Protein AF-0000000084685583 (afdb_homodimer)

Organism: NCBI:txid1198232

Sequence (410 aa):
MTNTIKKSSVTRQLILDAAAKKLSQHGYHGTYLKDIAESINMQAGSLYYHFNSKEALVQEVLNKSVHLIRDIVEYEVEQLAKAPSFPDLLRAAIRGHLIAILRHSDYTLASIRNYGQVPETVHNAAQPDRDAYENFWRDLFEQAEKDGVIRTGVDKHLLRLAIFGSMNWASIWYVDSGASVEAIAQSQADLFLNGCYVDGEHRAVMTNTIKKSSVTRQLILDAAAKKLSQHGYHGTYLKDIAESINMQAGSLYYHFNSKEALVQEVLNKSVHLIRDIVEYEVEQLAKAPSFPDLLRAAIRGHLIAILRHSDYTLASIRNYGQVPETVHNAAQPDRDAYENFWRDLFEQAEKDGVIRTGVDKHLLRLAIFGSMNWASIWYVDSGASVEAIAQSQADLFLNGCYVDGEHRAV

pLDDT: mean 89.01, std 12.47, range [31.81, 98.62]

Secondary structure (DSSP, 8-state):
-HHHHHHHHHHHHHHHHHHHHHHHHHTTTT--HHHHHHHTT--HHHHHHH-SSHHHHHHHHHHHHHHHHHHHHHHHHHTS-SS--HHHHHHHHHHHHHHHHHHSHHHHHHHHHHTTTS-HHHHHHHHHHHHHHHHHHHHHHHHHHHTT-B-TT--HHHHHHHHHHHHHHHHHH-TT----HHHHHHHHHHHHHH-SB--GGG---/-HHHHHHHHHHHHHHHHHHHHHHHHHTTTT--HHHHHHHTT--HHHHHHH-SSHHHHHHHHHHHHHHHHHHHHHHHHHTS-SS--HHHHHHHHHHHHHHHHHHSHHHHHHHHHHTTTS-HHHHHHHHHHHHHHHHHHHHHHHHHHHTT-B-TT--HHHHHHHHHHHHHHHHHH-TT----HHHHHHHHHHHHHH-SB--GGGS--

Solvent-accessible surface area (backbone atoms only — not comparable to full-atom values): 21457 Å² total; per-residue (Å²): 115,69,66,58,52,51,48,46,49,52,50,48,48,52,50,41,54,43,43,18,44,41,26,44,65,45,24,63,90,62,46,51,66,58,57,43,20,52,74,70,76,38,57,50,70,63,48,44,72,79,36,86,38,70,61,57,46,50,34,50,34,42,41,47,32,52,47,49,28,48,52,36,19,51,51,42,46,65,71,45,64,97,80,61,52,66,69,56,46,50,36,25,40,45,34,15,40,44,49,28,36,64,73,42,35,38,32,39,41,20,38,68,64,22,59,87,61,54,56,67,68,42,52,59,69,37,41,65,62,51,49,53,52,50,45,54,54,50,51,51,50,52,49,32,48,74,69,49,33,39,41,86,87,66,54,64,68,60,50,51,51,36,51,47,14,24,51,59,40,42,59,73,56,49,77,86,59,81,70,53,67,64,58,52,25,51,51,52,38,46,30,49,36,50,18,41,49,38,72,62,83,74,60,88,125,115,68,65,58,51,50,48,48,48,52,50,48,49,52,50,41,54,43,43,17,44,41,26,44,64,46,24,61,90,61,47,50,67,59,57,41,21,52,75,71,75,38,56,49,70,62,48,43,72,78,35,84,39,67,63,57,46,49,34,50,35,44,40,47,31,51,47,48,27,47,52,38,18,50,51,41,46,66,72,46,64,97,78,59,50,67,71,56,46,50,37,24,40,47,34,14,40,43,48,30,36,64,72,41,37,38,32,40,41,21,39,68,63,20,58,87,61,54,56,66,69,43,51,59,70,38,40,64,63,51,48,52,52,49,46,54,54,50,50,52,50,52,50,32,48,74,68,48,32,38,43,86,86,65,53,64,67,59,50,51,51,36,51,48,14,25,52,61,40,41,59,74,57,48,75,86,59,81,71,52,67,65,57,53,25,53,49,52,38,46,31,49,36,50,18,41,49,36,70,62,81,74,58,85,120

Foldseek 3Di:
DVVVVVVLVVVLVLLLLLQLQQCLVQNLVRDDLCVSCVVVVHHSVVSCVNPVDSLRSLLVLQLVLLVQLLVQLVVQQVPDDPDDDLLSNLLSNLLSNLCSCQVSVSSLSSCVRHVVPHDVVSVVSNVVSVVVSVVVQVVSVVVCVVVVLDDPPDDSVVLVVVSCVLRSCCSVVVVVPPDDSSVSSVVSSCCSRPNDDDDVVPPDD/DVVVVVVLVVVLVLLLLLQLQQCLVQNLVRDDLCVSCVVVVHHSVVSCVNPVDSLRSLLVLQLVLLVQLLVQLVVQQVPDDPDDDLLSNLLSNLLSNLCSCQVSVSSLSSCVRHVVPHDVVSVVSNVVSVVVSVVVQVVSVVVCVVVVLDDPPDDSVVLVVVSCVLRSCCSVVVVVPPDDSSVSSVVSSCCSNPNDDDDVVPPDD

Nearest PDB structures (foldseek):
  3vpr-assembly2_C  TM=8.989E-01  e=1.512E-08  Thermus thermophilus HB8
  3vpr-assembly2_D  TM=9.060E-01  e=2.179E-08  Thermus thermophilus HB8
  3ppb-assembly1_B  TM=7.898E-01  e=3.027E-06  Shewanella loihica PV-4
  3bhq-assembly1_B  TM=6.532E-01  e=5.237E-06  Mesorhizobium japonicum MAFF 303099
  2g7s-assembly1_A-2  TM=7.195E-01  e=2.787E-04  Agrobacterium fabrum str. C58

InterPro domains:
  IPR001647 DNA-binding HTH domain, TetR-type [PF00440] (15-61)
  IPR001647 DNA-binding HTH domain, TetR-type [PR00455] (15-28)
  IPR001647 DNA-binding HTH domain, TetR-type [PR00455] (36-59)
  IPR001647 DNA-binding HTH domain, TetR-type [PS50977] (9-69)
  IPR009057 Homedomain-like superfamily [SSF46689] (5-79)
  IPR036271 Tetracyclin repressor-like, C-terminal domain superfamily [SSF48498] (87-196)
  IPR041490 HTH-type transcriptional repressor KstR2, C-terminal [PF17932] (90-195)
  IPR050109 HTH-type, TetR-like transcriptional regulator [PTHR30055] (11-195)

Radius of gyration: 23.3 Å; Cα contacts (8 Å, |Δi|>4): 494; chains: 2; bounding box: 74×71×50 Å

Structure (mmCIF, N/CA/C/O backbone):
data_AF-0000000084685583-model_v1
#
loop_
_entity.id
_entity.type
_entity.pdbx_description
1 polymer 'TetR family transcriptional regulator'
#
loop_
_atom_site.group_PDB
_atom_site.id
_atom_site.type_symbol
_atom_site.label_atom_id
_atom_site.label_alt_id
_atom_site.label_comp_id
_atom_site.label_asym_id
_atom_site.label_entity_id
_atom_site.label_seq_id
_atom_site.pdbx_PDB_ins_code
_atom_site.Cartn_x
_atom_site.Cartn_y
_atom_site.Cartn_z
_atom_site.occupancy
_atom_site.B_iso_or_equiv
_atom_site.auth_seq_id
_atom_site.auth_comp_id
_atom_site.auth_asym_id
_atom_site.auth_atom_id
_atom_site.pdbx_PDB_model_num
ATOM 1 N N . MET A 1 1 ? -36.312 -27.219 6.008 1 44.88 1 MET A N 1
ATOM 2 C CA . MET A 1 1 ? -35.969 -26.344 4.906 1 44.88 1 MET A CA 1
ATOM 3 C C . MET A 1 1 ? -35.062 -25.203 5.391 1 44.88 1 MET A C 1
ATOM 5 O O . MET A 1 1 ? -34.125 -24.812 4.684 1 44.88 1 MET A O 1
ATOM 9 N N . THR A 1 2 ? -35.312 -24.688 6.531 1 52.28 2 THR A N 1
ATOM 10 C CA . THR A 1 2 ? -34.625 -23.562 7.148 1 52.28 2 THR A CA 1
ATOM 11 C C . THR A 1 2 ? -33.219 -23.969 7.57 1 52.28 2 THR A C 1
ATOM 13 O O . THR A 1 2 ? -32.281 -23.188 7.434 1 52.28 2 THR A O 1
ATOM 16 N N . ASN A 1 3 ? -33.062 -25.203 8.086 1 52.03 3 ASN A N 1
ATOM 17 C CA . ASN A 1 3 ? -31.797 -25.734 8.57 1 52.03 3 ASN A CA 1
ATOM 18 C C . ASN A 1 3 ? -30.797 -25.953 7.434 1 52.03 3 ASN A C 1
ATOM 20 O O . ASN A 1 3 ? -29.594 -25.812 7.621 1 52.03 3 ASN A O 1
ATOM 24 N N . THR A 1 4 ? -31.375 -26.375 6.293 1 48.22 4 THR A N 1
ATOM 25 C CA . THR A 1 4 ? -30.562 -26.641 5.113 1 48.22 4 THR A CA 1
ATOM 26 C C . THR A 1 4 ? -29.969 -25.359 4.555 1 48.22 4 THR A C 1
ATOM 28 O O . THR A 1 4 ? -28.812 -25.328 4.125 1 48.22 4 THR A O 1
ATOM 31 N N . ILE A 1 5 ? -30.859 -24.312 4.625 1 49.62 5 ILE A N 1
ATOM 32 C CA . ILE A 1 5 ? -30.391 -23.031 4.102 1 49.62 5 ILE A CA 1
ATOM 33 C C . ILE A 1 5 ? -29.266 -22.484 4.973 1 49.62 5 ILE A C 1
ATOM 35 O O . ILE A 1 5 ? -28.266 -21.969 4.461 1 49.62 5 ILE A O 1
ATOM 39 N N . LYS A 1 6 ? -29.516 -22.625 6.289 1 51.69 6 LYS A N 1
ATOM 40 C CA . LYS A 1 6 ? -28.516 -22.141 7.234 1 51.69 6 LYS A CA 1
ATOM 41 C C . LYS A 1 6 ? -27.203 -22.922 7.086 1 51.69 6 LYS A C 1
ATOM 43 O O . LYS A 1 6 ? -26.125 -22.344 7.164 1 51.69 6 LYS A O 1
ATOM 48 N N . LYS A 1 7 ? -27.406 -24.125 6.926 1 54.88 7 LYS A N 1
ATOM 49 C CA . LYS A 1 7 ? -26.25 -24.984 6.77 1 54.88 7 LYS A CA 1
ATOM 50 C C . LYS A 1 7 ? -25.484 -24.656 5.496 1 54.88 7 LYS A C 1
ATOM 52 O O . LYS A 1 7 ? -24.25 -24.641 5.488 1 54.88 7 LYS A O 1
ATOM 57 N N . SER A 1 8 ? -26.281 -24.25 4.52 1 70.94 8 SER A N 1
ATOM 58 C CA . SER A 1 8 ? -25.703 -23.891 3.238 1 70.94 8 SER A CA 1
ATOM 59 C C . SER A 1 8 ? -24.906 -22.594 3.352 1 70.94 8 SER A C 1
ATOM 61 O O . SER A 1 8 ? -23.797 -22.484 2.803 1 70.94 8 SER A O 1
ATOM 63 N N . SER A 1 9 ? -25.469 -21.797 4.281 1 79.12 9 SER A N 1
ATOM 64 C CA . SER A 1 9 ? -24.812 -20.516 4.438 1 79.12 9 SER A CA 1
ATOM 65 C C . SER A 1 9 ? -23.5 -20.656 5.223 1 79.12 9 SER A C 1
ATOM 67 O O . SER A 1 9 ? -22.5 -20.031 4.898 1 79.12 9 SER A O 1
ATOM 69 N N . VAL A 1 10 ? -23.516 -21.516 6.125 1 87.19 10 VAL A N 1
ATOM 70 C CA . VAL A 1 10 ? -22.312 -21.766 6.938 1 87.19 10 VAL A CA 1
ATOM 71 C C . VAL A 1 10 ? -21.234 -22.406 6.078 1 87.19 10 VAL A C 1
ATOM 73 O O . VAL A 1 10 ? -20.062 -22.016 6.148 1 87.19 10 VAL A O 1
ATOM 76 N N . THR A 1 11 ? -21.672 -23.344 5.266 1 90.12 11 THR A N 1
ATOM 77 C CA . THR A 1 11 ? -20.734 -24.016 4.379 1 90.12 11 THR A CA 1
ATOM 78 C C . THR A 1 11 ? -20.141 -23.031 3.371 1 90.12 11 THR A C 1
ATOM 80 O O . THR A 1 11 ? -18.938 -23.047 3.119 1 90.12 11 THR A O 1
ATOM 83 N N . ARG A 1 12 ? -20.984 -22.203 2.91 1 92.31 12 ARG A N 1
ATOM 84 C CA . ARG A 1 12 ? -20.531 -21.219 1.946 1 92.31 12 ARG A CA 1
ATOM 85 C C . ARG A 1 12 ? -19.484 -20.281 2.566 1 92.31 12 ARG A C 1
ATOM 87 O O . ARG A 1 12 ? -18.469 -19.984 1.941 1 92.31 12 ARG A O 1
ATOM 94 N N . GLN A 1 13 ? -19.75 -19.906 3.783 1 94 13 GLN A N 1
ATOM 95 C CA . GLN A 1 13 ? -18.812 -19.031 4.477 1 94 13 GLN A CA 1
ATOM 96 C C . GLN A 1 13 ? -17.484 -19.734 4.738 1 94 13 GLN A C 1
ATOM 98 O O . GLN A 1 13 ? -16.422 -19.141 4.613 1 94 13 GLN A O 1
ATOM 103 N N . LEU A 1 14 ? -17.547 -20.922 5.078 1 94.38 14 LEU A N 1
ATOM 104 C CA . LEU A 1 14 ? -16.344 -21.703 5.309 1 94.38 14 LEU A CA 1
ATOM 105 C C . LEU A 1 14 ? -15.508 -21.797 4.043 1 94.38 14 LEU A C 1
ATOM 107 O O . LEU A 1 14 ? -14.281 -21.672 4.098 1 94.38 14 LEU A O 1
ATOM 111 N N . ILE A 1 15 ? -16.203 -21.984 2.963 1 95.31 15 ILE A N 1
ATOM 112 C CA . ILE A 1 15 ? -15.523 -22.062 1.672 1 95.31 15 ILE A CA 1
ATOM 113 C C . ILE A 1 15 ? -14.883 -20.719 1.349 1 95.31 15 ILE A C 1
ATOM 115 O O . ILE A 1 15 ? -13.727 -20.672 0.919 1 95.31 15 ILE A O 1
ATOM 119 N N . LEU A 1 16 ? -15.602 -19.656 1.613 1 95.75 16 LEU A N 1
ATOM 120 C CA . LEU A 1 16 ? -15.086 -18.328 1.335 1 95.75 16 LEU A CA 1
ATOM 121 C C . LEU A 1 16 ? -13.852 -18.031 2.182 1 95.75 16 LEU A C 1
ATOM 123 O O . LEU A 1 16 ? -12.867 -17.5 1.677 1 95.75 16 LEU A O 1
ATOM 127 N N . ASP A 1 17 ? -13.938 -18.422 3.443 1 96.19 17 ASP A N 1
ATOM 128 C CA . ASP A 1 17 ? -12.812 -18.203 4.348 1 96.19 17 ASP A CA 1
ATOM 129 C C . ASP A 1 17 ? -11.578 -18.984 3.893 1 96.19 17 ASP A C 1
ATOM 131 O O . ASP A 1 17 ? -10.469 -18.453 3.883 1 96.19 17 ASP A O 1
ATOM 135 N N . ALA A 1 18 ? -11.773 -20.125 3.514 1 96.31 18 ALA A N 1
ATOM 136 C CA . ALA A 1 18 ? -10.68 -20.969 3.033 1 96.31 18 ALA A CA 1
ATOM 137 C C . ALA A 1 18 ? -10.102 -20.422 1.732 1 96.31 18 ALA A C 1
ATOM 139 O O . ALA A 1 18 ? -8.883 -20.438 1.538 1 96.31 18 ALA A O 1
ATOM 140 N N . ALA A 1 19 ? -10.977 -20.016 0.858 1 96.25 19 ALA A N 1
ATOM 141 C CA . ALA A 1 19 ? -10.547 -19.453 -0.417 1 96.25 19 ALA A CA 1
ATOM 142 C C . ALA A 1 19 ? -9.719 -18.188 -0.201 1 96.25 19 ALA A C 1
ATOM 144 O O . ALA A 1 19 ? -8.68 -18 -0.834 1 96.25 19 ALA A O 1
ATOM 145 N N . ALA A 1 20 ? -10.188 -17.328 0.707 1 95.19 20 ALA A N 1
ATOM 146 C CA . ALA A 1 20 ? -9.461 -16.094 1.02 1 95.19 20 ALA A CA 1
ATOM 147 C C . ALA A 1 20 ? -8.055 -16.406 1.524 1 95.19 20 ALA A C 1
ATOM 149 O O . ALA A 1 20 ? -7.086 -15.766 1.105 1 95.19 20 ALA A O 1
ATOM 150 N N . LYS A 1 21 ? -7.984 -17.344 2.35 1 94.31 21 LYS A N 1
ATOM 151 C CA . LYS A 1 21 ? -6.691 -17.75 2.898 1 94.31 21 LYS A CA 1
ATOM 152 C C . LYS A 1 21 ? -5.766 -18.266 1.801 1 94.31 21 LYS A C 1
ATOM 154 O O . LYS A 1 21 ? -4.605 -17.859 1.716 1 94.31 21 LYS A O 1
ATOM 159 N N . LYS A 1 22 ? -6.258 -19.109 0.924 1 92.69 22 LYS A N 1
ATOM 160 C CA . LYS A 1 22 ? -5.449 -19.672 -0.154 1 92.69 22 LYS A CA 1
ATOM 161 C C . LYS A 1 22 ? -5.02 -18.578 -1.141 1 92.69 22 LYS A C 1
ATOM 163 O O . LYS A 1 22 ? -3.871 -18.562 -1.582 1 92.69 22 LYS A O 1
ATOM 168 N N . LEU A 1 23 ? -5.957 -17.75 -1.452 1 90.62 23 LEU A N 1
ATOM 169 C CA . LEU A 1 23 ? -5.676 -16.656 -2.371 1 90.62 23 LEU A CA 1
ATOM 170 C C . LEU A 1 23 ? -4.629 -15.719 -1.786 1 90.62 23 LEU A C 1
ATOM 172 O O . LEU A 1 23 ? -3.768 -15.211 -2.51 1 90.62 23 LEU A O 1
ATOM 176 N N . SER A 1 24 ? -4.742 -15.469 -0.507 1 88.69 24 SER A N 1
ATOM 177 C CA . SER A 1 24 ? -3.803 -14.57 0.148 1 88.69 24 SER A CA 1
ATOM 178 C C . SER A 1 24 ? -2.4 -15.164 0.188 1 88.69 24 SER A C 1
ATOM 180 O O . SER A 1 24 ? -1.408 -14.438 0.118 1 88.69 24 SER A O 1
ATOM 182 N N . GLN A 1 25 ? -2.289 -16.422 0.164 1 84.19 25 GLN A N 1
ATOM 183 C CA . GLN A 1 25 ? -1.009 -17.109 0.325 1 84.19 25 GLN A CA 1
ATOM 184 C C . GLN A 1 25 ? -0.404 -17.469 -1.029 1 84.19 25 GLN A C 1
ATOM 186 O O . GLN A 1 25 ? 0.811 -17.375 -1.216 1 84.19 25 GLN A O 1
ATOM 191 N N . HIS A 1 26 ? -1.336 -17.781 -2.031 1 83.62 26 HIS A N 1
ATOM 192 C CA . HIS A 1 26 ? -0.81 -18.406 -3.238 1 83.62 26 HIS A CA 1
ATOM 193 C C . HIS A 1 26 ? -1.184 -17.609 -4.484 1 83.62 26 HIS A C 1
ATOM 195 O O . HIS A 1 26 ? -0.684 -17.891 -5.574 1 83.62 26 HIS A O 1
ATOM 201 N N . GLY A 1 27 ? -2.033 -16.641 -4.277 1 84.56 27 GLY A N 1
ATOM 202 C CA . GLY A 1 27 ? -2.465 -15.875 -5.434 1 84.56 27 GLY A CA 1
ATOM 203 C C . GLY A 1 27 ? -3.508 -16.594 -6.27 1 84.56 27 GLY A C 1
ATOM 204 O O . GLY A 1 27 ? -3.92 -17.703 -5.938 1 84.56 27 GLY A O 1
ATOM 205 N N . TYR A 1 28 ? -3.914 -16.016 -7.348 1 87.12 28 TYR A N 1
ATOM 206 C CA . TYR A 1 28 ? -4.992 -16.5 -8.195 1 87.12 28 TYR A CA 1
ATOM 207 C C . TYR A 1 28 ? -4.566 -17.766 -8.938 1 87.12 28 TYR A C 1
ATOM 209 O O . TYR A 1 28 ? -5.285 -18.766 -8.938 1 87.12 28 TYR A O 1
ATOM 217 N N . HIS A 1 29 ? -3.402 -17.703 -9.508 1 82.5 29 HIS A N 1
ATOM 218 C CA . HIS A 1 29 ? -2.949 -18.812 -10.344 1 82.5 29 HIS A CA 1
ATOM 219 C C . HIS A 1 29 ? -2.521 -20 -9.492 1 82.5 29 HIS A C 1
ATOM 221 O O . HIS A 1 29 ? -2.564 -21.141 -9.953 1 82.5 29 HIS A O 1
ATOM 227 N N . GLY A 1 30 ? -2.242 -19.766 -8.266 1 83.25 30 GLY A N 1
ATOM 228 C CA . GLY A 1 30 ? -1.808 -20.828 -7.371 1 83.25 30 GLY A CA 1
ATOM 229 C C . GLY A 1 30 ? -2.938 -21.422 -6.547 1 83.25 30 GLY A C 1
ATOM 230 O O . GLY A 1 30 ? -2.705 -22.25 -5.664 1 83.25 30 GLY A O 1
ATOM 231 N N . THR A 1 31 ? -4.113 -20.938 -6.797 1 89.19 31 THR A N 1
ATOM 232 C CA . THR A 1 31 ? -5.258 -21.391 -6.016 1 89.19 31 THR A CA 1
ATOM 233 C C . THR A 1 31 ? -6.195 -22.234 -6.875 1 89.19 31 THR A C 1
ATOM 235 O O . THR A 1 31 ? -6.602 -21.812 -7.957 1 89.19 31 THR A O 1
ATOM 238 N N . TYR A 1 32 ? -6.496 -23.469 -6.355 1 90.88 32 TYR A N 1
ATOM 239 C CA . TYR A 1 32 ? -7.395 -24.391 -7.055 1 90.88 32 TYR A CA 1
ATOM 240 C C . TYR A 1 32 ? -8.555 -24.797 -6.16 1 90.88 32 TYR A C 1
ATOM 242 O O . TYR A 1 32 ? -8.398 -24.922 -4.945 1 90.88 32 TYR A O 1
ATOM 250 N N . LEU A 1 33 ? -9.672 -25.047 -6.777 1 93.44 33 LEU A N 1
ATOM 251 C CA . LEU A 1 33 ? -10.875 -25.422 -6.035 1 93.44 33 LEU A CA 1
ATOM 252 C C . LEU A 1 33 ? -10.648 -26.703 -5.25 1 93.44 33 LEU A C 1
ATOM 254 O O . LEU A 1 33 ? -11.07 -26.812 -4.098 1 93.44 33 LEU A O 1
ATOM 258 N N . LYS A 1 34 ? -9.992 -27.656 -5.887 1 93.06 34 LYS A N 1
ATOM 259 C CA . LYS A 1 34 ? -9.727 -28.922 -5.23 1 93.06 34 LYS A CA 1
ATOM 260 C C . LYS A 1 34 ? -8.914 -28.734 -3.951 1 93.06 34 LYS A C 1
ATOM 262 O O . LYS A 1 34 ? -9.203 -29.344 -2.926 1 93.06 34 LYS A O 1
ATOM 267 N N . ASP A 1 35 ? -7.965 -27.891 -3.979 1 93.5 35 ASP A N 1
ATOM 268 C CA . ASP A 1 35 ? -7.121 -27.625 -2.818 1 93.5 35 ASP A CA 1
ATOM 269 C C . ASP A 1 35 ? -7.906 -26.922 -1.715 1 93.5 35 ASP A C 1
ATOM 271 O O . ASP A 1 35 ? -7.68 -27.172 -0.529 1 93.5 35 ASP A O 1
ATOM 275 N N . ILE A 1 36 ? -8.773 -25.984 -2.102 1 95.5 36 ILE A N 1
ATOM 276 C CA . ILE A 1 36 ? -9.617 -25.281 -1.139 1 95.5 36 ILE A CA 1
ATOM 277 C C . ILE A 1 36 ? -10.508 -26.281 -0.409 1 95.5 36 ILE A C 1
ATOM 279 O O . ILE A 1 36 ? -10.578 -26.281 0.822 1 95.5 36 ILE A O 1
ATOM 283 N N . ALA A 1 37 ? -11.109 -27.156 -1.178 1 95.19 37 ALA A N 1
ATOM 284 C CA . ALA A 1 37 ? -11.977 -28.188 -0.595 1 95.19 37 ALA A CA 1
ATOM 285 C C . ALA A 1 37 ? -11.203 -29.047 0.39 1 95.19 37 ALA A C 1
ATOM 287 O O . ALA A 1 37 ? -11.656 -29.266 1.519 1 95.19 37 ALA A O 1
ATOM 288 N N . GLU A 1 38 ? -10.047 -29.453 -0.01 1 94.94 38 GLU A N 1
ATOM 289 C CA . GLU A 1 38 ? -9.211 -30.328 0.811 1 94.94 38 GLU A CA 1
ATOM 290 C C . GLU A 1 38 ? -8.789 -29.625 2.104 1 94.94 38 GLU A C 1
ATOM 292 O O . GLU A 1 38 ? -8.727 -30.25 3.162 1 94.9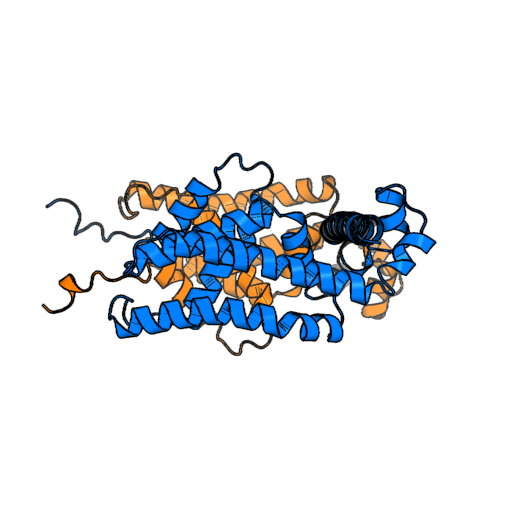4 38 GLU A O 1
ATOM 297 N N . SER A 1 39 ? -8.57 -28.422 2.051 1 94.44 39 SER A N 1
ATOM 298 C CA . SER A 1 39 ? -8.07 -27.672 3.203 1 94.44 39 SER A CA 1
ATOM 299 C C . SER A 1 39 ? -9.125 -27.594 4.305 1 94.44 39 SER A C 1
ATOM 301 O O . SER A 1 39 ? -8.797 -27.312 5.461 1 94.44 39 SER A O 1
ATOM 303 N N . ILE A 1 40 ? -10.344 -27.797 3.982 1 94.69 40 ILE A N 1
ATOM 304 C CA . ILE A 1 40 ? -11.398 -27.734 4.988 1 94.69 40 ILE A CA 1
ATOM 305 C C . ILE A 1 40 ? -12.102 -29.078 5.082 1 94.69 40 ILE A C 1
ATOM 307 O O . ILE A 1 40 ? -13.258 -29.156 5.5 1 94.69 40 ILE A O 1
ATOM 311 N N . ASN A 1 41 ? -11.484 -30.094 4.523 1 95.19 41 ASN A N 1
ATOM 312 C CA . ASN A 1 41 ? -11.93 -31.484 4.609 1 95.19 41 ASN A CA 1
ATOM 313 C C . ASN A 1 41 ? -13.281 -31.672 3.928 1 95.19 41 ASN A C 1
ATOM 315 O O . ASN A 1 41 ? -14.172 -32.312 4.484 1 95.19 41 ASN A O 1
ATOM 319 N N . MET A 1 42 ? -13.414 -31.062 2.842 1 92.94 42 MET A N 1
ATOM 320 C CA . MET A 1 42 ? -14.602 -31.188 2.006 1 92.94 42 MET A CA 1
ATOM 321 C C . MET A 1 42 ? -14.281 -31.891 0.695 1 92.94 42 MET A C 1
ATOM 323 O O . MET A 1 42 ? -13.18 -31.75 0.164 1 92.94 42 MET A O 1
ATOM 327 N N . GLN A 1 43 ? -15.258 -32.656 0.243 1 91.06 43 GLN A N 1
ATOM 328 C CA . GLN A 1 43 ? -15.117 -33.219 -1.089 1 91.06 43 GLN A CA 1
ATOM 329 C C . GLN A 1 43 ? -15.211 -32.156 -2.17 1 91.06 43 GLN A C 1
ATOM 331 O O . GLN A 1 43 ? -16.016 -31.234 -2.066 1 91.06 43 GLN A O 1
ATOM 336 N N . ALA A 1 44 ? -14.422 -32.375 -3.205 1 88 44 ALA A N 1
ATOM 337 C CA . ALA A 1 44 ? -14.375 -31.391 -4.289 1 88 44 ALA A CA 1
ATOM 338 C C . ALA A 1 44 ? -15.766 -31.172 -4.895 1 88 44 ALA A C 1
ATOM 340 O O . ALA A 1 44 ? -16.156 -30.047 -5.203 1 88 44 ALA A O 1
ATOM 341 N N . GLY A 1 45 ? -16.5 -32.219 -5.078 1 88.62 45 GLY A N 1
ATOM 342 C CA . GLY A 1 45 ? -17.844 -32.156 -5.652 1 88.62 45 GLY A CA 1
ATOM 343 C C . GLY A 1 45 ? -18.781 -31.281 -4.855 1 88.62 45 GLY A C 1
ATOM 344 O O . GLY A 1 45 ? -19.594 -30.562 -5.43 1 88.62 45 GLY A O 1
ATOM 345 N N . SER A 1 46 ? -18.688 -31.312 -3.596 1 89.94 46 SER A N 1
ATOM 346 C CA . SER A 1 46 ? -19.516 -30.5 -2.711 1 89.94 46 SER A CA 1
ATOM 347 C C . SER A 1 46 ? -19.234 -29.016 -2.889 1 89.94 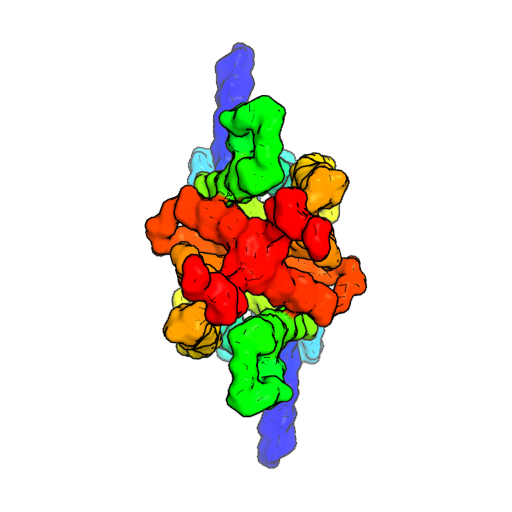46 SER A C 1
ATOM 349 O O . SER A 1 46 ? -20.156 -28.203 -2.838 1 89.94 46 SER A O 1
ATOM 351 N N . LEU A 1 47 ? -17.938 -28.641 -3.082 1 92.12 47 LEU A N 1
ATOM 352 C CA . LEU A 1 47 ? -17.562 -27.25 -3.293 1 92.12 47 LEU A CA 1
ATOM 353 C C . LEU A 1 47 ? -18.172 -26.719 -4.594 1 92.12 47 LEU A C 1
ATOM 355 O O . LEU A 1 47 ? -18.656 -25.594 -4.641 1 92.12 47 LEU A O 1
ATOM 359 N N . TYR A 1 48 ? -18.25 -27.609 -5.551 1 89.75 48 TYR A N 1
ATOM 360 C CA . TYR A 1 48 ? -18.75 -27.234 -6.867 1 89.75 48 TYR A CA 1
ATOM 361 C C . TYR A 1 48 ? -20.25 -26.969 -6.824 1 89.75 48 TYR A C 1
ATOM 363 O O . TYR A 1 48 ? -20.781 -26.266 -7.672 1 89.75 48 TYR A O 1
ATOM 371 N N . TYR A 1 49 ? -20.844 -27.578 -5.883 1 89.19 49 TYR A N 1
ATOM 372 C CA . TYR A 1 49 ? -22.266 -27.312 -5.676 1 89.19 49 TYR A CA 1
ATOM 373 C C . TYR A 1 49 ? -22.484 -25.859 -5.254 1 89.19 49 TYR A C 1
ATOM 375 O O . TYR A 1 49 ? -23.469 -25.234 -5.672 1 89.19 49 TYR A O 1
ATOM 383 N N . HIS A 1 50 ? -21.609 -25.328 -4.523 1 91.62 50 HIS A N 1
ATOM 384 C CA . HIS A 1 50 ? -21.734 -23.984 -4 1 91.62 50 HIS A CA 1
ATOM 385 C C . HIS A 1 50 ? -21.156 -22.953 -4.969 1 91.62 50 HIS A C 1
ATOM 387 O O . HIS A 1 50 ? -21.672 -21.844 -5.105 1 91.62 50 HIS A O 1
ATOM 393 N N . PHE A 1 51 ? -20.031 -23.297 -5.57 1 92.38 51 PHE A N 1
ATOM 394 C CA . PHE A 1 51 ? -19.344 -22.422 -6.508 1 92.38 51 PHE A CA 1
ATOM 395 C C . PHE A 1 51 ? -18.984 -23.172 -7.785 1 92.38 51 PHE A C 1
ATOM 397 O O . PHE A 1 51 ? -18.203 -24.109 -7.754 1 92.38 51 PHE A O 1
ATOM 404 N N . ASN A 1 52 ? -19.422 -22.594 -8.875 1 87.75 52 ASN A N 1
ATOM 405 C CA . ASN A 1 52 ? -19.359 -23.312 -10.141 1 87.75 52 ASN A CA 1
ATOM 406 C C . ASN A 1 52 ? -18 -23.141 -10.812 1 87.75 52 ASN A C 1
ATOM 408 O O . ASN A 1 52 ? -17.656 -23.891 -11.734 1 87.75 52 ASN A O 1
ATOM 412 N N . SER A 1 53 ? -17.344 -22.125 -10.383 1 91.31 53 SER A N 1
ATOM 413 C CA . SER A 1 53 ? -16.047 -21.875 -10.992 1 91.31 53 SER A CA 1
ATOM 414 C C . SER A 1 53 ? -15.109 -21.141 -10.039 1 91.31 53 SER A C 1
ATOM 416 O O . SER A 1 53 ? -15.562 -20.547 -9.062 1 91.31 53 SER A O 1
ATOM 418 N N . LYS A 1 54 ? -13.891 -21.266 -10.328 1 91.38 54 LYS A N 1
ATOM 419 C CA . LYS A 1 54 ? -12.891 -20.516 -9.578 1 91.38 54 LYS A CA 1
ATOM 420 C C . LYS A 1 54 ? -13.164 -19.016 -9.648 1 91.38 54 LYS A C 1
ATOM 422 O O . LYS A 1 54 ? -13.039 -18.312 -8.648 1 91.38 54 LYS A O 1
ATOM 427 N N . GLU A 1 55 ? -13.602 -18.562 -10.812 1 91.38 55 GLU A N 1
ATOM 428 C CA . GLU A 1 55 ? -13.875 -17.156 -11.023 1 91.38 55 GLU A CA 1
ATOM 429 C C . GLU A 1 55 ? -15.008 -16.672 -10.125 1 91.38 55 GLU A C 1
ATOM 431 O O . GLU A 1 55 ? -14.914 -15.609 -9.508 1 91.38 55 GLU A O 1
ATOM 436 N N . ALA A 1 56 ? -16 -17.469 -10.07 1 92.25 56 ALA A N 1
ATOM 437 C CA . ALA A 1 56 ? -17.156 -17.094 -9.242 1 92.25 56 ALA A CA 1
ATOM 438 C C . ALA A 1 56 ? -16.766 -17.031 -7.766 1 92.25 56 ALA A C 1
ATOM 440 O O . ALA A 1 56 ? -17.188 -16.141 -7.039 1 92.25 56 ALA A O 1
ATOM 441 N N . LEU A 1 57 ? -16.031 -17.984 -7.344 1 94.31 57 LEU A N 1
ATOM 442 C CA . LEU A 1 57 ? -15.586 -18.031 -5.957 1 94.31 57 LEU A CA 1
ATOM 443 C C . LEU A 1 57 ? -14.688 -16.844 -5.641 1 94.31 57 LEU A C 1
ATOM 445 O O . LEU A 1 57 ? -14.875 -16.172 -4.625 1 94.31 57 LEU A O 1
ATOM 449 N N . VAL A 1 58 ? -13.773 -16.562 -6.512 1 93.06 58 VAL A N 1
ATOM 450 C CA . VAL A 1 58 ? -12.836 -15.461 -6.309 1 93.06 58 VAL A CA 1
ATOM 451 C C . VAL A 1 58 ? -13.586 -14.133 -6.305 1 93.06 58 VAL A C 1
ATOM 453 O O . VAL A 1 58 ? -13.305 -13.258 -5.484 1 93.06 58 VAL A O 1
ATOM 456 N N . GLN A 1 59 ? -14.5 -14.008 -7.176 1 91.94 59 GLN A N 1
ATOM 457 C CA . GLN A 1 59 ? -15.336 -12.812 -7.211 1 91.94 59 GLN A CA 1
ATOM 458 C C . GLN A 1 59 ? -16.031 -12.586 -5.867 1 91.94 59 GLN A C 1
ATOM 460 O O . GLN A 1 59 ? -16.047 -11.461 -5.359 1 91.94 59 GLN A O 1
ATOM 465 N N . GLU A 1 60 ? -16.531 -13.586 -5.34 1 93.12 60 GLU A N 1
ATOM 466 C CA . GLU A 1 60 ? -17.234 -13.453 -4.07 1 93.12 60 GLU A CA 1
ATOM 467 C C . GLU A 1 60 ? -16.281 -13.117 -2.932 1 93.12 60 GLU A C 1
ATOM 469 O O . GLU A 1 60 ? -16.641 -12.367 -2.02 1 93.12 60 GLU A O 1
ATOM 474 N N . VAL A 1 61 ? -15.133 -13.695 -2.945 1 93.62 61 VAL A N 1
ATOM 475 C CA . VAL A 1 61 ? -14.125 -13.375 -1.942 1 93.62 61 VAL A CA 1
ATOM 476 C C . VAL A 1 61 ? -13.773 -11.891 -2.016 1 93.62 61 VAL A C 1
ATOM 478 O O . VAL A 1 61 ? -13.727 -11.211 -0.991 1 93.62 61 VAL A O 1
ATOM 481 N N . LEU A 1 62 ? -13.586 -11.406 -3.238 1 90.69 62 LEU A N 1
ATOM 482 C CA . LEU A 1 62 ? -13.211 -10.008 -3.436 1 90.69 62 LEU A CA 1
ATOM 483 C C . LEU A 1 62 ? -14.344 -9.078 -3.031 1 90.69 62 LEU A C 1
ATOM 485 O O . LEU A 1 62 ? -14.117 -8.055 -2.387 1 90.69 62 LEU A O 1
ATOM 489 N N . ASN A 1 63 ? -15.531 -9.438 -3.379 1 90.94 63 ASN A N 1
ATOM 490 C CA . ASN A 1 63 ? -16.688 -8.641 -2.994 1 90.94 63 ASN A CA 1
ATOM 491 C C . ASN A 1 63 ? -16.859 -8.602 -1.478 1 90.94 63 ASN A C 1
ATOM 493 O O . ASN A 1 63 ? -17.172 -7.547 -0.916 1 90.94 63 ASN A O 1
ATOM 497 N N . LYS A 1 64 ? -16.703 -9.695 -0.9 1 92.69 64 LYS A N 1
ATOM 498 C CA . LYS A 1 64 ? -16.828 -9.766 0.552 1 92.69 64 LYS A CA 1
ATOM 499 C C . LYS A 1 64 ? -15.812 -8.875 1.244 1 92.69 64 LYS A C 1
ATOM 501 O O . LYS A 1 64 ? -16.109 -8.258 2.27 1 92.69 64 LYS A O 1
ATOM 506 N N . SER A 1 65 ? -14.648 -8.852 0.716 1 92.62 65 SER A N 1
ATOM 507 C CA . SER A 1 65 ? -13.617 -7.977 1.268 1 92.62 65 SER A CA 1
ATOM 508 C C . SER A 1 65 ? -14.078 -6.523 1.294 1 92.62 65 SER A C 1
ATOM 510 O O . SER A 1 65 ? -13.984 -5.855 2.324 1 92.62 65 SER A O 1
ATOM 512 N N . VAL A 1 66 ? -14.633 -6.004 0.235 1 91.94 66 VAL A N 1
ATOM 513 C CA . VAL A 1 66 ? -15.086 -4.621 0.119 1 91.94 66 VAL A CA 1
ATOM 514 C C . VAL A 1 66 ? -16.25 -4.379 1.071 1 91.94 66 VAL A C 1
ATOM 516 O O . VAL A 1 66 ? -16.312 -3.348 1.744 1 91.94 66 VAL A O 1
ATOM 519 N N . HIS A 1 67 ? -17.109 -5.363 1.142 1 92.88 67 HIS A N 1
ATOM 520 C CA . HIS A 1 67 ? -18.266 -5.23 2.012 1 92.88 67 HIS A CA 1
ATOM 521 C C . HIS A 1 67 ? -17.844 -5.156 3.479 1 92.88 67 HIS A C 1
ATOM 523 O O . HIS A 1 67 ? -18.406 -4.363 4.246 1 92.88 67 HIS A O 1
ATOM 529 N N . LEU A 1 68 ? -16.938 -6.004 3.818 1 93.56 68 LEU A N 1
ATOM 530 C CA . LEU A 1 68 ? -16.453 -6 5.191 1 93.56 68 LEU A CA 1
ATOM 531 C C . LEU A 1 68 ? -15.883 -4.633 5.562 1 93.56 68 LEU A C 1
ATOM 533 O O . LEU A 1 68 ? -16.188 -4.098 6.629 1 93.56 68 LEU A O 1
ATOM 537 N N . ILE A 1 69 ? -15.141 -4.043 4.684 1 95.88 69 ILE A N 1
ATOM 538 C CA . ILE A 1 69 ? -14.516 -2.746 4.938 1 95.88 69 ILE A CA 1
ATOM 539 C C . ILE A 1 69 ? -15.594 -1.67 5.043 1 95.88 69 ILE A C 1
ATOM 541 O O . ILE A 1 69 ? -15.625 -0.909 6.016 1 95.88 69 ILE A O 1
ATOM 545 N N . ARG A 1 70 ? -16.469 -1.637 4.047 1 95.44 70 ARG A N 1
ATOM 546 C CA . ARG A 1 70 ? -17.531 -0.633 4.023 1 95.44 70 ARG A CA 1
ATOM 547 C C . ARG A 1 70 ? -18.375 -0.704 5.289 1 95.44 70 ARG A C 1
ATOM 549 O O . ARG A 1 70 ? -18.656 0.322 5.914 1 95.44 70 ARG A O 1
ATOM 556 N N . ASP A 1 71 ? -18.719 -1.928 5.688 1 95.62 71 ASP A N 1
ATOM 557 C CA . ASP A 1 71 ? -19.594 -2.117 6.836 1 95.62 71 ASP A CA 1
ATOM 558 C C . ASP A 1 71 ? -18.938 -1.61 8.117 1 95.62 71 ASP A C 1
ATOM 560 O O . ASP A 1 71 ? -19.594 -0.953 8.938 1 95.62 71 ASP A O 1
ATOM 564 N N . ILE A 1 72 ? -17.734 -1.885 8.297 1 96.94 72 ILE A N 1
ATOM 565 C CA . ILE A 1 72 ? -17.047 -1.505 9.523 1 96.94 72 ILE A CA 1
ATOM 566 C C . ILE A 1 72 ? -16.797 0.003 9.531 1 96.94 72 ILE A C 1
ATOM 568 O O . ILE A 1 72 ? -16.938 0.654 10.57 1 96.94 72 ILE A O 1
ATOM 572 N N . VAL A 1 73 ? -16.453 0.612 8.383 1 97.75 73 VAL A N 1
ATOM 573 C CA . VAL A 1 73 ? -16.297 2.059 8.281 1 97.75 73 VAL A CA 1
ATOM 574 C C . VAL A 1 73 ? -17.625 2.75 8.609 1 97.75 73 VAL A C 1
ATOM 576 O O . VAL A 1 73 ? -17.656 3.707 9.383 1 97.75 73 VAL A O 1
ATOM 579 N N . GLU A 1 74 ? -18.703 2.242 8.008 1 96 74 GLU A N 1
ATOM 580 C CA . GLU A 1 74 ? -20.031 2.807 8.273 1 96 74 GLU A CA 1
ATOM 581 C C . GLU A 1 74 ? -20.375 2.713 9.758 1 96 74 GLU A C 1
ATOM 583 O O . GLU A 1 74 ? -20.922 3.662 10.328 1 96 74 GLU A O 1
ATOM 588 N N . TYR A 1 75 ? -20.062 1.602 10.305 1 96.81 75 TYR A N 1
ATOM 589 C CA . TYR A 1 75 ? -20.328 1.407 11.727 1 96.81 75 TYR A CA 1
ATOM 590 C C . TYR A 1 75 ? -19.578 2.439 12.562 1 96.81 75 TYR A C 1
ATOM 592 O O . TYR A 1 75 ? -20.156 3.072 13.445 1 96.81 75 TYR A O 1
ATOM 600 N N . GLU A 1 76 ? -18.281 2.598 12.32 1 97.19 76 GLU A N 1
ATOM 601 C CA . GLU A 1 76 ? -17.469 3.549 13.062 1 97.19 76 GLU A CA 1
ATOM 602 C C . GLU A 1 76 ? -18 4.973 12.906 1 97.19 76 GLU A C 1
ATOM 604 O O . GLU A 1 76 ? -18.016 5.746 13.867 1 97.19 76 GLU A O 1
ATOM 609 N N . VAL A 1 77 ? -18.422 5.363 11.719 1 96.81 77 VAL A N 1
ATOM 610 C CA . VAL A 1 77 ? -18.922 6.703 11.43 1 96.81 77 VAL A CA 1
ATOM 611 C C . VAL A 1 77 ? -20.266 6.922 12.117 1 96.81 77 VAL A C 1
ATOM 613 O O . VAL A 1 77 ? -20.547 8.008 12.633 1 96.81 77 VAL A O 1
ATOM 616 N N . GLU A 1 78 ? -21.078 5.902 12.141 1 95.88 78 GLU A N 1
ATOM 617 C CA . GLU A 1 78 ? -22.406 5.984 12.742 1 95.88 78 GLU A CA 1
ATOM 618 C C . GLU A 1 78 ? -22.312 6.203 14.25 1 95.88 78 GLU A C 1
ATOM 620 O O . GLU A 1 78 ? -23.281 6.652 14.875 1 95.88 78 GLU A O 1
ATOM 625 N N . GLN A 1 79 ? -21.188 5.828 14.859 1 96.06 79 GLN A N 1
ATOM 626 C CA . GLN A 1 79 ? -21 5.992 16.297 1 96.06 79 GLN A CA 1
ATOM 627 C C . GLN A 1 79 ? -20.75 7.457 16.656 1 96.06 79 GLN A C 1
ATOM 629 O O . GLN A 1 79 ? -20.812 7.828 17.828 1 96.06 79 GLN A O 1
ATOM 634 N N . LEU A 1 80 ? -20.453 8.25 15.641 1 96.12 80 LEU A N 1
ATOM 635 C CA . LEU A 1 80 ? -20.156 9.656 15.883 1 96.12 80 LEU A CA 1
ATOM 636 C C . LEU A 1 80 ? -21.422 10.445 16.188 1 96.12 80 LEU A C 1
ATOM 638 O O . LEU A 1 80 ? -22.531 9.953 15.945 1 96.12 80 LEU A O 1
ATOM 642 N N . ALA A 1 81 ? -21.219 11.656 16.688 1 89.31 81 ALA A N 1
ATOM 643 C CA . ALA A 1 81 ? -22.344 12.562 16.953 1 89.31 81 ALA A CA 1
ATOM 644 C C . ALA A 1 81 ? -23.047 12.945 15.656 1 89.31 81 ALA A C 1
ATOM 646 O O . ALA A 1 81 ? -22.562 12.656 14.562 1 89.31 81 ALA A O 1
ATOM 647 N N . LYS A 1 82 ? -24.203 13.461 15.664 1 88.19 82 LYS A N 1
ATOM 648 C CA . LYS A 1 82 ? -25.062 13.797 14.523 1 88.19 82 LYS A CA 1
ATOM 649 C C . LYS A 1 82 ? -24.359 14.766 13.578 1 88.19 82 LYS A C 1
ATOM 651 O O . LYS A 1 82 ? -24.547 14.688 12.359 1 88.19 82 LYS A O 1
ATOM 656 N N . ALA A 1 83 ? -23.531 15.672 14.039 1 89.62 83 ALA A N 1
ATOM 657 C CA . ALA A 1 83 ? -22.797 16.625 13.203 1 89.62 83 ALA A CA 1
ATOM 658 C C . ALA A 1 83 ? -21.297 16.562 13.5 1 89.62 83 ALA A C 1
ATOM 660 O O . ALA A 1 83 ? -20.734 17.531 14.023 1 89.62 83 ALA A O 1
ATOM 661 N N . PRO A 1 84 ? -20.797 15.461 13.039 1 93.38 84 PRO A N 1
ATOM 662 C CA . PRO A 1 84 ? -19.375 15.328 13.359 1 93.38 84 PRO A CA 1
ATOM 663 C C . PRO A 1 84 ? -18.5 16.297 12.555 1 93.38 84 PRO A C 1
ATOM 665 O O . PRO A 1 84 ? -18.859 16.672 11.445 1 93.38 84 PRO A O 1
ATOM 668 N N . SER A 1 85 ? -17.406 16.734 13.211 1 95.75 85 SER A N 1
ATOM 669 C CA . SER A 1 85 ? -16.422 17.531 12.5 1 95.75 85 SER A CA 1
ATOM 670 C C . SER A 1 85 ? -15.672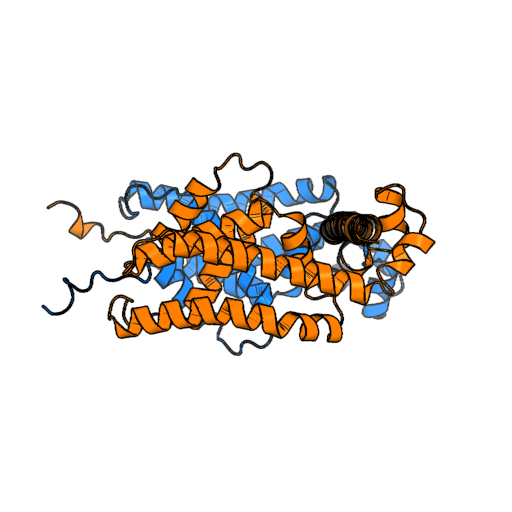 16.703 11.461 1 95.75 85 SER A C 1
ATOM 672 O O . SER A 1 85 ? -15.688 15.477 11.516 1 95.75 85 SER A O 1
ATOM 674 N N . PHE A 1 86 ? -15.055 17.391 10.562 1 96.75 86 PHE A N 1
ATOM 675 C CA . PHE A 1 86 ? -14.273 16.703 9.539 1 96.75 86 PHE A CA 1
ATOM 676 C C . PHE A 1 86 ? -13.195 15.844 10.164 1 96.75 86 PHE A C 1
ATOM 678 O O . PHE A 1 86 ? -13.047 14.672 9.812 1 96.75 86 PHE A O 1
ATOM 685 N N . PRO A 1 87 ? -12.414 16.312 11.172 1 97.69 87 PRO A N 1
ATOM 686 C CA . PRO A 1 87 ? -11.398 15.461 11.797 1 97.69 87 PRO A CA 1
ATOM 687 C C . PRO A 1 87 ? -12 14.203 12.438 1 97.69 87 PRO A C 1
ATOM 689 O O . PRO A 1 87 ? -11.422 13.117 12.328 1 97.69 87 PRO A O 1
ATOM 692 N N . ASP A 1 88 ? -13.164 14.359 13.062 1 97.38 88 ASP A N 1
ATOM 693 C CA . ASP A 1 88 ? -13.812 13.203 13.688 1 97.38 88 ASP A CA 1
ATOM 694 C C . ASP A 1 88 ? -14.211 12.172 12.633 1 97.38 88 ASP A C 1
ATOM 696 O O . ASP A 1 88 ? -14.008 10.969 12.828 1 97.38 88 ASP A O 1
ATOM 700 N N . LEU A 1 89 ? -14.766 12.656 11.555 1 97.62 89 LEU A N 1
ATOM 701 C CA . LEU A 1 89 ? -15.188 11.773 10.469 1 97.62 89 LEU A CA 1
ATOM 702 C C . LEU A 1 89 ? -13.992 11.055 9.859 1 97.62 89 LEU A C 1
ATOM 704 O O . LEU A 1 89 ? -14.039 9.844 9.633 1 97.62 89 LEU A O 1
ATOM 708 N N . LEU A 1 90 ? -12.914 11.82 9.594 1 98.25 90 LEU A N 1
ATOM 709 C CA . LEU A 1 90 ? -11.719 11.227 9.008 1 98.25 90 LEU A CA 1
ATOM 710 C C . LEU A 1 90 ? -11.117 10.172 9.938 1 98.25 90 LEU A C 1
ATOM 712 O O . LEU A 1 90 ? -10.742 9.086 9.492 1 98.25 90 LEU A O 1
ATOM 716 N N . ARG A 1 91 ? -11.062 10.438 11.219 1 98.38 91 ARG A N 1
ATOM 717 C CA . ARG A 1 91 ? -10.539 9.5 12.203 1 98.38 91 ARG A CA 1
ATOM 718 C C . ARG A 1 91 ? -11.367 8.219 12.242 1 98.38 91 ARG A C 1
ATOM 720 O O . ARG A 1 91 ? -10.82 7.117 12.25 1 98.38 91 ARG A O 1
ATOM 727 N N . ALA A 1 92 ? -12.664 8.383 12.242 1 98.31 92 ALA A N 1
ATOM 728 C CA . ALA A 1 92 ? -13.555 7.227 12.289 1 98.31 92 ALA A CA 1
ATOM 729 C C . ALA A 1 92 ? -13.414 6.379 11.031 1 98.31 92 ALA A C 1
ATOM 731 O O . ALA A 1 92 ? -13.383 5.148 11.102 1 98.31 92 ALA A O 1
ATOM 732 N N . ALA A 1 93 ? -13.383 7.055 9.875 1 98.44 93 ALA A N 1
ATOM 733 C CA . ALA A 1 93 ? -13.258 6.352 8.602 1 98.44 93 ALA A CA 1
ATOM 734 C C . ALA A 1 93 ? -11.945 5.578 8.531 1 98.44 93 ALA A C 1
ATOM 736 O O . ALA A 1 93 ? -11.922 4.41 8.141 1 98.44 93 ALA A O 1
ATOM 737 N N . ILE A 1 94 ? -10.828 6.191 8.945 1 98.62 94 ILE A N 1
ATOM 738 C CA . ILE A 1 94 ? -9.516 5.551 8.93 1 98.62 94 ILE A CA 1
ATOM 739 C C . ILE A 1 94 ? -9.5 4.391 9.922 1 98.62 94 ILE A C 1
ATOM 741 O O . ILE A 1 94 ? -9.023 3.299 9.602 1 98.62 94 ILE A O 1
ATOM 745 N N . ARG A 1 95 ? -10.039 4.59 11.102 1 98.19 95 ARG A N 1
ATOM 746 C CA . ARG A 1 95 ? -10.102 3.531 12.102 1 98.19 95 ARG A CA 1
ATOM 747 C C . ARG A 1 95 ? -10.898 2.336 11.586 1 98.19 95 ARG A C 1
ATOM 749 O O . ARG A 1 95 ? -10.453 1.193 11.695 1 98.19 95 ARG A O 1
ATOM 756 N N . GLY A 1 96 ? -12.094 2.615 11.047 1 98 96 GLY A N 1
ATOM 757 C CA . GLY A 1 96 ? -12.914 1.543 10.5 1 98 96 GLY A CA 1
ATOM 758 C C . GLY A 1 96 ? -12.219 0.755 9.406 1 98 96 GLY A C 1
ATOM 759 O O . GLY A 1 96 ? -12.266 -0.477 9.398 1 98 96 GLY A O 1
ATOM 760 N N . HIS A 1 97 ? -11.617 1.47 8.469 1 98 97 HIS A N 1
ATOM 761 C CA . HIS A 1 97 ? -10.898 0.824 7.379 1 98 97 HIS A CA 1
ATOM 762 C C . HIS A 1 97 ? -9.773 -0.063 7.91 1 98 97 HIS A C 1
ATOM 764 O O . HIS A 1 97 ? -9.648 -1.222 7.508 1 98 97 HIS A O 1
ATOM 770 N N . LEU A 1 98 ? -8.992 0.404 8.844 1 97.38 98 LEU A N 1
ATOM 771 C CA . LEU A 1 98 ? -7.855 -0.326 9.383 1 97.38 98 LEU A CA 1
ATOM 772 C C . LEU A 1 98 ? -8.32 -1.52 10.211 1 97.38 98 LEU A C 1
ATOM 774 O O . LEU A 1 98 ? -7.715 -2.594 10.156 1 97.38 98 LEU A O 1
ATOM 778 N N . ILE A 1 99 ? -9.375 -1.358 10.977 1 95.69 99 ILE A N 1
ATOM 779 C CA . ILE A 1 99 ? -9.938 -2.484 11.719 1 95.69 99 ILE A CA 1
ATOM 780 C C . ILE A 1 99 ? -10.32 -3.598 10.742 1 95.69 99 ILE A C 1
ATOM 782 O O . ILE A 1 99 ? -9.984 -4.766 10.961 1 95.69 99 ILE A O 1
ATOM 786 N N . ALA A 1 100 ? -10.945 -3.219 9.703 1 95 100 ALA A N 1
ATOM 787 C CA . ALA A 1 100 ? -11.406 -4.203 8.727 1 95 100 ALA A CA 1
ATOM 788 C C . ALA A 1 100 ? -10.227 -4.945 8.094 1 95 100 ALA A C 1
ATOM 790 O O . ALA A 1 100 ? -10.211 -6.176 8.07 1 95 100 ALA A O 1
ATOM 791 N N . ILE A 1 101 ? -9.258 -4.238 7.648 1 94 101 ILE A N 1
ATOM 792 C CA . ILE A 1 101 ? -8.234 -4.871 6.824 1 94 101 ILE A CA 1
ATOM 793 C C . ILE A 1 101 ? -7.254 -5.629 7.715 1 94 101 ILE A C 1
ATOM 795 O O . ILE A 1 101 ? -6.609 -6.582 7.266 1 94 101 ILE A O 1
ATOM 799 N N . LEU A 1 102 ? -7.133 -5.262 8.969 1 91.5 102 LEU A N 1
ATOM 800 C CA . LEU A 1 102 ? -6.148 -5.91 9.836 1 91.5 102 LEU A CA 1
ATOM 801 C C . LEU A 1 102 ? -6.781 -7.07 10.602 1 91.5 102 LEU A C 1
ATOM 803 O O . LEU A 1 102 ? -6.094 -8.023 10.961 1 91.5 102 LEU A O 1
ATOM 807 N N . ARG A 1 103 ? -8.086 -7.012 10.766 1 88 103 ARG A N 1
ATOM 808 C CA . ARG A 1 103 ? -8.758 -8.109 11.461 1 88 103 ARG A CA 1
ATOM 809 C C . ARG A 1 103 ? -9.273 -9.148 10.469 1 88 103 ARG A C 1
ATOM 811 O O . ARG A 1 103 ? -9.562 -10.289 10.852 1 88 103 ARG A O 1
ATOM 818 N N . HIS A 1 104 ? -9.492 -8.805 9.266 1 89.44 104 HIS A N 1
ATOM 819 C CA . HIS A 1 104 ? -9.891 -9.703 8.188 1 89.44 104 HIS A CA 1
ATOM 820 C C . HIS A 1 104 ? -8.844 -9.75 7.086 1 89.44 104 HIS A C 1
ATOM 822 O O . HIS A 1 104 ? -9.164 -9.609 5.906 1 89.44 104 HIS A O 1
ATOM 828 N N . SER A 1 105 ? -7.672 -9.977 7.453 1 88 105 SER A N 1
ATOM 829 C CA . SER A 1 105 ? -6.484 -9.773 6.629 1 88 105 SER A CA 1
ATOM 830 C C . SER A 1 105 ? -6.48 -10.719 5.43 1 88 105 SER A C 1
ATOM 832 O O . SER A 1 105 ? -6.043 -10.344 4.34 1 88 105 SER A O 1
ATOM 834 N N . ASP A 1 106 ? -7.043 -11.922 5.613 1 91.06 106 ASP A N 1
ATOM 835 C CA . ASP A 1 106 ? -7.043 -12.867 4.504 1 91.06 106 ASP A CA 1
ATOM 836 C C . ASP A 1 106 ? -7.828 -12.312 3.312 1 91.06 106 ASP A C 1
ATOM 838 O O . ASP A 1 106 ? -7.379 -12.406 2.17 1 91.06 106 ASP A O 1
ATOM 842 N N . TYR A 1 107 ? -8.945 -11.758 3.619 1 92.06 107 TYR A N 1
ATOM 843 C CA . TYR A 1 107 ? -9.781 -11.211 2.559 1 92.06 107 TYR A CA 1
ATOM 844 C C . TYR A 1 107 ? -9.109 -10.016 1.897 1 92.06 107 TYR A C 1
ATOM 846 O O . TYR A 1 107 ? -9.086 -9.906 0.669 1 92.06 107 TYR A O 1
ATOM 854 N N . THR A 1 108 ? -8.539 -9.219 2.658 1 86.94 108 THR A N 1
ATOM 855 C CA . THR A 1 108 ? -7.934 -7.988 2.152 1 86.94 108 THR A CA 1
ATOM 856 C C . THR A 1 108 ? -6.668 -8.297 1.359 1 86.94 108 THR A C 1
ATOM 858 O O . THR A 1 108 ? -6.477 -7.773 0.261 1 86.94 108 THR A O 1
ATOM 861 N N . LEU A 1 109 ? -5.871 -9.148 1.896 1 85.69 109 LEU A N 1
ATOM 862 C CA . LEU A 1 109 ? -4.652 -9.531 1.197 1 85.69 109 LEU A CA 1
ATOM 863 C C . LEU A 1 109 ? -4.977 -10.273 -0.098 1 85.69 109 LEU A C 1
ATOM 865 O O . LEU A 1 109 ? -4.273 -10.109 -1.1 1 85.69 109 LEU A O 1
ATOM 869 N N . ALA A 1 110 ? -6.027 -11.078 -0.036 1 89.5 110 ALA A N 1
ATOM 870 C CA . ALA A 1 110 ? -6.48 -11.742 -1.258 1 89.5 110 ALA A CA 1
ATOM 871 C C . ALA A 1 110 ? -6.809 -10.719 -2.344 1 89.5 110 ALA A C 1
ATOM 873 O O . ALA A 1 110 ? -6.457 -10.906 -3.51 1 89.5 110 ALA A O 1
ATOM 874 N N . SER A 1 111 ? -7.445 -9.703 -1.942 1 86.56 111 SER A N 1
ATOM 875 C CA . SER A 1 111 ? -7.84 -8.664 -2.893 1 86.56 111 SER A CA 1
ATOM 876 C C . SER A 1 111 ? -6.625 -7.914 -3.428 1 86.56 111 SER A C 1
ATOM 878 O O . SER A 1 111 ? -6.5 -7.707 -4.637 1 86.56 111 SER A O 1
ATOM 880 N N . ILE A 1 112 ? -5.707 -7.527 -2.602 1 80.5 112 ILE A N 1
ATOM 881 C CA . ILE A 1 112 ? -4.539 -6.734 -2.969 1 80.5 112 ILE A CA 1
ATOM 882 C C . ILE A 1 112 ? -3.623 -7.551 -3.877 1 80.5 112 ILE A C 1
ATOM 884 O O . ILE A 1 112 ? -3.154 -7.055 -4.906 1 80.5 112 ILE A O 1
ATOM 888 N N . ARG A 1 113 ? -3.42 -8.742 -3.588 1 77.5 113 ARG A N 1
ATOM 889 C CA . ARG A 1 113 ? -2.438 -9.578 -4.27 1 77.5 113 ARG A CA 1
ATOM 890 C C . ARG A 1 113 ? -2.986 -10.102 -5.594 1 77.5 113 ARG A C 1
ATOM 892 O O . ARG A 1 113 ? -2.225 -10.352 -6.531 1 77.5 113 ARG A O 1
ATOM 899 N N . ASN A 1 114 ? -4.285 -10.172 -5.676 1 79.69 114 ASN A N 1
ATOM 900 C CA . ASN A 1 114 ? -4.844 -10.852 -6.84 1 79.69 114 ASN A CA 1
ATOM 901 C C . ASN A 1 114 ? -5.496 -9.859 -7.801 1 79.69 114 ASN A C 1
ATOM 903 O O . ASN A 1 114 ? -5.859 -10.227 -8.922 1 79.69 114 ASN A O 1
ATOM 907 N N . TYR A 1 115 ? -5.605 -8.672 -7.395 1 75.88 115 TYR A N 1
ATOM 908 C CA . TYR A 1 115 ? -6.352 -7.711 -8.195 1 75.88 115 TYR A CA 1
ATOM 909 C C . TYR A 1 115 ? -5.809 -7.652 -9.617 1 75.88 115 TYR A C 1
ATOM 911 O O . TYR A 1 115 ? -6.578 -7.633 -10.586 1 75.88 115 TYR A O 1
ATOM 919 N N . GLY A 1 116 ? -4.508 -7.703 -9.781 1 72.75 116 GLY A N 1
ATOM 920 C CA . GLY A 1 116 ? -3.916 -7.629 -11.109 1 72.75 116 GLY A CA 1
ATOM 921 C C . GLY A 1 116 ? -3.932 -8.953 -11.844 1 72.75 116 GLY A C 1
ATOM 922 O O . GLY A 1 116 ? -3.557 -9.023 -13.016 1 72.75 116 GLY A O 1
ATOM 923 N N . GLN A 1 117 ? -4.426 -9.953 -11.234 1 76.88 117 GLN A N 1
ATOM 924 C CA . GLN A 1 117 ? -4.34 -11.289 -11.812 1 76.88 117 GLN A CA 1
ATOM 925 C C . GLN A 1 117 ? -5.719 -11.812 -12.195 1 76.88 117 GLN A C 1
ATOM 927 O O . GLN A 1 117 ? -5.832 -12.789 -12.945 1 76.88 117 GLN A O 1
ATOM 932 N N . VAL A 1 118 ? -6.715 -11.211 -11.695 1 83.25 118 VAL A N 1
ATOM 933 C CA . VAL A 1 118 ? -8.062 -11.734 -11.898 1 83.25 118 VAL A CA 1
ATOM 934 C C . VAL A 1 118 ? -8.594 -11.258 -13.25 1 83.25 118 VAL A C 1
ATOM 936 O O . VAL A 1 118 ? -8.242 -10.172 -13.719 1 83.25 118 VAL A O 1
ATOM 939 N N . PRO A 1 119 ? -9.43 -12.117 -13.852 1 85.31 119 PRO A N 1
ATOM 940 C CA . PRO A 1 119 ? -10.023 -11.719 -15.125 1 85.31 119 PRO A CA 1
ATOM 941 C C . PRO A 1 119 ? -10.867 -10.453 -15.016 1 85.31 119 PRO A C 1
ATOM 943 O O . PRO A 1 119 ? -11.328 -10.109 -13.922 1 85.31 119 PRO A O 1
ATOM 946 N N . GLU A 1 120 ? -11.039 -9.82 -16.109 1 86.75 120 GLU A N 1
ATOM 947 C CA . GLU A 1 120 ? -11.789 -8.562 -16.172 1 86.75 120 GLU A CA 1
ATOM 948 C C . GLU A 1 120 ? -13.219 -8.742 -15.672 1 86.75 120 GLU A C 1
ATOM 950 O O . GLU A 1 120 ? -13.789 -7.836 -15.07 1 86.75 120 GLU A O 1
ATOM 955 N N . THR A 1 121 ? -13.742 -9.906 -15.906 1 86.25 121 THR A N 1
ATOM 956 C CA . THR A 1 121 ? -15.109 -10.188 -15.484 1 86.25 121 THR A CA 1
ATOM 957 C C . THR A 1 121 ? -15.242 -10.109 -13.969 1 86.25 121 THR A C 1
ATOM 959 O O . THR A 1 121 ? -16.25 -9.625 -13.453 1 86.25 121 THR A O 1
ATOM 962 N N . VAL A 1 122 ? -14.266 -10.57 -13.352 1 85.38 122 VAL A N 1
ATOM 963 C CA . VAL A 1 122 ? -14.242 -10.547 -11.891 1 85.38 122 VAL A CA 1
ATOM 964 C C . VAL A 1 122 ? -14.109 -9.102 -11.406 1 85.38 122 VAL A C 1
ATOM 966 O O . VAL A 1 122 ? -14.805 -8.68 -10.484 1 85.38 122 VAL A O 1
ATOM 969 N N . HIS A 1 123 ? -13.281 -8.344 -12.094 1 84.19 123 HIS A N 1
ATOM 970 C CA . HIS A 1 123 ? -13.117 -6.93 -11.781 1 84.19 123 HIS A CA 1
ATOM 971 C C . HIS A 1 123 ? -14.43 -6.176 -11.914 1 84.19 123 HIS A C 1
ATOM 973 O O . HIS A 1 123 ? -14.836 -5.445 -11.008 1 84.19 123 HIS A O 1
ATOM 979 N N . ASN A 1 124 ? -15.047 -6.379 -12.945 1 87.12 124 ASN A N 1
ATOM 980 C CA . ASN A 1 124 ? -16.266 -5.648 -13.281 1 87.12 124 ASN A CA 1
ATOM 981 C C . ASN A 1 124 ? -17.391 -5.949 -12.289 1 87.12 124 ASN A C 1
ATOM 983 O O . ASN A 1 124 ? -18.172 -5.062 -11.938 1 87.12 124 ASN A O 1
ATOM 987 N N . ALA A 1 125 ? -17.406 -7.148 -11.867 1 84.19 125 ALA A N 1
ATOM 988 C CA . ALA A 1 125 ? -18.469 -7.562 -10.945 1 84.19 125 ALA A CA 1
ATOM 989 C C . ALA A 1 125 ? -18.297 -6.906 -9.578 1 84.19 125 ALA A C 1
ATOM 991 O O . ALA A 1 125 ? -19.266 -6.645 -8.883 1 84.19 125 ALA A O 1
ATOM 992 N N . ALA A 1 126 ? -17.125 -6.625 -9.25 1 84 126 ALA A N 1
ATOM 993 C CA . ALA A 1 126 ? -16.828 -6.047 -7.938 1 84 126 ALA A CA 1
ATOM 994 C C . ALA A 1 126 ? -16.859 -4.52 -7.996 1 84 126 ALA A C 1
ATOM 996 O O . ALA A 1 126 ? -16.859 -3.855 -6.961 1 84 126 ALA A O 1
ATOM 997 N N . GLN A 1 127 ? -16.953 -3.916 -9.133 1 87.56 127 GLN A N 1
ATOM 998 C CA . GLN A 1 127 ? -16.734 -2.496 -9.391 1 87.56 127 GLN A CA 1
ATOM 999 C C . GLN A 1 127 ? -17.766 -1.638 -8.68 1 87.56 127 GLN A C 1
ATOM 1001 O O . GLN A 1 127 ? -17.438 -0.618 -8.07 1 87.56 127 GLN A O 1
ATOM 1006 N N . PRO A 1 128 ? -19.078 -2.062 -8.648 1 88.38 128 PRO A N 1
ATOM 1007 C CA . PRO A 1 128 ? -20.078 -1.207 -8 1 88.38 128 PRO A CA 1
ATOM 1008 C C . PRO A 1 128 ? -19.828 -1.028 -6.504 1 88.38 128 PRO A C 1
ATOM 1010 O O . PRO A 1 128 ? -19.969 0.078 -5.977 1 88.38 128 PRO A O 1
ATOM 1013 N N . ASP A 1 129 ? -19.438 -2.092 -5.852 1 88.19 129 ASP A N 1
ATOM 1014 C CA . ASP A 1 129 ? -19.156 -2.012 -4.422 1 88.19 129 ASP A CA 1
ATOM 1015 C C . ASP A 1 129 ? -17.922 -1.164 -4.16 1 88.19 129 ASP A C 1
ATOM 1017 O O . ASP A 1 129 ? -17.875 -0.382 -3.207 1 88.19 129 ASP A O 1
ATOM 1021 N N . ARG A 1 130 ? -17 -1.303 -4.988 1 90 130 ARG A N 1
ATOM 1022 C CA . ARG A 1 130 ? -15.797 -0.497 -4.867 1 90 130 ARG A CA 1
ATOM 1023 C C . ARG A 1 130 ? -16.094 0.98 -5.102 1 90 130 ARG A C 1
ATOM 1025 O O . ARG A 1 130 ? -15.609 1.841 -4.363 1 90 130 ARG A O 1
ATOM 1032 N N . ASP A 1 131 ? -16.922 1.258 -6.07 1 92.25 131 ASP A N 1
ATOM 1033 C CA . ASP A 1 131 ? -17.312 2.629 -6.379 1 92.25 131 ASP A CA 1
ATOM 1034 C C . ASP A 1 131 ? -18.062 3.262 -5.203 1 92.25 131 ASP A C 1
ATOM 1036 O O . ASP A 1 131 ? -17.812 4.422 -4.859 1 92.25 131 ASP A O 1
ATOM 1040 N N . ALA A 1 132 ? -18.906 2.506 -4.629 1 92.31 132 ALA A N 1
ATOM 1041 C CA . ALA A 1 132 ? -19.688 3.016 -3.5 1 92.31 132 ALA A CA 1
ATOM 1042 C C . ALA A 1 132 ? -18.766 3.391 -2.338 1 92.31 132 ALA A C 1
ATOM 1044 O O . ALA A 1 132 ? -18.953 4.434 -1.705 1 92.31 132 ALA A O 1
ATOM 1045 N N . TYR A 1 133 ? -17.875 2.586 -2.08 1 94.56 133 TYR A N 1
ATOM 1046 C CA . TYR A 1 133 ? -16.938 2.861 -1.005 1 94.56 133 TYR A CA 1
ATOM 1047 C C . TYR A 1 133 ? -16.078 4.078 -1.331 1 94.56 133 TYR A C 1
ATOM 1049 O O . TYR A 1 133 ? -15.867 4.941 -0.479 1 94.56 133 TYR A O 1
ATOM 1057 N N . GLU A 1 134 ? -15.664 4.145 -2.555 1 93.94 134 GLU A N 1
ATOM 1058 C CA . GLU A 1 134 ? -14.859 5.281 -2.988 1 93.94 134 GLU A CA 1
ATOM 1059 C C . GLU A 1 134 ? -15.664 6.574 -2.959 1 93.94 134 GLU A C 1
ATOM 1061 O O . GLU A 1 134 ? -15.133 7.641 -2.646 1 93.94 134 GLU A O 1
ATOM 1066 N N . ASN A 1 135 ? -16.875 6.496 -3.266 1 95.69 135 ASN A N 1
ATOM 1067 C CA . ASN A 1 135 ? -17.75 7.668 -3.254 1 95.69 135 ASN A CA 1
ATOM 1068 C C . ASN A 1 135 ? -17.906 8.234 -1.847 1 95.69 135 ASN A C 1
ATOM 1070 O O . ASN A 1 135 ? -17.984 9.453 -1.672 1 95.69 135 ASN A O 1
ATOM 1074 N N . PHE A 1 136 ? -17.969 7.355 -0.899 1 96.12 136 PHE A N 1
ATOM 1075 C CA . PHE A 1 136 ? -18.016 7.816 0.484 1 96.12 136 PHE A CA 1
ATOM 1076 C C . PHE A 1 136 ? -16.844 8.742 0.783 1 96.12 136 PHE A C 1
ATOM 1078 O O . PHE A 1 136 ? -17.031 9.828 1.341 1 96.12 136 PHE A O 1
ATOM 1085 N N . TRP A 1 137 ? -15.68 8.375 0.375 1 97.75 137 TRP A N 1
ATOM 1086 C CA . TRP A 1 137 ? -14.469 9.156 0.619 1 97.75 137 TRP A CA 1
ATOM 1087 C C . TRP A 1 137 ? -14.461 10.43 -0.227 1 97.75 137 TRP A C 1
ATOM 1089 O O . TRP A 1 137 ? -14.047 11.492 0.241 1 97.75 137 TRP A O 1
ATOM 1099 N N . ARG A 1 138 ? -14.883 10.273 -1.448 1 97.38 138 ARG A N 1
ATOM 1100 C CA . ARG A 1 138 ? -14.984 11.445 -2.312 1 97.38 138 ARG A CA 1
ATOM 1101 C C . ARG A 1 138 ? -15.898 12.5 -1.699 1 97.38 138 ARG A C 1
ATOM 1103 O O . ARG A 1 138 ? -15.547 13.68 -1.635 1 97.38 138 ARG A O 1
ATOM 1110 N N . ASP A 1 139 ? -17.047 12.078 -1.242 1 97 139 ASP A N 1
ATOM 1111 C CA . ASP A 1 139 ? -18.016 12.984 -0.639 1 97 139 ASP A CA 1
ATOM 1112 C C . ASP A 1 139 ? -17.469 13.617 0.635 1 97 139 ASP A C 1
ATOM 1114 O O . ASP A 1 139 ? -17.719 14.789 0.915 1 97 139 ASP A O 1
ATOM 1118 N N . LEU A 1 140 ? -16.75 12.828 1.389 1 97.38 140 LEU A N 1
ATOM 1119 C CA . LEU A 1 140 ? -16.125 13.312 2.619 1 97.38 140 LEU A CA 1
ATOM 1120 C C . LEU A 1 140 ? -15.211 14.5 2.336 1 97.38 140 LEU A C 1
ATOM 1122 O O . LEU A 1 140 ? -15.328 15.539 2.98 1 97.38 140 LEU A O 1
ATOM 1126 N N . PHE A 1 141 ? -14.375 14.422 1.324 1 97.94 141 PHE A N 1
ATOM 1127 C CA . PHE A 1 141 ? -13.391 15.461 1.034 1 97.94 141 PHE A CA 1
ATOM 1128 C C . PHE A 1 141 ? -14.039 16.625 0.297 1 97.94 141 PHE A C 1
ATOM 1130 O O . PHE A 1 141 ? -13.641 17.781 0.477 1 97.94 141 PHE A O 1
ATOM 1137 N N . GLU A 1 142 ? -15.023 16.312 -0.529 1 97 142 GLU A N 1
ATOM 1138 C CA . GLU A 1 142 ? -15.758 17.375 -1.193 1 97 142 GLU A CA 1
ATOM 1139 C C . GLU A 1 142 ? -16.484 18.266 -0.18 1 97 142 GLU A C 1
ATOM 1141 O O . GLU A 1 142 ? -16.422 19.484 -0.277 1 97 142 GLU A O 1
ATOM 1146 N N . GLN A 1 143 ? -17.125 17.656 0.798 1 96.25 143 GLN A N 1
ATOM 1147 C CA . GLN A 1 143 ? -17.812 18.406 1.849 1 96.25 143 GLN A CA 1
ATOM 1148 C C . GLN A 1 143 ? -16.812 19.203 2.697 1 96.25 143 GLN A C 1
ATOM 1150 O O . GLN A 1 143 ? -17.062 20.344 3.057 1 96.25 143 GLN A O 1
ATOM 1155 N N . ALA A 1 144 ? -15.727 18.594 3.033 1 96.88 144 ALA A N 1
ATOM 1156 C CA . ALA A 1 144 ? -14.688 19.266 3.809 1 96.88 144 ALA A CA 1
ATOM 1157 C C . ALA A 1 144 ? -14.164 20.5 3.072 1 96.88 144 ALA A C 1
ATOM 1159 O O . ALA A 1 144 ? -13.898 21.531 3.688 1 96.88 144 ALA A O 1
ATOM 1160 N N . GLU A 1 145 ? -13.961 20.359 1.761 1 95.94 145 GLU A N 1
ATOM 1161 C CA . GLU A 1 145 ? -13.547 21.484 0.946 1 95.94 145 GLU A CA 1
ATOM 1162 C C . GLU A 1 145 ? -14.609 22.594 0.958 1 95.94 145 GLU A C 1
ATOM 1164 O O . GLU A 1 145 ? -14.281 23.766 1.123 1 95.94 145 GLU A O 1
ATOM 1169 N N . LYS A 1 146 ? -15.844 22.25 0.786 1 94.94 146 LYS A N 1
ATOM 1170 C CA . LYS A 1 146 ? -16.953 23.188 0.812 1 94.94 146 LYS A CA 1
ATOM 1171 C C . LYS A 1 146 ? -17.031 23.922 2.152 1 94.94 146 LYS A C 1
ATOM 1173 O O . LYS A 1 146 ? -17.312 25.109 2.205 1 94.94 146 LYS A O 1
ATOM 1178 N N . ASP A 1 147 ? -16.75 23.172 3.238 1 95.06 147 ASP A N 1
ATOM 1179 C CA . ASP A 1 147 ? -16.797 23.719 4.59 1 95.06 147 ASP A CA 1
ATOM 1180 C C . ASP A 1 147 ? -15.562 24.562 4.875 1 95.06 147 ASP A C 1
ATOM 1182 O O . ASP A 1 147 ? -15.477 25.203 5.926 1 95.06 147 ASP A O 1
ATOM 1186 N N . GLY A 1 148 ? -14.594 24.531 3.99 1 95.56 148 GLY A N 1
ATOM 1187 C CA . GLY A 1 148 ? -13.398 25.359 4.121 1 95.56 148 GLY A CA 1
ATOM 1188 C C . GLY A 1 148 ? -12.406 24.812 5.129 1 95.56 148 GLY A C 1
ATOM 1189 O O . GLY A 1 148 ? -11.609 25.562 5.691 1 95.56 148 GLY A O 1
ATOM 1190 N N . VAL A 1 149 ? -12.453 23.484 5.375 1 96.44 149 VAL A N 1
ATOM 1191 C CA . VAL A 1 149 ? -11.617 22.938 6.441 1 96.44 149 VAL A CA 1
ATOM 1192 C C . VAL A 1 149 ? -10.5 22.094 5.84 1 96.44 149 VAL A C 1
ATOM 1194 O O . VAL A 1 149 ? -9.797 21.375 6.559 1 96.44 149 VAL A O 1
ATOM 1197 N N . ILE A 1 150 ? -10.344 22.125 4.559 1 96.25 150 ILE A N 1
ATOM 1198 C CA . ILE A 1 150 ? -9.195 21.531 3.883 1 96.25 150 ILE A CA 1
ATOM 1199 C C . ILE A 1 150 ? -8.25 22.625 3.414 1 96.25 150 ILE A C 1
ATOM 1201 O O . ILE A 1 150 ? -8.688 23.641 2.881 1 96.25 150 ILE A O 1
ATOM 1205 N N . ARG A 1 151 ? -7.031 22.375 3.629 1 95.56 151 ARG A N 1
ATOM 1206 C CA . ARG A 1 151 ? -6.027 23.328 3.191 1 95.56 151 ARG A CA 1
ATOM 1207 C C . ARG A 1 151 ? -6.137 23.609 1.694 1 95.56 151 ARG A C 1
ATOM 1209 O O . ARG A 1 151 ? -6.34 22.672 0.906 1 95.56 151 ARG A O 1
ATOM 1216 N N . THR A 1 152 ? -5.953 24.828 1.279 1 92.56 152 THR A N 1
ATOM 1217 C CA . THR A 1 152 ? -5.988 25.219 -0.126 1 92.56 152 THR A CA 1
ATOM 1218 C C . THR A 1 152 ? -4.887 24.516 -0.909 1 92.56 152 THR A C 1
ATOM 1220 O O . THR A 1 152 ? -3.752 24.406 -0.436 1 92.56 152 THR A O 1
ATOM 1223 N N . GLY A 1 153 ? -5.246 24.016 -2.051 1 91.94 153 GLY A N 1
ATOM 1224 C CA . GLY A 1 153 ? -4.242 23.438 -2.924 1 91.94 153 GLY A CA 1
ATOM 1225 C C . GLY A 1 153 ? -4.137 21.922 -2.783 1 91.94 153 GLY A C 1
ATOM 1226 O O . GLY A 1 153 ? -3.457 21.266 -3.578 1 91.94 153 GLY A O 1
ATOM 1227 N N . VAL A 1 154 ? -4.805 21.391 -1.782 1 95.94 154 VAL A N 1
ATOM 1228 C CA . VAL A 1 154 ? -4.781 19.938 -1.611 1 95.94 154 VAL A CA 1
ATOM 1229 C C . VAL A 1 154 ? -5.559 19.266 -2.744 1 95.94 154 VAL A C 1
ATOM 1231 O O . VAL A 1 154 ? -6.707 19.625 -3.01 1 95.94 154 VAL A O 1
ATOM 1234 N N . ASP A 1 155 ? -4.895 18.406 -3.492 1 95.5 155 ASP A N 1
ATOM 1235 C CA . ASP A 1 155 ? -5.574 17.547 -4.457 1 95.5 155 ASP A CA 1
ATOM 1236 C C . ASP A 1 155 ? -6.332 16.422 -3.75 1 95.5 155 ASP A C 1
ATOM 1238 O O . ASP A 1 155 ? -5.723 15.477 -3.246 1 95.5 155 ASP A O 1
ATOM 1242 N N . LYS A 1 156 ? -7.676 16.5 -3.797 1 96.75 156 LYS A N 1
ATOM 1243 C CA . LYS A 1 156 ? -8.508 15.578 -3.027 1 96.75 156 LYS A CA 1
ATOM 1244 C C . LYS A 1 156 ? -8.367 14.148 -3.553 1 96.75 156 LYS A C 1
ATOM 1246 O O . LYS A 1 156 ? -8.484 13.188 -2.789 1 96.75 156 LYS A O 1
ATOM 1251 N N . HIS A 1 157 ? -8.141 14.031 -4.82 1 95 157 HIS A N 1
ATOM 1252 C CA . HIS A 1 157 ? -7.945 12.711 -5.406 1 95 157 HIS A CA 1
ATOM 1253 C C . HIS A 1 157 ? -6.648 12.078 -4.914 1 95 157 HIS A C 1
ATOM 1255 O O . HIS A 1 157 ? -6.652 10.938 -4.445 1 95 157 HIS A O 1
ATOM 1261 N N . LEU A 1 158 ? -5.539 12.797 -4.918 1 95.62 158 LEU A N 1
ATOM 1262 C CA . LEU A 1 158 ? -4.25 12.289 -4.465 1 95.62 158 LEU A CA 1
ATOM 1263 C C . LEU A 1 158 ? -4.238 12.094 -2.955 1 95.62 158 LEU A C 1
ATOM 1265 O O . LEU A 1 158 ? -3.592 11.172 -2.447 1 95.62 158 LEU A O 1
ATOM 1269 N N . LEU A 1 159 ? -4.988 12.977 -2.248 1 97.44 159 LEU A N 1
ATOM 1270 C CA . LEU A 1 159 ? -5.156 12.789 -0.811 1 97.44 159 LEU A CA 1
ATOM 1271 C C . LEU A 1 159 ? -5.777 11.43 -0.511 1 97.44 159 LEU A C 1
ATOM 1273 O O . LEU A 1 159 ? -5.262 10.672 0.317 1 97.44 159 LEU A O 1
ATOM 1277 N N . ARG A 1 160 ? -6.863 11.125 -1.199 1 96.88 160 ARG A N 1
ATOM 1278 C CA . ARG A 1 160 ? -7.539 9.844 -1.01 1 96.88 160 ARG A CA 1
ATOM 1279 C C . ARG A 1 160 ? -6.605 8.68 -1.318 1 96.88 160 ARG A C 1
ATOM 1281 O O . ARG A 1 160 ? -6.543 7.711 -0.56 1 96.88 160 ARG A O 1
ATOM 1288 N N . LEU A 1 161 ? -5.875 8.766 -2.387 1 95.25 161 LEU A N 1
ATOM 1289 C CA . LEU A 1 161 ? -4.969 7.699 -2.793 1 95.25 161 LEU A CA 1
ATOM 1290 C C . LEU A 1 161 ? -3.848 7.523 -1.773 1 95.25 161 LEU A C 1
ATOM 1292 O O . LEU A 1 161 ? -3.441 6.395 -1.481 1 95.25 161 LEU A O 1
ATOM 1296 N N . ALA A 1 162 ? -3.354 8.641 -1.222 1 97.19 162 ALA A N 1
ATOM 1297 C CA . ALA A 1 162 ? -2.309 8.586 -0.204 1 97.19 162 ALA A CA 1
ATOM 1298 C C . ALA A 1 162 ? -2.814 7.895 1.062 1 97.19 162 ALA A C 1
ATOM 1300 O O . ALA A 1 162 ? -2.119 7.055 1.64 1 97.19 162 ALA A O 1
ATOM 1301 N N . ILE A 1 163 ? -4.031 8.211 1.461 1 98.31 163 ILE A N 1
ATOM 1302 C CA . ILE A 1 163 ? -4.637 7.617 2.648 1 98.31 163 ILE A CA 1
ATOM 1303 C C . ILE A 1 163 ? -4.84 6.121 2.432 1 98.31 163 ILE A C 1
ATOM 1305 O O . ILE A 1 163 ? -4.445 5.305 3.268 1 98.31 163 ILE A O 1
ATOM 1309 N N . PHE A 1 164 ? -5.371 5.793 1.311 1 96.06 164 PHE A N 1
ATOM 1310 C CA . PHE A 1 164 ? -5.582 4.387 0.989 1 96.06 164 PHE A CA 1
ATOM 1311 C C . PHE A 1 164 ? -4.262 3.627 0.982 1 96.06 164 PHE A C 1
ATOM 1313 O O . PHE A 1 164 ? -4.176 2.516 1.511 1 96.06 164 PHE A O 1
ATOM 1320 N N . GLY A 1 165 ? -3.32 4.258 0.373 1 95.5 165 GLY A N 1
ATOM 1321 C CA . GLY A 1 165 ? -2.016 3.617 0.335 1 95.5 165 GLY A CA 1
ATOM 1322 C C . GLY A 1 165 ? -1.452 3.33 1.714 1 95.5 165 GLY A C 1
ATOM 1323 O O . GLY A 1 165 ? -0.991 2.219 1.982 1 95.5 165 GLY A O 1
ATOM 1324 N N . SER A 1 166 ? -1.516 4.32 2.555 1 97 166 SER A N 1
ATOM 1325 C CA . SER A 1 166 ? -1.023 4.152 3.918 1 97 166 SER A CA 1
ATOM 1326 C C . SER A 1 166 ? -1.803 3.074 4.66 1 97 166 SER A C 1
ATOM 1328 O O . SER A 1 166 ? -1.213 2.225 5.332 1 97 166 SER A O 1
ATOM 1330 N N . MET A 1 167 ? -3.098 3.006 4.512 1 96.31 167 MET A N 1
ATOM 1331 C CA . MET A 1 167 ? -3.943 2.047 5.219 1 96.31 167 MET A CA 1
ATOM 1332 C C . MET A 1 167 ? -3.754 0.641 4.66 1 96.31 167 MET A C 1
ATOM 1334 O O . MET A 1 167 ? -3.508 -0.302 5.418 1 96.31 167 MET A O 1
ATOM 1338 N N . ASN A 1 168 ? -3.803 0.535 3.393 1 92.75 168 ASN A N 1
ATOM 1339 C CA . ASN A 1 168 ? -3.746 -0.787 2.779 1 92.75 168 ASN A CA 1
ATOM 1340 C C . ASN A 1 168 ? -2.379 -1.437 2.973 1 92.75 168 ASN A C 1
ATOM 1342 O O . ASN A 1 168 ? -2.279 -2.658 3.104 1 92.75 168 ASN A O 1
ATOM 1346 N N . TRP A 1 169 ? -1.416 -0.623 3.004 1 91.25 169 TRP A N 1
ATOM 1347 C CA . TRP A 1 169 ? -0.066 -1.146 3.184 1 91.25 169 TRP A CA 1
ATOM 1348 C C . TRP A 1 169 ? 0.106 -1.744 4.574 1 91.25 169 TRP A C 1
ATOM 1350 O O . TRP A 1 169 ? 0.989 -2.576 4.793 1 91.25 169 TRP A O 1
ATOM 1360 N N . ALA A 1 170 ? -0.657 -1.326 5.523 1 92.56 170 ALA A N 1
ATOM 1361 C CA . ALA A 1 170 ? -0.578 -1.885 6.871 1 92.56 170 ALA A CA 1
ATOM 1362 C C . ALA A 1 170 ? -0.833 -3.389 6.855 1 92.56 170 ALA A C 1
ATOM 1364 O O . ALA A 1 170 ? -0.339 -4.117 7.719 1 92.56 170 ALA A O 1
ATOM 1365 N N . SER A 1 171 ? -1.575 -3.893 5.895 1 88.25 171 SER A N 1
ATOM 1366 C CA . SER A 1 171 ? -1.854 -5.324 5.793 1 88.25 171 SER A CA 1
ATOM 1367 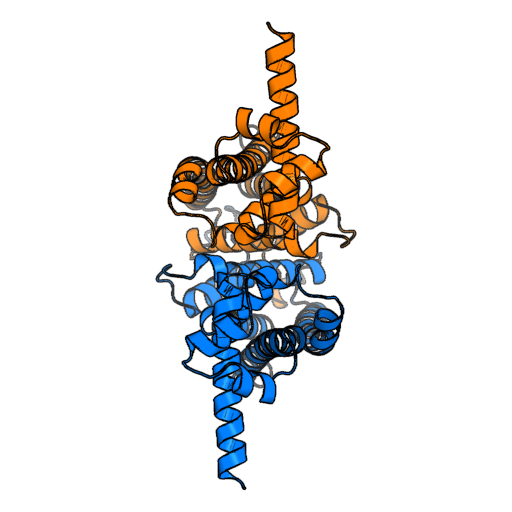C C . SER A 1 171 ? -0.579 -6.117 5.523 1 88.25 171 SER A C 1
ATOM 1369 O O . SER A 1 171 ? -0.516 -7.312 5.809 1 88.25 171 SER A O 1
ATOM 1371 N N . ILE A 1 172 ? 0.35 -5.465 4.984 1 82.5 172 ILE A N 1
ATOM 1372 C CA . ILE A 1 172 ? 1.6 -6.113 4.594 1 82.5 172 ILE A CA 1
ATOM 1373 C C . ILE A 1 172 ? 2.523 -6.215 5.805 1 82.5 172 ILE A C 1
ATOM 1375 O O . ILE A 1 172 ? 3.186 -7.238 6.004 1 82.5 172 ILE A O 1
ATOM 1379 N N . TRP A 1 173 ? 2.561 -5.223 6.691 1 85.25 173 TRP A N 1
ATOM 1380 C CA . TRP A 1 173 ? 3.58 -5.203 7.734 1 85.25 173 TRP A CA 1
ATOM 1381 C C . TRP A 1 173 ? 2.965 -5.484 9.102 1 85.25 173 TRP A C 1
ATOM 1383 O O . TRP A 1 173 ? 3.682 -5.762 10.07 1 85.25 173 TRP A O 1
ATOM 1393 N N . TYR A 1 174 ? 1.735 -5.422 9.188 1 85.81 174 TYR A N 1
ATOM 1394 C CA . TYR A 1 174 ? 1.068 -5.477 10.484 1 85.81 174 TYR A CA 1
ATOM 1395 C C . TYR A 1 174 ? 1.293 -6.828 11.156 1 85.81 174 TYR A C 1
ATOM 1397 O O . TYR A 1 174 ? 1.401 -6.906 12.383 1 85.81 174 TYR A O 1
ATOM 1405 N N . VAL A 1 175 ? 1.41 -7.859 10.273 1 70.88 175 VAL A N 1
ATOM 1406 C CA . VAL A 1 175 ? 1.55 -9.195 10.844 1 70.88 175 VAL A CA 1
ATOM 1407 C C . VAL A 1 175 ? 2.777 -9.234 11.758 1 70.88 175 VAL A C 1
ATOM 1409 O O . VAL A 1 175 ? 3.875 -8.852 11.344 1 70.88 175 VAL A O 1
ATOM 1412 N N . ASP A 1 176 ? 2.609 -9.258 13.078 1 61 176 ASP A N 1
ATOM 1413 C CA . ASP A 1 176 ? 3.592 -9.43 14.141 1 61 176 ASP A CA 1
ATOM 1414 C C . ASP A 1 176 ? 4.156 -8.086 14.594 1 61 176 ASP A C 1
ATOM 1416 O O . ASP A 1 176 ? 5.262 -8.016 15.133 1 61 176 ASP A O 1
ATOM 1420 N N . SER A 1 177 ? 3.596 -6.984 14.109 1 70.94 177 SER A N 1
ATOM 1421 C CA . SER A 1 177 ? 4.109 -5.668 14.477 1 70.94 177 SER A CA 1
ATOM 1422 C C . SER A 1 177 ? 3.92 -5.391 15.961 1 70.94 177 SER A C 1
ATOM 1424 O O . SER A 1 177 ? 4.664 -4.605 16.547 1 70.94 177 SER A O 1
ATOM 1426 N N . GLY A 1 178 ? 2.973 -6.031 16.594 1 75.19 178 GLY A N 1
ATOM 1427 C CA . GLY A 1 178 ? 2.65 -5.762 18 1 75.19 178 GLY A CA 1
ATOM 1428 C C . GLY A 1 178 ? 1.906 -4.453 18.188 1 75.19 178 GLY A C 1
ATOM 1429 O O . GLY A 1 178 ? 1.452 -4.156 19.297 1 75.19 178 GLY A O 1
ATOM 1430 N N . ALA A 1 179 ? 1.746 -3.656 17.234 1 79.38 179 ALA A N 1
ATOM 1431 C CA . ALA A 1 179 ? 1.049 -2.381 17.359 1 79.38 179 ALA A CA 1
ATOM 1432 C C . ALA A 1 179 ? -0.462 -2.584 17.438 1 79.38 179 ALA A C 1
ATOM 1434 O O . ALA A 1 179 ? -0.989 -3.555 16.891 1 79.38 179 ALA A O 1
ATOM 1435 N N . SER A 1 180 ? -1.104 -1.716 18.188 1 91.81 180 SER A N 1
ATOM 1436 C CA . SER A 1 180 ? -2.562 -1.764 18.219 1 91.81 180 SER A CA 1
ATOM 1437 C C . SER A 1 180 ? -3.156 -1.058 17 1 91.81 180 SER A C 1
ATOM 1439 O O . SER A 1 180 ? -2.627 -0.04 16.547 1 91.81 180 SER A O 1
ATOM 1441 N N . VAL A 1 181 ? -4.23 -1.646 16.5 1 93.38 181 VAL A N 1
ATOM 1442 C CA . VAL A 1 181 ? -4.938 -1.062 15.359 1 93.38 181 VAL A CA 1
ATOM 1443 C C . VAL A 1 181 ? -5.32 0.381 15.672 1 93.38 181 VAL A C 1
ATOM 1445 O O . VAL A 1 181 ? -5.219 1.259 14.812 1 93.38 181 VAL A O 1
ATOM 1448 N N . GLU A 1 182 ? -5.66 0.619 16.922 1 93.88 182 GLU A N 1
ATOM 1449 C CA . GLU A 1 182 ? -6.07 1.947 17.359 1 93.88 182 GLU A CA 1
ATOM 1450 C C . GLU A 1 182 ? -4.914 2.939 17.281 1 93.88 182 GLU A C 1
ATOM 1452 O O . GLU A 1 182 ? -5.094 4.074 16.828 1 93.88 182 GLU A O 1
ATOM 1457 N N . ALA A 1 183 ? -3.754 2.484 17.688 1 94.5 183 ALA A N 1
ATOM 1458 C CA . ALA A 1 183 ? -2.578 3.35 17.656 1 94.5 183 ALA A CA 1
ATOM 1459 C C . ALA A 1 183 ? -2.203 3.697 16.219 1 94.5 183 ALA A C 1
ATOM 1461 O O . ALA A 1 183 ? -1.87 4.848 15.914 1 94.5 183 ALA A O 1
ATOM 1462 N N . ILE A 1 184 ? -2.289 2.738 15.359 1 96.38 184 ILE A N 1
ATOM 1463 C CA . ILE A 1 184 ? -1.995 2.953 13.945 1 96.38 184 ILE A CA 1
ATOM 1464 C C . ILE A 1 184 ? -2.998 3.941 13.352 1 96.38 184 ILE A C 1
ATOM 1466 O O . ILE A 1 184 ? -2.613 4.891 12.664 1 96.38 184 ILE A O 1
ATOM 1470 N N . ALA A 1 185 ? -4.281 3.701 13.664 1 97.62 185 ALA A N 1
ATOM 1471 C CA . ALA A 1 185 ? -5.348 4.551 13.141 1 97.62 185 ALA A CA 1
ATOM 1472 C C . ALA A 1 185 ? -5.188 5.992 13.617 1 97.62 185 ALA A C 1
ATOM 1474 O O . ALA A 1 185 ? -5.312 6.93 12.828 1 97.62 185 ALA A O 1
ATOM 1475 N N . GLN A 1 186 ? -4.918 6.129 14.891 1 97.12 186 GLN A N 1
ATOM 1476 C CA . GLN A 1 186 ? -4.742 7.457 15.461 1 97.12 186 GLN A CA 1
ATOM 1477 C C . GLN A 1 186 ? -3.549 8.172 14.828 1 97.12 186 GLN A C 1
ATOM 1479 O O . GLN A 1 186 ? -3.637 9.352 14.484 1 97.12 186 GLN A O 1
ATOM 1484 N N . SER A 1 187 ? -2.475 7.469 14.68 1 97.19 187 SER A N 1
ATOM 1485 C CA . SER A 1 187 ? -1.271 8.047 14.086 1 97.19 187 SER A CA 1
ATOM 1486 C C . SER A 1 187 ? -1.516 8.469 12.641 1 97.19 187 SER A C 1
ATOM 1488 O O . SER A 1 187 ? -1.159 9.578 12.25 1 97.19 187 SER A O 1
ATOM 1490 N N . GLN A 1 188 ? -2.139 7.613 11.852 1 98 188 GLN A N 1
ATOM 1491 C CA . GLN A 1 188 ? -2.381 7.922 10.445 1 98 188 GLN A CA 1
ATOM 1492 C C . GLN A 1 188 ? -3.332 9.102 10.297 1 98 188 GLN A C 1
ATOM 1494 O O . GLN A 1 188 ? -3.092 10 9.484 1 98 188 GLN A O 1
ATOM 1499 N N . ALA A 1 189 ? -4.398 9.07 11.102 1 98.31 189 ALA A N 1
ATOM 1500 C CA . ALA A 1 189 ? -5.332 10.188 11.031 1 98.31 189 ALA A CA 1
ATOM 1501 C C . ALA A 1 189 ? -4.637 11.5 11.391 1 98.31 189 ALA A C 1
ATOM 1503 O O . ALA A 1 189 ? -4.816 12.508 10.703 1 98.31 189 ALA A O 1
ATOM 1504 N N . ASP A 1 190 ? -3.869 11.469 12.461 1 97.69 190 ASP A N 1
ATOM 1505 C CA . ASP A 1 190 ? -3.158 12.664 12.914 1 97.69 190 ASP A CA 1
ATOM 1506 C C . ASP A 1 190 ? -2.203 13.172 11.836 1 97.69 190 ASP A C 1
ATOM 1508 O O . ASP A 1 190 ? -2.104 14.383 11.609 1 97.69 190 ASP A O 1
ATOM 1512 N N . LEU A 1 191 ? -1.522 12.297 11.18 1 97.88 191 LEU A N 1
ATOM 1513 C CA . LEU A 1 191 ? -0.563 12.664 10.141 1 97.88 191 LEU A CA 1
ATOM 1514 C C . LEU A 1 191 ? -1.268 13.312 8.953 1 97.88 191 LEU A C 1
ATOM 1516 O O . LEU A 1 191 ? -0.822 14.344 8.445 1 97.88 191 LEU A O 1
ATOM 1520 N N . PHE A 1 192 ? -2.371 12.727 8.484 1 98.31 192 PHE A N 1
ATOM 1521 C CA . PHE A 1 192 ? -3.045 13.258 7.301 1 98.31 192 PHE A CA 1
ATOM 1522 C C . PHE A 1 192 ? -3.785 14.547 7.637 1 98.31 192 PHE A C 1
ATOM 1524 O O . PHE A 1 192 ? -3.928 15.422 6.785 1 98.31 192 PHE A O 1
ATOM 1531 N N . LEU A 1 193 ? -4.207 14.695 8.914 1 97.88 193 LEU A N 1
ATOM 1532 C CA . LEU A 1 193 ? -4.883 15.922 9.32 1 97.88 193 LEU A CA 1
ATOM 1533 C C . LEU A 1 193 ? -3.877 17.047 9.523 1 97.88 193 LEU A C 1
ATOM 1535 O O . LEU A 1 193 ? -4.078 18.156 9.039 1 97.88 193 LEU A O 1
ATOM 1539 N N . ASN A 1 194 ? -2.715 16.766 10.203 1 96.88 194 ASN A N 1
ATOM 1540 C CA . ASN A 1 194 ? -1.907 17.844 10.758 1 96.88 194 ASN A CA 1
ATOM 1541 C C . ASN A 1 194 ? -0.481 17.812 10.219 1 96.88 194 ASN A C 1
ATOM 1543 O O . ASN A 1 194 ? 0.293 18.75 10.445 1 96.88 194 ASN A O 1
ATOM 1547 N N . GLY A 1 195 ? -0.089 16.719 9.484 1 97.44 195 GLY A N 1
ATOM 1548 C CA . GLY A 1 195 ? 1.286 16.609 9.031 1 97.44 195 GLY A CA 1
ATOM 1549 C C . GLY A 1 195 ? 2.268 16.328 10.148 1 97.44 195 GLY A C 1
ATOM 1550 O O . GLY A 1 195 ? 1.868 16.156 11.305 1 97.44 195 GLY A O 1
ATOM 1551 N N . CYS A 1 196 ? 3.555 16.234 9.844 1 97.62 196 CYS A N 1
ATOM 1552 C CA . CYS A 1 196 ? 4.559 15.93 10.859 1 97.62 196 CYS A CA 1
ATOM 1553 C C . CYS A 1 196 ? 5.445 17.141 11.117 1 97.62 196 CYS A C 1
ATOM 1555 O O . CYS A 1 196 ? 6.199 17.156 12.094 1 97.62 196 CYS A O 1
ATOM 1557 N N . TYR A 1 197 ? 5.348 18.172 10.297 1 97.06 197 TYR A N 1
ATOM 1558 C CA . TYR A 1 197 ? 6.344 19.234 10.289 1 97.06 197 TYR A CA 1
ATOM 1559 C C . TYR A 1 197 ? 5.891 20.422 11.148 1 97.06 197 TYR A C 1
ATOM 1561 O O . TYR A 1 197 ? 4.715 20.781 11.141 1 97.06 197 TYR A O 1
ATOM 1569 N N . VAL A 1 198 ? 6.73 21.016 11.945 1 93.19 198 VAL A N 1
ATOM 1570 C CA . VAL A 1 198 ? 6.5 22.281 12.641 1 93.19 198 VAL A CA 1
ATOM 1571 C C . VAL A 1 198 ? 7.656 23.234 12.375 1 93.19 198 VAL A C 1
ATOM 1573 O O . VAL A 1 198 ? 8.812 22.812 12.305 1 93.19 198 VAL A O 1
ATOM 1576 N N . ASP A 1 199 ? 7.309 24.453 11.883 1 80.38 199 ASP A N 1
ATOM 1577 C CA . ASP A 1 199 ? 8.344 25.438 11.586 1 80.38 199 ASP A CA 1
ATOM 1578 C C . ASP A 1 199 ? 9.039 25.906 12.867 1 80.38 199 ASP A C 1
ATOM 1580 O O . ASP A 1 199 ? 8.422 25.969 13.93 1 80.38 199 ASP A O 1
ATOM 1584 N N . GLY A 1 200 ? 10.094 25.438 13.352 1 61.12 200 GLY A N 1
ATOM 1585 C CA . GLY A 1 200 ? 10.891 25.828 14.516 1 61.12 200 GLY A CA 1
ATOM 1586 C C . GLY A 1 200 ? 10.609 27.25 14.984 1 61.12 200 GLY A C 1
ATOM 1587 O O . GLY A 1 200 ? 10.828 27.562 16.156 1 61.12 200 GLY A O 1
ATOM 1588 N N . GLU A 1 201 ? 10.25 28.266 14.234 1 50.81 201 GLU A N 1
ATOM 1589 C CA . GLU A 1 201 ? 10.07 29.578 14.836 1 50.81 201 GLU A CA 1
ATOM 1590 C C . GLU A 1 201 ? 8.805 29.625 15.695 1 50.81 201 GLU A C 1
ATOM 1592 O O . GLU A 1 201 ? 8.633 30.547 16.5 1 50.81 201 GLU A O 1
ATOM 1597 N N . HIS A 1 202 ? 7.699 29.047 15.305 1 44.91 202 HIS A N 1
ATOM 1598 C CA . HIS A 1 202 ? 6.477 29.188 16.094 1 44.91 202 HIS A CA 1
ATOM 1599 C C . HIS A 1 202 ? 6.512 28.297 17.328 1 44.91 202 HIS A C 1
ATOM 1601 O O . HIS A 1 202 ? 5.465 27.969 17.891 1 44.91 202 HIS A O 1
ATOM 1607 N N . ARG A 1 203 ? 7.453 27.797 17.656 1 41.25 203 ARG A N 1
ATOM 1608 C CA . ARG A 1 203 ? 7.344 27.109 18.953 1 41.25 203 ARG A CA 1
ATOM 1609 C C . ARG A 1 203 ? 6.68 28 19.984 1 41.25 203 ARG A C 1
ATOM 1611 O O . ARG A 1 203 ? 5.711 27.594 20.641 1 41.25 203 ARG A O 1
ATOM 1618 N N . ALA A 1 204 ? 7.527 28.453 21.031 1 38.62 204 ALA A N 1
ATOM 1619 C CA . ALA A 1 204 ? 7.363 28.766 22.453 1 38.62 204 ALA A CA 1
ATOM 1620 C C . ALA A 1 204 ? 6.664 30.094 22.641 1 38.62 204 ALA A C 1
ATOM 1622 O O . ALA A 1 204 ? 7.254 31.156 22.406 1 38.62 204 ALA A O 1
ATOM 1623 N N . VAL A 1 205 ? 5.477 30.609 22.047 1 31.81 205 VAL A N 1
ATOM 1624 C CA . VAL A 1 205 ? 4.902 31.469 23.078 1 31.81 205 VAL A CA 1
ATOM 1625 C C . VAL A 1 205 ? 4.125 30.625 24.078 1 31.81 205 VAL A C 1
ATOM 1627 O O . VAL A 1 205 ? 3.439 29.672 23.703 1 31.81 205 VAL A O 1
ATOM 1630 N N . MET B 1 1 ? 38.219 -10.742 -24.156 1 45.28 1 MET B N 1
ATOM 1631 C CA . MET B 1 1 ? 37.844 -11.039 -22.781 1 45.28 1 MET B CA 1
ATOM 1632 C C . MET B 1 1 ? 36.875 -9.992 -22.25 1 45.28 1 MET B C 1
ATOM 1634 O O . MET B 1 1 ? 35.938 -10.32 -21.5 1 45.28 1 MET B O 1
ATOM 1638 N N . THR B 1 2 ? 37.062 -8.773 -22.578 1 52 2 THR B N 1
ATOM 1639 C CA . THR B 1 2 ? 36.312 -7.609 -22.141 1 52 2 THR B CA 1
ATOM 1640 C C . THR B 1 2 ? 34.906 -7.625 -22.75 1 52 2 THR B C 1
ATOM 1642 O O . THR B 1 2 ? 33.938 -7.27 -22.094 1 52 2 THR B O 1
ATOM 1645 N N . ASN B 1 3 ? 34.812 -8.023 -24.031 1 51.94 3 ASN B N 1
ATOM 1646 C CA . ASN B 1 3 ? 33.562 -8.055 -24.781 1 51.94 3 ASN B CA 1
ATOM 1647 C C . ASN B 1 3 ? 32.594 -9.125 -24.234 1 51.94 3 ASN B C 1
ATOM 1649 O O . ASN B 1 3 ? 31.375 -8.953 -24.266 1 51.94 3 ASN B O 1
ATOM 1653 N N . THR B 1 4 ? 33.219 -10.242 -23.797 1 48.28 4 THR B N 1
ATOM 1654 C CA . THR B 1 4 ? 32.438 -11.359 -23.25 1 48.28 4 THR B CA 1
ATOM 1655 C C . THR B 1 4 ? 31.797 -10.984 -21.922 1 48.28 4 THR B C 1
ATOM 1657 O O . THR B 1 4 ? 30.641 -11.344 -21.656 1 48.28 4 THR B O 1
ATOM 1660 N N . ILE B 1 5 ? 32.656 -10.227 -21.141 1 49.66 5 ILE B N 1
ATOM 1661 C CA . ILE B 1 5 ? 32.125 -9.82 -19.844 1 49.66 5 ILE B CA 1
ATOM 1662 C C . ILE B 1 5 ? 30.953 -8.867 -20.016 1 49.66 5 ILE B C 1
ATOM 1664 O O . ILE B 1 5 ? 29.953 -8.977 -19.312 1 49.66 5 ILE B O 1
ATOM 1668 N N . LYS B 1 6 ? 31.188 -7.949 -20.953 1 51.69 6 LYS B N 1
ATOM 1669 C CA . LYS B 1 6 ? 30.125 -6.973 -21.219 1 51.69 6 LYS B CA 1
ATOM 1670 C C . LYS B 1 6 ? 28.875 -7.656 -21.75 1 51.69 6 LYS B C 1
ATOM 1672 O O . LYS B 1 6 ? 27.75 -7.281 -21.375 1 51.69 6 LYS B O 1
ATOM 1677 N N . LYS B 1 7 ? 29.141 -8.539 -22.547 1 55.38 7 LYS B N 1
ATOM 1678 C CA . LYS B 1 7 ? 28.016 -9.273 -23.141 1 55.38 7 LYS B CA 1
ATOM 1679 C C . LYS B 1 7 ? 27.266 -10.07 -22.078 1 55.38 7 LYS B C 1
ATOM 1681 O O . LYS B 1 7 ? 26.047 -10.148 -22.094 1 55.38 7 LYS B O 1
ATOM 1686 N N . SER B 1 8 ? 28.078 -10.531 -21.125 1 70.75 8 SER B N 1
ATOM 1687 C CA . SER B 1 8 ? 27.516 -11.305 -20.031 1 70.75 8 SER B CA 1
ATOM 1688 C C . SER B 1 8 ? 26.641 -10.43 -19.125 1 70.75 8 SER B C 1
ATOM 1690 O O . SER B 1 8 ? 25.562 -10.844 -18.719 1 70.75 8 SER B O 1
ATOM 1692 N N . SER B 1 9 ? 27.156 -9.18 -19.109 1 79 9 SER B N 1
ATOM 1693 C CA . SER B 1 9 ? 26.406 -8.273 -18.25 1 79 9 SER B CA 1
ATOM 1694 C C . SER B 1 9 ? 25.094 -7.832 -18.891 1 79 9 SER B C 1
ATOM 1696 O O . SER B 1 9 ? 24.062 -7.73 -18.219 1 79 9 SER B O 1
ATOM 1698 N N . VAL B 1 10 ? 25.125 -7.684 -20.125 1 87.06 10 VAL B N 1
ATOM 1699 C CA . VAL B 1 10 ? 23.938 -7.285 -20.875 1 87.06 10 VAL B CA 1
ATOM 1700 C C . VAL B 1 10 ? 22.906 -8.414 -20.844 1 87.06 10 VAL B C 1
ATOM 1702 O O . VAL B 1 10 ? 21.719 -8.172 -20.609 1 87.06 10 VAL B O 1
ATOM 1705 N N . THR B 1 11 ? 23.422 -9.617 -21 1 90 11 THR B N 1
ATOM 1706 C CA . THR B 1 11 ? 22.531 -10.773 -20.969 1 90 11 THR B CA 1
ATOM 1707 C C . THR B 1 11 ? 21.922 -10.953 -19.594 1 90 11 THR B C 1
ATOM 1709 O O . THR B 1 11 ? 20.719 -11.219 -19.469 1 90 11 THR B O 1
ATOM 1712 N N . ARG B 1 12 ? 22.719 -10.727 -18.656 1 92.19 12 ARG B N 1
ATOM 1713 C CA . ARG B 1 12 ? 22.25 -10.852 -17.281 1 92.19 12 ARG B CA 1
ATOM 1714 C C . ARG B 1 12 ? 21.141 -9.844 -16.984 1 92.19 12 ARG B C 1
ATOM 1716 O O . ARG B 1 12 ? 20.125 -10.18 -16.391 1 92.19 12 ARG B O 1
ATOM 1723 N N . GLN B 1 13 ? 21.359 -8.656 -17.484 1 93.81 13 GLN B N 1
ATOM 1724 C CA . GLN B 1 13 ? 20.359 -7.609 -17.281 1 93.81 13 GLN B CA 1
ATOM 1725 C C . GLN B 1 13 ? 19.062 -7.938 -18.016 1 93.81 13 GLN B C 1
ATOM 1727 O O . GLN B 1 13 ? 17.969 -7.703 -17.5 1 93.81 13 GLN B O 1
ATOM 1732 N N . LEU B 1 14 ? 19.188 -8.422 -19.125 1 94.31 14 LEU B N 1
ATOM 1733 C CA . LEU B 1 14 ? 18.016 -8.812 -19.906 1 94.31 14 LEU B CA 1
ATOM 1734 C C . LEU B 1 14 ? 17.203 -9.883 -19.188 1 94.31 14 LEU B C 1
ATOM 1736 O O . LEU B 1 14 ? 15.977 -9.836 -19.172 1 94.31 14 LEU B O 1
ATOM 1740 N N . ILE B 1 15 ? 17.953 -10.805 -18.625 1 95.25 15 ILE B N 1
ATOM 1741 C CA . ILE B 1 15 ? 17.312 -11.883 -17.875 1 95.25 15 ILE B CA 1
ATOM 1742 C C . ILE B 1 15 ? 16.594 -11.305 -16.656 1 95.25 15 ILE B C 1
ATOM 1744 O O . ILE B 1 15 ? 15.453 -11.656 -16.375 1 95.25 15 ILE B O 1
ATOM 1748 N N . LEU B 1 16 ? 17.25 -10.391 -15.992 1 95.62 16 LEU B N 1
ATOM 1749 C CA . LEU B 1 16 ? 16.688 -9.773 -14.805 1 95.62 16 LEU B CA 1
ATOM 1750 C C . LEU B 1 16 ? 15.414 -9 -15.148 1 95.62 16 LEU B C 1
ATOM 1752 O O . LEU B 1 16 ? 14.414 -9.102 -14.438 1 95.62 16 LEU B O 1
ATOM 1756 N N . ASP B 1 17 ? 15.477 -8.273 -16.266 1 96 17 ASP B N 1
ATOM 1757 C CA . ASP B 1 17 ? 14.32 -7.5 -16.688 1 96 17 ASP B CA 1
ATOM 1758 C C . ASP B 1 17 ? 13.148 -8.414 -17.031 1 96 17 ASP B C 1
ATOM 1760 O O . ASP B 1 17 ? 12.008 -8.141 -16.641 1 96 17 ASP B O 1
ATOM 1764 N N . ALA B 1 18 ? 13.406 -9.43 -17.656 1 96.19 18 ALA B N 1
ATOM 1765 C CA . ALA B 1 18 ? 12.375 -10.391 -18.031 1 96.19 18 ALA B CA 1
ATOM 1766 C C . ALA B 1 18 ? 11.797 -11.07 -16.781 1 96.19 18 ALA B C 1
ATOM 1768 O O . ALA B 1 18 ? 10.586 -11.289 -16.703 1 96.19 18 ALA B O 1
ATOM 1769 N N . ALA B 1 19 ? 12.68 -11.43 -15.891 1 96.19 19 ALA B N 1
ATOM 1770 C CA . ALA B 1 19 ? 12.25 -12.07 -14.648 1 96.19 19 ALA B CA 1
ATOM 1771 C C . ALA B 1 19 ? 11.359 -11.133 -13.836 1 96.19 19 ALA B C 1
ATOM 1773 O O . ALA B 1 19 ? 10.32 -11.562 -13.32 1 96.19 19 ALA B O 1
ATOM 1774 N N . ALA B 1 20 ? 11.758 -9.875 -13.766 1 95.06 20 ALA B N 1
ATOM 1775 C CA . ALA B 1 20 ? 10.961 -8.883 -13.039 1 95.06 20 ALA B CA 1
ATOM 1776 C C . ALA B 1 20 ? 9.562 -8.773 -13.633 1 95.06 20 ALA B C 1
ATOM 1778 O O . ALA B 1 20 ? 8.57 -8.734 -12.891 1 95.06 20 ALA B O 1
ATOM 1779 N N . LYS B 1 21 ? 9.516 -8.742 -14.883 1 94.19 21 LYS B N 1
ATOM 1780 C CA . LYS B 1 21 ? 8.234 -8.648 -15.57 1 94.19 21 LYS B CA 1
ATOM 1781 C C . LYS B 1 21 ? 7.363 -9.867 -15.289 1 94.19 21 LYS B C 1
ATOM 1783 O O . LYS B 1 21 ? 6.184 -9.734 -14.945 1 94.19 21 LYS B O 1
ATOM 1788 N N . LYS B 1 22 ? 7.922 -11.055 -15.352 1 92.62 22 LYS B N 1
ATOM 1789 C CA . LYS B 1 22 ? 7.172 -12.281 -15.109 1 92.62 22 LYS B CA 1
ATOM 1790 C C . LYS B 1 22 ? 6.711 -12.367 -13.656 1 92.62 22 LYS B C 1
ATOM 1792 O O . LYS B 1 22 ? 5.574 -12.75 -13.383 1 92.62 22 LYS B O 1
ATOM 1797 N N . LEU B 1 23 ? 7.613 -12.023 -12.805 1 90.5 23 LEU B N 1
ATOM 1798 C CA . LEU B 1 23 ? 7.297 -12.047 -11.383 1 90.5 23 LEU B CA 1
ATOM 1799 C C . LEU B 1 23 ? 6.188 -11.047 -11.062 1 90.5 23 LEU B C 1
ATOM 1801 O O . LEU B 1 23 ? 5.316 -11.328 -10.234 1 90.5 23 LEU B O 1
ATOM 1805 N N . SER B 1 24 ? 6.25 -9.906 -11.688 1 88.62 24 SER B N 1
ATOM 1806 C CA . SER B 1 24 ? 5.246 -8.875 -11.438 1 88.62 24 SER B CA 1
ATOM 1807 C C . SER B 1 24 ? 3.877 -9.305 -11.953 1 88.62 24 SER B C 1
ATOM 1809 O O . SER B 1 24 ? 2.85 -8.945 -11.375 1 88.62 24 SER B O 1
ATOM 1811 N N . GLN B 1 25 ? 3.848 -10.148 -12.914 1 84.19 25 GLN B N 1
ATOM 1812 C CA . GLN B 1 25 ? 2.6 -10.523 -13.57 1 84.19 25 GLN B CA 1
ATOM 1813 C C . GLN B 1 25 ? 2.049 -11.828 -12.992 1 84.19 25 GLN B C 1
ATOM 1815 O O . GLN B 1 25 ? 0.836 -11.977 -12.836 1 84.19 25 GLN B O 1
ATOM 1820 N N . HIS B 1 26 ? 3.021 -12.742 -12.57 1 83.5 26 HIS B N 1
ATOM 1821 C CA . HIS B 1 26 ? 2.562 -14.094 -12.297 1 83.5 26 HIS B CA 1
ATOM 1822 C C . HIS B 1 26 ? 2.92 -14.516 -10.875 1 83.5 26 HIS B C 1
ATOM 1824 O O . HIS B 1 26 ? 2.461 -15.555 -10.391 1 83.5 26 HIS B O 1
ATOM 1830 N N . GLY B 1 27 ? 3.693 -13.695 -10.242 1 84.25 27 GLY B N 1
ATOM 1831 C CA . GLY B 1 27 ? 4.113 -14.062 -8.898 1 84.25 27 GLY B CA 1
ATOM 1832 C C . GLY B 1 27 ? 5.219 -15.102 -8.883 1 84.25 27 GLY B C 1
ATOM 1833 O O . GLY B 1 27 ? 5.684 -15.531 -9.938 1 84.25 27 GLY B O 1
ATOM 1834 N N . TYR B 1 28 ? 5.605 -15.539 -7.734 1 87.12 28 TYR B N 1
ATOM 1835 C CA . TYR B 1 28 ? 6.73 -16.438 -7.543 1 87.12 28 TYR B CA 1
ATOM 1836 C C . TYR B 1 28 ? 6.395 -17.844 -8.055 1 87.12 28 TYR B C 1
ATOM 1838 O O . TYR B 1 28 ? 7.172 -18.438 -8.805 1 87.12 28 TYR B O 1
ATOM 1846 N N . HIS B 1 29 ? 5.25 -18.297 -7.664 1 82.44 29 HIS B N 1
ATOM 1847 C CA . HIS B 1 29 ? 4.883 -19.672 -7.996 1 82.44 29 HIS B CA 1
ATOM 1848 C C . HIS B 1 29 ? 4.504 -19.797 -9.469 1 82.44 29 HIS B C 1
ATOM 1850 O O . HIS B 1 29 ? 4.629 -20.875 -10.055 1 82.44 29 HIS B O 1
ATOM 1856 N N . GLY B 1 30 ? 4.184 -18.719 -10.078 1 83.19 30 GLY B N 1
ATOM 1857 C CA . GLY B 1 30 ? 3.787 -18.734 -11.477 1 83.19 30 GLY B CA 1
ATOM 1858 C C . GLY B 1 30 ? 4.926 -18.422 -12.43 1 83.19 30 GLY B C 1
ATOM 1859 O O . GLY B 1 30 ? 4.715 -18.266 -13.633 1 83.19 30 GLY B O 1
ATOM 1860 N N . THR B 1 31 ? 6.082 -18.25 -11.867 1 89.25 31 THR B N 1
ATOM 1861 C CA . THR B 1 31 ? 7.227 -17.891 -12.688 1 89.25 31 THR B CA 1
ATOM 1862 C C . THR B 1 31 ? 8.234 -19.031 -12.766 1 89.25 31 THR B C 1
ATOM 1864 O O . THR B 1 31 ? 8.641 -19.578 -11.734 1 89.25 31 THR B O 1
ATOM 1867 N N . TYR B 1 32 ? 8.586 -19.406 -14.039 1 90.88 32 TYR B N 1
ATOM 1868 C CA . TYR B 1 32 ? 9.539 -20.484 -14.273 1 90.88 32 TYR B CA 1
ATOM 1869 C C . TYR B 1 32 ? 10.703 -20 -15.133 1 90.88 32 TYR B C 1
ATOM 1871 O O . TYR B 1 32 ? 10.516 -19.156 -16.016 1 90.88 32 TYR B O 1
ATOM 1879 N N . LEU B 1 33 ? 11.836 -20.578 -14.898 1 93.38 33 LEU B N 1
ATOM 1880 C CA . LEU B 1 33 ? 13.039 -20.188 -15.633 1 93.38 33 LEU B CA 1
ATOM 1881 C C . LEU B 1 33 ? 12.852 -20.422 -17.125 1 93.38 33 LEU B C 1
ATOM 1883 O O . LEU B 1 33 ? 13.258 -19.578 -17.938 1 93.38 33 LEU B O 1
ATOM 1887 N N . LYS B 1 34 ? 12.273 -21.547 -17.453 1 93.06 34 LYS B N 1
ATOM 1888 C CA . LYS B 1 34 ? 12.055 -21.875 -18.859 1 93.06 34 LYS B CA 1
ATOM 1889 C C . LYS B 1 34 ? 11.203 -20.812 -19.547 1 93.06 34 LYS B C 1
ATOM 1891 O O . LYS B 1 34 ? 11.492 -20.406 -20.688 1 93.06 34 LYS B O 1
ATOM 1896 N N . ASP B 1 35 ? 10.211 -20.344 -18.922 1 93.38 35 ASP B N 1
ATOM 1897 C CA . ASP B 1 35 ? 9.32 -19.328 -19.484 1 93.38 35 ASP B CA 1
ATOM 1898 C C . ASP B 1 35 ? 10.039 -17.984 -19.625 1 93.38 35 ASP B C 1
ATOM 1900 O O . ASP B 1 35 ? 9.797 -17.25 -20.578 1 93.38 35 ASP B O 1
ATOM 1904 N N . ILE B 1 36 ? 10.867 -17.641 -18.641 1 95.44 36 ILE B N 1
ATOM 1905 C CA . ILE B 1 36 ? 11.648 -16.406 -18.688 1 95.44 36 ILE B CA 1
ATOM 1906 C C . ILE B 1 36 ? 12.57 -16.438 -19.906 1 95.44 36 ILE B C 1
ATOM 1908 O O . ILE B 1 36 ? 12.617 -15.492 -20.688 1 95.44 36 ILE B O 1
ATOM 1912 N N . ALA B 1 37 ? 13.242 -17.547 -20.078 1 95.12 37 ALA B N 1
ATOM 1913 C CA . ALA B 1 37 ? 14.141 -17.703 -21.219 1 95.12 37 ALA B CA 1
ATOM 1914 C C . ALA B 1 37 ? 13.398 -17.562 -22.547 1 95.12 37 ALA B C 1
ATOM 1916 O O . ALA B 1 37 ? 13.828 -16.797 -23.422 1 95.12 37 ALA B O 1
ATOM 1917 N N . GLU B 1 38 ? 12.273 -18.188 -22.609 1 94.88 38 GLU B N 1
ATOM 1918 C CA . GLU B 1 38 ? 11.469 -18.156 -23.828 1 94.88 38 GLU B CA 1
ATOM 1919 C C . GLU B 1 38 ? 10.977 -16.75 -24.141 1 94.88 38 GLU B C 1
ATOM 1921 O O . GLU B 1 38 ? 10.922 -16.344 -25.297 1 94.88 38 GLU B O 1
ATOM 1926 N N . SER B 1 39 ? 10.703 -16.016 -23.188 1 94.44 39 SER B N 1
ATOM 1927 C CA . SER B 1 39 ? 10.133 -14.688 -23.359 1 94.44 39 SER B CA 1
ATOM 1928 C C . SER B 1 39 ? 11.148 -13.734 -23.969 1 94.44 39 SER B C 1
ATOM 1930 O O . SER B 1 39 ? 10.781 -12.688 -24.516 1 94.44 39 SER B O 1
ATOM 1932 N N . ILE B 1 40 ? 12.391 -14.039 -23.906 1 94.62 40 ILE B N 1
ATOM 1933 C CA . ILE B 1 40 ? 13.414 -13.172 -24.484 1 94.62 40 ILE B CA 1
ATOM 1934 C C . ILE B 1 40 ? 14.18 -13.93 -25.562 1 94.62 40 ILE B C 1
ATOM 1936 O O . ILE B 1 40 ? 15.336 -13.602 -25.844 1 94.62 40 ILE B O 1
ATOM 1940 N N . ASN B 1 41 ? 13.625 -15.031 -25.984 1 95.25 41 ASN B N 1
ATOM 1941 C CA . ASN B 1 41 ? 14.148 -15.828 -27.094 1 95.25 41 ASN B CA 1
ATOM 1942 C C . ASN B 1 41 ? 15.523 -16.406 -26.766 1 95.25 41 ASN B C 1
ATOM 1944 O O . ASN B 1 41 ? 16.438 -16.344 -27.578 1 95.25 41 ASN B O 1
ATOM 1948 N N . MET B 1 42 ? 15.648 -16.844 -25.578 1 92.88 42 MET B N 1
ATOM 1949 C CA . MET B 1 42 ? 16.859 -17.5 -25.109 1 92.88 42 MET B CA 1
ATOM 1950 C C . MET B 1 42 ? 16.609 -18.969 -24.812 1 92.88 42 MET B C 1
ATOM 1952 O O . MET B 1 42 ? 15.516 -19.344 -24.391 1 92.88 42 MET B O 1
ATOM 1956 N N . GLN B 1 43 ? 17.656 -19.766 -25.094 1 91 43 GLN B N 1
ATOM 1957 C CA . GLN B 1 43 ? 17.578 -21.156 -24.688 1 91 43 GLN B CA 1
ATOM 1958 C C . GLN B 1 43 ? 17.625 -21.297 -23.172 1 91 43 GLN B C 1
ATOM 1960 O O . GLN B 1 43 ? 18.375 -20.578 -22.5 1 91 43 GLN B O 1
ATOM 1965 N N . ALA B 1 44 ? 16.875 -22.266 -22.688 1 87.94 44 ALA B N 1
ATOM 1966 C CA . ALA B 1 44 ? 16.797 -22.469 -21.234 1 87.94 44 ALA B CA 1
ATOM 1967 C C . ALA B 1 44 ? 18.172 -22.734 -20.656 1 87.94 44 ALA B C 1
ATOM 1969 O O . ALA B 1 44 ? 18.5 -22.234 -19.578 1 87.94 44 ALA B O 1
ATOM 1970 N N . GLY B 1 45 ? 18.984 -23.5 -21.328 1 88.62 45 GLY B N 1
ATOM 1971 C CA . GLY B 1 45 ? 20.328 -23.828 -20.859 1 88.62 45 GLY B CA 1
ATOM 1972 C C . GLY B 1 45 ? 21.203 -22.609 -20.672 1 88.62 45 GLY B C 1
ATOM 1973 O O . GLY B 1 45 ? 21.984 -22.547 -19.734 1 88.62 45 GLY B O 1
ATOM 1974 N N . SER B 1 46 ? 21.078 -21.656 -21.516 1 89.94 46 SER B N 1
ATOM 1975 C CA . SER B 1 46 ? 21.859 -20.422 -21.438 1 89.94 46 SER B CA 1
ATOM 1976 C C . SER B 1 46 ? 21.5 -19.625 -20.188 1 89.94 46 SER B C 1
ATOM 1978 O O . SER B 1 46 ? 22.375 -19.016 -19.562 1 89.94 46 SER B O 1
ATOM 1980 N N . LEU B 1 47 ? 20.172 -19.609 -19.812 1 92.06 47 LEU B N 1
ATOM 1981 C CA . LEU B 1 47 ? 19.75 -18.906 -18.609 1 92.06 47 LEU B CA 1
ATOM 1982 C C . LEU B 1 47 ? 20.344 -19.531 -17.359 1 92.06 47 LEU B C 1
ATOM 1984 O O . LEU B 1 47 ? 20.781 -18.828 -16.438 1 92.06 47 LEU B O 1
ATOM 1988 N N . TYR B 1 48 ? 20.484 -20.844 -17.438 1 89.62 48 TYR B N 1
ATOM 1989 C CA . TYR B 1 48 ? 21 -21.578 -16.281 1 89.62 48 TYR B CA 1
ATOM 1990 C C . TYR B 1 48 ? 22.484 -21.297 -16.078 1 89.62 48 TYR B C 1
ATOM 1992 O O . TYR B 1 48 ? 23 -21.469 -14.969 1 89.62 48 TYR B O 1
ATOM 2000 N N . TYR B 1 49 ? 23.078 -20.922 -17.125 1 89.25 49 TYR B N 1
ATOM 2001 C CA . TYR B 1 49 ? 24.484 -20.516 -17.016 1 89.25 49 TYR B CA 1
ATOM 2002 C C . TYR B 1 49 ? 24.625 -19.25 -16.172 1 89.25 49 TYR B C 1
ATOM 2004 O O . TYR B 1 49 ? 25.578 -19.125 -15.406 1 89.25 49 TYR B O 1
ATOM 2012 N N . HIS B 1 50 ? 23.703 -18.406 -16.25 1 91.62 50 HIS B N 1
ATOM 2013 C CA . HIS B 1 50 ? 23.734 -17.125 -15.539 1 91.62 50 HIS B CA 1
ATOM 2014 C C . HIS B 1 50 ? 23.125 -17.25 -14.148 1 91.62 50 HIS B C 1
ATOM 2016 O O . HIS B 1 50 ? 23.594 -16.625 -13.203 1 91.62 50 HIS B O 1
ATOM 2022 N N . PHE B 1 51 ? 22.047 -17.984 -14.055 1 92.31 51 PHE B N 1
ATOM 2023 C CA . PHE B 1 51 ? 21.328 -18.172 -12.797 1 92.31 51 PHE B CA 1
ATOM 2024 C C . PHE B 1 51 ? 21.047 -19.656 -12.562 1 92.31 51 PHE B C 1
ATOM 2026 O O . PHE B 1 51 ? 20.312 -20.281 -13.336 1 92.31 51 PHE B O 1
ATOM 2033 N N . ASN B 1 52 ? 21.469 -20.109 -11.422 1 87.69 52 ASN B N 1
ATOM 2034 C CA . ASN B 1 52 ? 21.469 -21.547 -11.164 1 87.69 52 ASN B CA 1
ATOM 2035 C C . ASN B 1 52 ? 20.125 -22.016 -10.625 1 87.69 52 ASN B C 1
ATOM 2037 O O . ASN B 1 52 ? 19.844 -23.219 -10.609 1 87.69 52 ASN B O 1
ATOM 2041 N N . SER B 1 53 ? 19.406 -21.078 -10.148 1 91.25 53 SER B N 1
ATOM 2042 C CA . SER B 1 53 ? 18.109 -21.453 -9.594 1 91.25 53 SER B CA 1
ATOM 2043 C C . SER B 1 53 ? 17.109 -20.297 -9.664 1 91.25 53 SER B C 1
ATOM 2045 O O . SER B 1 53 ? 17.516 -19.141 -9.82 1 91.25 53 SER B O 1
ATOM 2047 N N . LYS B 1 54 ? 15.914 -20.656 -9.594 1 91.25 54 LYS B N 1
ATOM 2048 C CA . LYS B 1 54 ? 14.859 -19.656 -9.523 1 91.25 54 LYS B CA 1
ATOM 2049 C C . LYS B 1 54 ? 15.055 -18.734 -8.32 1 91.25 54 LYS B C 1
ATOM 2051 O O . LYS B 1 54 ? 14.875 -17.516 -8.43 1 91.25 54 LYS B O 1
ATOM 2056 N N . GLU B 1 55 ? 15.5 -19.312 -7.227 1 91.25 55 GLU B N 1
ATOM 2057 C CA . GLU B 1 55 ? 15.719 -18.562 -6 1 91.25 55 GLU B CA 1
ATOM 2058 C C . GLU B 1 55 ? 16.797 -17.5 -6.188 1 91.25 55 GLU B C 1
ATOM 2060 O O . GLU B 1 55 ? 16.641 -16.359 -5.773 1 91.25 55 GLU B O 1
ATOM 2065 N N . ALA B 1 56 ? 17.828 -17.922 -6.809 1 92.12 56 ALA B N 1
ATOM 2066 C CA . ALA B 1 56 ? 18.938 -17 -7.039 1 92.12 56 ALA B CA 1
ATOM 2067 C C . ALA B 1 56 ? 18.516 -15.844 -7.949 1 92.12 56 ALA B C 1
ATOM 2069 O O . ALA B 1 56 ? 18.875 -14.688 -7.711 1 92.12 56 ALA B O 1
ATOM 2070 N N . LEU B 1 57 ? 17.828 -16.172 -8.961 1 94.19 57 LEU B N 1
ATOM 2071 C CA . LEU B 1 57 ? 17.344 -15.156 -9.898 1 94.19 57 LEU B CA 1
ATOM 2072 C C . LEU B 1 57 ? 16.375 -14.195 -9.211 1 94.19 57 LEU B C 1
ATOM 2074 O O . LEU B 1 57 ? 16.5 -12.977 -9.344 1 94.19 57 LEU B O 1
ATOM 2078 N N . VAL B 1 58 ? 15.469 -14.727 -8.445 1 92.94 58 VAL B N 1
ATOM 2079 C CA . VAL B 1 58 ? 14.469 -13.914 -7.754 1 92.94 58 VAL B CA 1
ATOM 2080 C C . VAL B 1 58 ? 15.156 -13.023 -6.723 1 92.94 58 VAL B C 1
ATOM 2082 O O . VAL B 1 58 ? 14.812 -11.844 -6.586 1 92.94 58 VAL B O 1
ATOM 2085 N N . GLN B 1 59 ? 16.094 -13.562 -6.059 1 91.69 59 GLN B N 1
ATOM 2086 C CA . GLN B 1 59 ? 16.859 -12.781 -5.098 1 91.69 59 GLN B CA 1
ATOM 2087 C C . GLN B 1 59 ? 17.5 -11.57 -5.77 1 91.69 59 GLN B C 1
ATOM 2089 O O . GLN B 1 59 ? 17.453 -10.461 -5.234 1 91.69 59 GLN B O 1
ATOM 2094 N N . GLU B 1 60 ? 18.047 -11.781 -6.863 1 92.88 60 GLU B N 1
ATOM 2095 C CA . GLU B 1 60 ? 18.719 -10.688 -7.566 1 92.88 60 GLU B CA 1
ATOM 2096 C C . GLU B 1 60 ? 17.719 -9.648 -8.062 1 92.88 60 GLU B C 1
ATOM 2098 O O . GLU B 1 60 ? 18.016 -8.453 -8.062 1 92.88 60 GLU B O 1
ATOM 2103 N N . VAL B 1 61 ? 16.594 -10.086 -8.516 1 93.44 61 VAL B N 1
ATOM 2104 C CA . VAL B 1 61 ? 15.547 -9.164 -8.945 1 93.44 61 VAL B CA 1
ATOM 2105 C C . VAL B 1 61 ? 15.125 -8.289 -7.77 1 93.44 61 VAL B C 1
ATOM 2107 O O . VAL B 1 61 ? 15.023 -7.066 -7.902 1 93.44 61 VAL B O 1
ATOM 2110 N N . LEU B 1 62 ? 14.938 -8.922 -6.613 1 90.56 62 LEU B N 1
ATOM 2111 C CA . LEU B 1 62 ? 14.5 -8.195 -5.426 1 90.56 62 LEU B CA 1
ATOM 2112 C C . LEU B 1 62 ? 15.586 -7.23 -4.949 1 90.56 62 LEU B C 1
ATOM 2114 O O . LEU B 1 62 ? 15.289 -6.09 -4.586 1 90.56 62 LEU B O 1
ATOM 2118 N N . ASN B 1 63 ? 16.781 -7.668 -4.977 1 90.56 63 ASN B N 1
ATOM 2119 C CA . ASN B 1 63 ? 17.906 -6.809 -4.59 1 90.56 63 ASN B CA 1
ATOM 2120 C C . ASN B 1 63 ? 18.031 -5.609 -5.527 1 90.56 63 ASN B C 1
ATOM 2122 O O . ASN B 1 63 ? 18.281 -4.488 -5.078 1 90.56 63 ASN B O 1
ATOM 2126 N N . LYS B 1 64 ? 17.906 -5.879 -6.734 1 92.38 64 LYS B N 1
ATOM 2127 C CA . LYS B 1 64 ? 18.016 -4.809 -7.723 1 92.38 64 LYS B CA 1
ATOM 2128 C C . LYS B 1 64 ? 16.938 -3.756 -7.508 1 92.38 64 LYS B C 1
ATOM 2130 O O . LYS B 1 64 ? 17.172 -2.561 -7.691 1 92.38 64 LYS B O 1
ATOM 2135 N N . SER B 1 65 ? 15.781 -4.211 -7.172 1 92.38 65 SER B N 1
ATOM 2136 C CA . SER B 1 65 ? 14.703 -3.277 -6.883 1 92.38 65 SER B CA 1
ATOM 2137 C C . SER B 1 65 ? 15.094 -2.305 -5.777 1 92.38 65 SER B C 1
ATOM 2139 O O . SER B 1 65 ? 14.945 -1.09 -5.93 1 92.38 65 SER B O 1
ATOM 2141 N N . VAL B 1 66 ? 15.641 -2.756 -4.688 1 91.62 66 VAL B N 1
ATOM 2142 C CA . VAL B 1 66 ? 16.031 -1.937 -3.543 1 91.62 66 VAL B CA 1
ATOM 2143 C C . VAL B 1 66 ? 17.156 -0.994 -3.939 1 91.62 66 VAL B C 1
ATOM 2145 O O . VAL B 1 66 ? 17.156 0.185 -3.58 1 91.62 66 VAL B O 1
ATOM 2148 N N . HIS B 1 67 ? 18.062 -1.526 -4.723 1 92.56 67 HIS B N 1
ATOM 2149 C CA . HIS B 1 67 ? 19.188 -0.717 -5.156 1 92.56 67 HIS B CA 1
ATOM 2150 C C . HIS B 1 67 ? 18.734 0.432 -6.051 1 92.56 67 HIS B C 1
ATOM 2152 O O . HIS B 1 67 ? 19.234 1.555 -5.926 1 92.56 67 HIS B O 1
ATOM 2158 N N . LEU B 1 68 ? 17.859 0.105 -6.93 1 93.19 68 LEU B N 1
ATOM 2159 C CA . LEU B 1 68 ? 17.344 1.133 -7.824 1 93.19 68 LEU B CA 1
ATOM 2160 C C . LEU B 1 68 ? 16.703 2.266 -7.027 1 93.19 68 LEU B C 1
ATOM 2162 O O . LEU B 1 68 ? 16.953 3.441 -7.297 1 93.19 68 LEU B O 1
ATOM 2166 N N . ILE B 1 69 ? 15.945 1.938 -6.035 1 95.69 69 ILE B N 1
ATOM 2167 C CA . ILE B 1 69 ? 15.258 2.932 -5.223 1 95.69 69 ILE B CA 1
ATOM 2168 C C . ILE B 1 69 ? 16.281 3.758 -4.441 1 95.69 69 ILE B C 1
ATOM 2170 O O . ILE B 1 69 ? 16.25 4.988 -4.48 1 95.69 69 ILE B O 1
ATOM 2174 N N . ARG B 1 70 ? 17.156 3.059 -3.756 1 95.25 70 ARG B N 1
ATOM 2175 C CA . ARG B 1 70 ? 18.172 3.736 -2.947 1 95.25 70 ARG B CA 1
ATOM 2176 C C . ARG B 1 70 ? 19 4.699 -3.795 1 95.25 70 ARG B C 1
ATOM 2178 O O . ARG B 1 70 ? 19.203 5.848 -3.402 1 95.25 70 ARG B O 1
ATOM 2185 N N . ASP B 1 71 ? 19.391 4.242 -4.977 1 95.44 71 ASP B N 1
ATOM 2186 C CA . ASP B 1 71 ? 20.25 5.043 -5.844 1 95.44 71 ASP B CA 1
ATOM 2187 C C . ASP B 1 71 ? 19.547 6.32 -6.293 1 95.44 71 ASP B C 1
ATOM 2189 O O . ASP B 1 71 ? 20.141 7.398 -6.301 1 95.44 71 ASP B O 1
ATOM 2193 N N . ILE B 1 72 ? 18.344 6.215 -6.637 1 96.81 72 ILE B N 1
ATOM 2194 C CA . ILE B 1 72 ? 17.609 7.367 -7.152 1 96.81 72 ILE B CA 1
ATOM 2195 C C . ILE B 1 72 ? 17.297 8.328 -6.008 1 96.81 72 ILE B C 1
ATOM 2197 O O . ILE B 1 72 ? 17.375 9.547 -6.176 1 96.81 72 ILE B O 1
ATOM 2201 N N . VAL B 1 73 ? 16.938 7.816 -4.82 1 97.69 73 VAL B N 1
ATOM 2202 C CA . VAL B 1 73 ? 16.719 8.664 -3.654 1 97.69 73 VAL B CA 1
ATOM 2203 C C . VAL B 1 73 ? 17.984 9.422 -3.305 1 97.69 73 VAL B C 1
ATOM 2205 O O . VAL B 1 73 ? 17.953 10.633 -3.07 1 97.69 73 VAL B O 1
ATOM 2208 N N . GLU B 1 74 ? 19.109 8.688 -3.279 1 95.94 74 GLU B N 1
ATOM 2209 C CA . GLU B 1 74 ? 20.391 9.32 -2.986 1 95.94 74 GLU B CA 1
ATOM 2210 C C . GLU B 1 74 ? 20.719 10.406 -4 1 95.94 74 GLU B C 1
ATOM 2212 O O . GLU B 1 74 ? 21.203 11.484 -3.631 1 95.94 74 GLU B O 1
ATOM 2217 N N . TYR B 1 75 ? 20.453 10.102 -5.203 1 96.81 75 TYR B N 1
ATOM 2218 C CA . TYR B 1 75 ? 20.688 11.078 -6.262 1 96.81 75 TYR B CA 1
ATOM 2219 C C . TYR B 1 75 ? 19.875 12.344 -6.027 1 96.81 75 TYR B C 1
ATOM 2221 O O . TYR B 1 75 ? 20.406 13.453 -6.102 1 96.81 75 TYR B O 1
ATOM 2229 N N . GLU B 1 76 ? 18.578 12.203 -5.777 1 97.19 76 GLU B N 1
ATOM 2230 C CA . GLU B 1 76 ? 17.703 13.344 -5.551 1 97.19 76 GLU B CA 1
ATOM 2231 C C . GLU B 1 76 ? 18.156 14.156 -4.344 1 97.19 76 GLU B C 1
ATOM 2233 O O . GLU B 1 76 ? 18.109 15.391 -4.371 1 97.19 76 GLU B O 1
ATOM 2238 N N . VAL B 1 77 ? 18.594 13.523 -3.283 1 96.81 77 VAL B N 1
ATOM 2239 C CA . VAL B 1 77 ? 19.016 14.188 -2.055 1 96.81 77 VAL B CA 1
ATOM 2240 C C . VAL B 1 77 ? 20.328 14.922 -2.299 1 96.81 77 VAL B C 1
ATOM 2242 O O . VAL B 1 77 ? 20.547 16.031 -1.788 1 96.81 77 VAL B O 1
ATOM 2245 N N . GLU B 1 78 ? 21.188 14.32 -3.068 1 95.81 78 GLU B N 1
ATOM 2246 C CA . GLU B 1 78 ? 22.5 14.898 -3.357 1 95.81 78 GLU B CA 1
ATOM 2247 C C . GLU B 1 78 ? 22.359 16.188 -4.16 1 95.81 78 GLU B C 1
ATOM 2249 O O . GLU B 1 78 ? 23.281 17 -4.195 1 95.81 78 GLU B O 1
ATOM 2254 N N . GLN B 1 79 ? 21.234 16.359 -4.867 1 96 79 GLN B N 1
ATOM 2255 C CA . GLN B 1 79 ? 21.016 17.562 -5.672 1 96 79 GLN B CA 1
ATOM 2256 C C . GLN B 1 79 ? 20.688 18.766 -4.789 1 96 79 GLN B C 1
ATOM 2258 O O . GLN B 1 79 ? 20.703 19.906 -5.258 1 96 79 GLN B O 1
ATOM 2263 N N . LEU B 1 80 ? 20.375 18.469 -3.531 1 96 80 LEU B N 1
ATOM 2264 C CA . LEU B 1 80 ? 20 19.547 -2.619 1 96 80 LEU B CA 1
ATOM 2265 C C . LEU B 1 80 ? 21.219 20.344 -2.182 1 96 80 LEU B C 1
ATOM 2267 O O . LEU B 1 80 ? 22.359 19.906 -2.369 1 96 80 LEU B O 1
ATOM 2271 N N . ALA B 1 81 ? 20.953 21.5 -1.592 1 89.25 81 ALA B N 1
ATOM 2272 C CA . ALA B 1 81 ? 22 22.344 -1.046 1 89.25 81 ALA B CA 1
ATOM 2273 C C . ALA B 1 81 ? 22.734 21.641 0.101 1 89.25 81 ALA B C 1
ATOM 2275 O O . ALA B 1 81 ? 22.281 20.594 0.573 1 89.25 81 ALA B O 1
ATOM 2276 N N . LYS B 1 82 ? 23.844 22.031 0.518 1 87.88 82 LYS B N 1
ATOM 2277 C CA . LYS B 1 82 ? 24.703 21.422 1.524 1 87.88 82 LYS B CA 1
ATOM 2278 C C . LYS B 1 82 ? 23.984 21.297 2.861 1 87.88 82 LYS B C 1
ATOM 2280 O O . LYS B 1 82 ? 24.203 20.328 3.592 1 87.88 82 LYS B O 1
ATOM 2285 N N . ALA B 1 83 ? 23.109 22.172 3.238 1 89.56 83 ALA B N 1
ATOM 2286 C CA . ALA B 1 83 ? 22.344 22.109 4.48 1 89.56 83 ALA B CA 1
ATOM 2287 C C . ALA B 1 83 ? 20.844 22.219 4.211 1 89.56 83 ALA B C 1
ATOM 2289 O O . ALA B 1 83 ? 20.203 23.203 4.59 1 89.56 83 ALA B O 1
ATOM 2290 N N . PRO B 1 84 ? 20.406 21.125 3.646 1 93.25 84 PRO B N 1
ATOM 2291 C CA . PRO B 1 84 ? 19 21.219 3.303 1 93.25 84 PRO B CA 1
ATOM 2292 C C . PRO B 1 84 ? 18.078 21.172 4.531 1 93.25 84 PRO B C 1
ATOM 2294 O O . PRO B 1 84 ? 18.453 20.594 5.555 1 93.25 84 PRO B O 1
ATOM 2297 N N . SER B 1 85 ? 16.953 21.906 4.43 1 95.69 85 SER B N 1
ATOM 2298 C CA . SER B 1 85 ? 15.945 21.828 5.477 1 95.69 85 SER B CA 1
ATOM 2299 C C . SER B 1 85 ? 15.266 20.453 5.488 1 95.69 85 SER B C 1
ATOM 2301 O O . SER B 1 85 ? 15.344 19.719 4.512 1 95.69 85 SER B O 1
ATOM 2303 N N . PHE B 1 86 ? 14.641 20.172 6.578 1 96.81 86 PHE B N 1
ATOM 2304 C CA . PHE B 1 86 ? 13.922 18.906 6.703 1 96.81 86 PHE B CA 1
ATOM 2305 C C . PHE B 1 86 ? 12.867 18.781 5.609 1 96.81 86 PHE B C 1
ATOM 2307 O O . PHE B 1 86 ? 12.789 17.75 4.934 1 96.81 86 PHE B O 1
ATOM 2314 N N . PRO B 1 87 ? 12.039 19.828 5.309 1 97.62 87 PRO B N 1
ATOM 2315 C CA . PRO B 1 87 ? 11.055 19.703 4.227 1 97.62 87 PRO B CA 1
ATOM 2316 C C . PRO B 1 87 ? 11.703 19.422 2.871 1 97.62 87 PRO B C 1
ATOM 2318 O O . PRO B 1 87 ? 11.188 18.609 2.094 1 97.62 87 PRO B O 1
ATOM 2321 N N . ASP B 1 88 ? 12.852 20.047 2.613 1 97.38 88 ASP B N 1
ATOM 2322 C CA . ASP B 1 88 ? 13.539 19.812 1.348 1 97.38 88 ASP B CA 1
ATOM 2323 C C . ASP B 1 88 ? 14.016 18.359 1.24 1 97.38 88 ASP B C 1
ATOM 2325 O O . ASP B 1 88 ? 13.867 17.734 0.192 1 97.38 88 ASP B O 1
ATOM 2329 N N . LEU B 1 89 ? 14.57 17.875 2.324 1 97.62 89 LEU B N 1
ATOM 2330 C CA . LEU B 1 89 ? 15.062 16.5 2.359 1 97.62 89 LEU B CA 1
ATOM 2331 C C . LEU B 1 89 ? 13.914 15.516 2.162 1 97.62 89 LEU B C 1
ATOM 2333 O O . LEU B 1 89 ? 14.031 14.57 1.382 1 97.62 89 LEU B O 1
ATOM 2337 N N . LEU B 1 90 ? 12.805 15.75 2.889 1 98.25 90 LEU B N 1
ATOM 2338 C CA . LEU B 1 90 ? 11.656 14.859 2.781 1 98.25 90 LEU B CA 1
ATOM 2339 C C . LEU B 1 90 ? 11.086 14.875 1.366 1 98.25 90 LEU B C 1
ATOM 2341 O O . LEU B 1 90 ? 10.773 13.82 0.808 1 98.25 90 LEU B O 1
ATOM 2345 N N . ARG B 1 91 ? 10.992 16.016 0.748 1 98.31 91 ARG B N 1
ATOM 2346 C CA . ARG B 1 91 ? 10.492 16.141 -0.619 1 98.31 91 ARG B CA 1
ATOM 2347 C C . ARG B 1 91 ? 11.391 15.391 -1.6 1 98.31 91 ARG B C 1
ATOM 2349 O O . ARG B 1 91 ? 10.898 14.664 -2.467 1 98.31 91 ARG B O 1
ATOM 2356 N N . ALA B 1 92 ? 12.664 15.562 -1.447 1 98.31 92 ALA B N 1
ATOM 2357 C CA . ALA B 1 92 ? 13.617 14.906 -2.338 1 98.31 92 ALA B CA 1
ATOM 2358 C C . ALA B 1 92 ? 13.547 13.391 -2.182 1 98.31 92 ALA B C 1
ATOM 2360 O O . ALA B 1 92 ? 13.578 12.656 -3.172 1 98.31 92 ALA B O 1
ATOM 2361 N N . ALA B 1 93 ? 13.508 12.938 -0.925 1 98.38 93 ALA B N 1
ATOM 2362 C CA . ALA B 1 93 ? 13.445 11.508 -0.648 1 98.38 93 ALA B CA 1
ATOM 2363 C C . ALA B 1 93 ? 12.172 10.891 -1.223 1 98.38 93 ALA B C 1
ATOM 2365 O O . ALA B 1 93 ? 12.219 9.844 -1.87 1 98.38 93 ALA B O 1
ATOM 2366 N N . ILE B 1 94 ? 11.016 11.547 -1.046 1 98.62 94 ILE B N 1
ATOM 2367 C CA . ILE B 1 94 ? 9.742 11.062 -1.56 1 98.62 94 ILE B CA 1
ATOM 2368 C C . ILE B 1 94 ? 9.758 11.07 -3.086 1 98.62 94 ILE B C 1
ATOM 2370 O O . ILE B 1 94 ? 9.352 10.102 -3.725 1 98.62 94 ILE B O 1
ATOM 2374 N N . ARG B 1 95 ? 10.266 12.125 -3.678 1 98.12 95 ARG B N 1
ATOM 2375 C CA . ARG B 1 95 ? 10.359 12.219 -5.129 1 98.12 95 ARG B CA 1
ATOM 2376 C C . ARG B 1 95 ? 11.234 11.102 -5.695 1 98.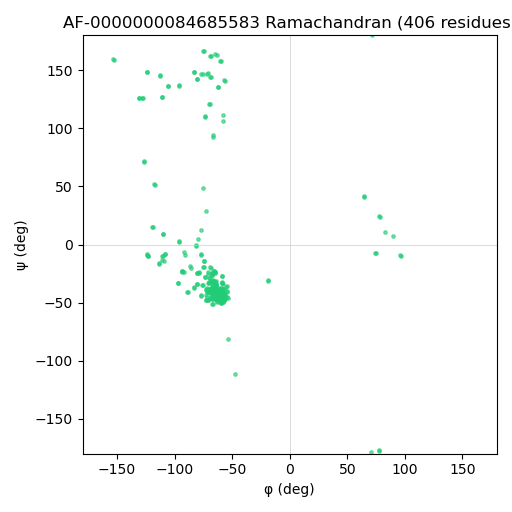12 95 ARG B C 1
ATOM 2378 O O . ARG B 1 95 ? 10.844 10.422 -6.648 1 98.12 95 ARG B O 1
ATOM 2385 N N . GLY B 1 96 ? 12.43 10.922 -5.105 1 97.94 96 GLY B N 1
ATOM 2386 C CA . GLY B 1 96 ? 13.312 9.859 -5.555 1 97.94 96 GLY B CA 1
ATOM 2387 C C . GLY B 1 96 ? 12.68 8.484 -5.477 1 97.94 96 GLY B C 1
ATOM 2388 O O . GLY B 1 96 ? 12.797 7.688 -6.41 1 97.94 96 GLY B O 1
ATOM 2389 N N . HIS B 1 97 ? 12.062 8.195 -4.34 1 97.94 97 HIS B N 1
ATOM 2390 C CA . HIS B 1 97 ? 11.398 6.91 -4.152 1 97.94 97 HIS B CA 1
ATOM 2391 C C . HIS B 1 97 ? 10.312 6.691 -5.199 1 97.94 97 HIS B C 1
ATOM 2393 O O . HIS B 1 97 ? 10.258 5.637 -5.832 1 97.94 97 HIS B O 1
ATOM 2399 N N . LEU B 1 98 ? 9.492 7.668 -5.465 1 97.31 98 LEU B N 1
ATOM 2400 C CA . LEU B 1 98 ? 8.375 7.562 -6.402 1 97.31 98 LEU B CA 1
ATOM 2401 C C . LEU B 1 98 ? 8.883 7.457 -7.836 1 97.31 98 LEU B C 1
ATOM 2403 O O . LEU B 1 98 ? 8.336 6.695 -8.641 1 97.31 98 LEU B O 1
ATOM 2407 N N . ILE B 1 99 ? 9.906 8.195 -8.172 1 95.56 99 ILE B N 1
ATOM 2408 C CA . ILE B 1 99 ? 10.508 8.062 -9.492 1 95.56 99 ILE B CA 1
ATOM 2409 C C . ILE B 1 99 ? 10.969 6.625 -9.719 1 95.56 99 ILE B C 1
ATOM 2411 O O . ILE B 1 99 ? 10.68 6.031 -10.758 1 95.56 99 ILE B O 1
ATOM 2415 N N . ALA B 1 100 ? 11.594 6.105 -8.742 1 9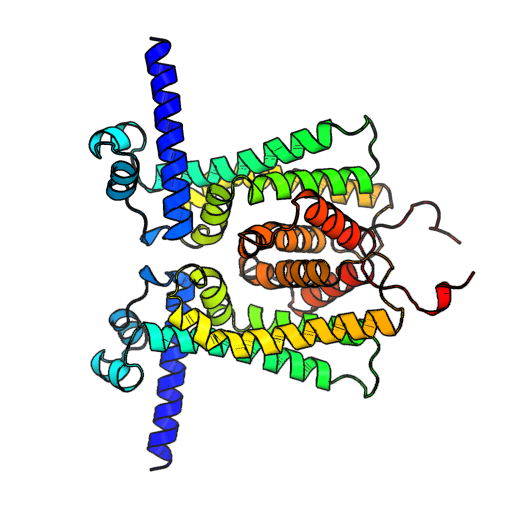4.81 100 ALA B N 1
ATOM 2416 C CA . ALA B 1 100 ? 12.133 4.754 -8.859 1 94.81 100 ALA B CA 1
ATOM 2417 C C . ALA B 1 100 ? 11.008 3.734 -9.055 1 94.81 100 ALA B C 1
ATOM 2419 O O . ALA B 1 100 ? 11.047 2.922 -9.977 1 94.81 100 ALA B O 1
ATOM 2420 N N . ILE B 1 101 ? 10.023 3.791 -8.25 1 93.81 101 ILE B N 1
ATOM 2421 C CA . ILE B 1 101 ? 9.055 2.703 -8.227 1 93.81 101 ILE B CA 1
ATOM 2422 C C . ILE B 1 101 ? 8.086 2.848 -9.406 1 93.81 101 ILE B C 1
ATOM 2424 O O . ILE B 1 101 ? 7.496 1.864 -9.859 1 93.81 101 ILE B O 1
ATOM 2428 N N . LEU B 1 102 ? 7.906 4.043 -9.914 1 91.38 102 LEU B N 1
ATOM 2429 C CA . LEU B 1 102 ? 6.938 4.238 -10.992 1 91.38 102 LEU B CA 1
ATOM 2430 C C . LEU B 1 102 ? 7.605 4.109 -12.352 1 91.38 102 LEU B C 1
ATOM 2432 O O . LEU B 1 102 ? 6.953 3.758 -13.344 1 91.38 102 LEU B O 1
ATOM 2436 N N . ARG B 1 103 ? 8.906 4.328 -12.391 1 87.62 103 ARG B N 1
ATOM 2437 C CA . ARG B 1 103 ? 9.609 4.184 -13.656 1 87.62 103 ARG B CA 1
ATOM 2438 C C . ARG B 1 103 ? 10.195 2.783 -13.805 1 87.62 103 ARG B C 1
ATOM 2440 O O . ARG B 1 103 ? 10.531 2.357 -14.906 1 87.62 103 ARG B O 1
ATOM 2447 N N . HIS B 1 104 ? 10.414 2.084 -12.758 1 88.81 104 HIS B N 1
ATOM 2448 C CA . HIS B 1 104 ? 10.883 0.702 -12.742 1 88.81 104 HIS B CA 1
ATOM 2449 C C . HIS B 1 104 ? 9.859 -0.218 -12.086 1 88.81 104 HIS B C 1
ATOM 2451 O O . HIS B 1 104 ? 10.203 -1.018 -11.219 1 88.81 104 HIS B O 1
ATOM 2457 N N . SER B 1 105 ? 8.688 -0.153 -12.539 1 87.56 105 SER B N 1
ATOM 2458 C CA . SER B 1 105 ? 7.512 -0.712 -11.867 1 87.56 105 SER B CA 1
ATOM 2459 C C . SER B 1 105 ? 7.578 -2.234 -11.82 1 87.56 105 SER B C 1
ATOM 2461 O O . SER B 1 105 ? 7.148 -2.848 -10.836 1 87.56 105 SER B O 1
ATOM 2463 N N . ASP B 1 106 ? 8.219 -2.83 -12.836 1 90.75 106 ASP B N 1
ATOM 2464 C CA . ASP B 1 106 ? 8.289 -4.289 -12.836 1 90.75 106 ASP B CA 1
ATOM 2465 C C . ASP B 1 106 ? 9.07 -4.805 -11.633 1 90.75 106 ASP B C 1
ATOM 2467 O O . ASP B 1 106 ? 8.656 -5.766 -10.984 1 90.75 106 ASP B O 1
ATOM 2471 N N . TYR B 1 107 ? 10.141 -4.152 -11.383 1 91.69 107 TYR B N 1
ATOM 2472 C CA . TYR B 1 107 ? 10.977 -4.57 -10.266 1 91.69 107 TYR B CA 1
ATOM 2473 C C . TYR B 1 107 ? 10.266 -4.348 -8.938 1 91.69 107 TYR B C 1
ATOM 2475 O O . TYR B 1 107 ? 10.273 -5.223 -8.062 1 91.69 107 TYR B O 1
ATOM 2483 N N . THR B 1 108 ? 9.625 -3.277 -8.82 1 86.38 108 THR B N 1
ATOM 2484 C CA . THR B 1 108 ? 8.977 -2.918 -7.562 1 86.38 108 THR B CA 1
ATOM 2485 C C . THR B 1 108 ? 7.742 -3.785 -7.328 1 86.38 108 THR B C 1
ATOM 2487 O O . THR B 1 108 ? 7.543 -4.301 -6.227 1 86.38 108 THR B O 1
ATOM 2490 N N . LEU B 1 109 ? 6.988 -3.961 -8.352 1 85.5 109 LEU B N 1
ATOM 2491 C CA . LEU B 1 109 ? 5.805 -4.809 -8.234 1 85.5 109 LEU B CA 1
ATOM 2492 C C . LEU B 1 109 ? 6.199 -6.254 -7.961 1 85.5 109 LEU B C 1
ATOM 2494 O O . LEU B 1 109 ? 5.516 -6.957 -7.211 1 85.5 109 LEU B O 1
ATOM 2498 N N . ALA B 1 110 ? 7.289 -6.668 -8.594 1 89.25 110 ALA B N 1
ATOM 2499 C CA . ALA B 1 110 ? 7.801 -8 -8.312 1 89.25 110 ALA B CA 1
ATOM 2500 C C . ALA B 1 110 ? 8.102 -8.172 -6.82 1 89.25 110 ALA B C 1
ATOM 2502 O O . ALA B 1 110 ? 7.781 -9.203 -6.23 1 89.25 110 ALA B O 1
ATOM 2503 N N . SER B 1 111 ? 8.656 -7.184 -6.277 1 86.06 111 SER B N 1
ATOM 2504 C CA . SER B 1 111 ? 9.016 -7.23 -4.863 1 86.06 111 SER B CA 1
ATOM 2505 C C . SER B 1 111 ? 7.773 -7.23 -3.98 1 86.06 111 SER B C 1
ATOM 2507 O O . SER B 1 111 ? 7.66 -8.039 -3.057 1 86.06 111 SER B O 1
ATOM 2509 N N . ILE B 1 112 ? 6.812 -6.395 -4.23 1 80 112 ILE B N 1
ATOM 2510 C CA . ILE B 1 112 ? 5.609 -6.234 -3.42 1 80 112 ILE B CA 1
ATOM 2511 C C . ILE B 1 112 ? 4.766 -7.504 -3.494 1 80 112 ILE B C 1
ATOM 2513 O O . ILE B 1 112 ? 4.289 -8 -2.471 1 80 112 ILE B O 1
ATOM 2517 N N . ARG B 1 113 ? 4.629 -8.055 -4.598 1 77.44 113 ARG B N 1
ATOM 2518 C CA . ARG B 1 113 ? 3.717 -9.164 -4.832 1 77.44 113 ARG B CA 1
ATOM 2519 C C . ARG B 1 113 ? 4.324 -10.484 -4.363 1 77.44 113 ARG B C 1
ATOM 2521 O O . ARG B 1 113 ? 3.602 -11.406 -3.98 1 77.44 113 ARG B O 1
ATOM 2528 N N . ASN B 1 114 ? 5.625 -10.516 -4.328 1 79.44 114 ASN B N 1
ATOM 2529 C CA . ASN B 1 114 ? 6.25 -11.812 -4.082 1 79.44 114 ASN B CA 1
ATOM 2530 C C . ASN B 1 114 ? 6.871 -11.883 -2.689 1 79.44 114 ASN B C 1
ATOM 2532 O O . ASN B 1 114 ? 7.281 -12.953 -2.24 1 79.44 114 ASN B O 1
ATOM 2536 N N . TYR B 1 115 ? 6.898 -10.805 -2.041 1 75.69 115 TYR B N 1
ATOM 2537 C CA . TYR B 1 115 ? 7.609 -10.758 -0.768 1 75.69 115 TYR B CA 1
ATOM 2538 C C . TYR B 1 115 ? 7.102 -11.844 0.177 1 75.69 115 TYR B C 1
ATOM 2540 O O . TYR B 1 115 ? 7.895 -12.523 0.829 1 75.69 115 TYR B O 1
ATOM 2548 N N . GLY B 1 116 ? 5.82 -12.07 0.21 1 72.31 116 GLY B N 1
ATOM 2549 C CA . GLY B 1 116 ? 5.258 -13.07 1.105 1 72.31 116 GLY B CA 1
ATOM 2550 C C . GLY B 1 116 ? 5.367 -14.484 0.566 1 72.31 116 GLY B C 1
ATOM 2551 O O . GLY B 1 116 ? 5.035 -15.445 1.26 1 72.31 116 GLY B O 1
ATOM 2552 N N . GLN B 1 117 ? 5.906 -14.625 -0.575 1 76.81 117 GLN B N 1
ATOM 2553 C CA . GLN B 1 117 ? 5.91 -15.93 -1.229 1 76.81 117 GLN B CA 1
ATOM 2554 C C . GLN B 1 117 ? 7.328 -16.484 -1.352 1 76.81 117 GLN B C 1
ATOM 2556 O O . GLN B 1 117 ? 7.516 -17.672 -1.609 1 76.81 117 GLN B O 1
ATOM 2561 N N . VAL B 1 118 ? 8.273 -15.648 -1.203 1 82.94 118 VAL B N 1
ATOM 2562 C CA . VAL B 1 118 ? 9.648 -16.078 -1.436 1 82.94 118 VAL B CA 1
ATOM 2563 C C . VAL B 1 118 ? 10.195 -16.766 -0.192 1 82.94 118 VAL B C 1
ATOM 2565 O O . VAL B 1 118 ? 9.797 -16.453 0.931 1 82.94 118 VAL B O 1
ATOM 2568 N N . PRO B 1 119 ? 11.086 -17.734 -0.43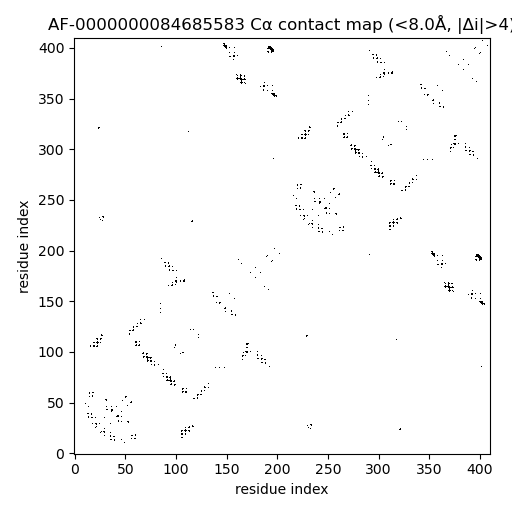6 1 85 119 PRO B N 1
ATOM 2569 C CA . PRO B 1 119 ? 11.695 -18.422 0.705 1 85 119 PRO B CA 1
ATOM 2570 C C . PRO B 1 119 ? 12.461 -17.469 1.624 1 85 119 PRO B C 1
ATOM 2572 O O . PRO B 1 119 ? 12.875 -16.391 1.196 1 85 119 PRO B O 1
ATOM 2575 N N . GLU B 1 120 ? 12.625 -17.891 2.814 1 86.38 120 GLU B N 1
ATOM 2576 C CA . GLU B 1 120 ? 13.305 -17.109 3.838 1 86.38 120 GLU B CA 1
ATOM 2577 C C . GLU B 1 120 ? 14.727 -16.766 3.416 1 86.38 120 GLU B C 1
ATOM 2579 O O . GLU B 1 120 ? 15.234 -15.68 3.738 1 86.38 120 GLU B O 1
ATOM 2584 N N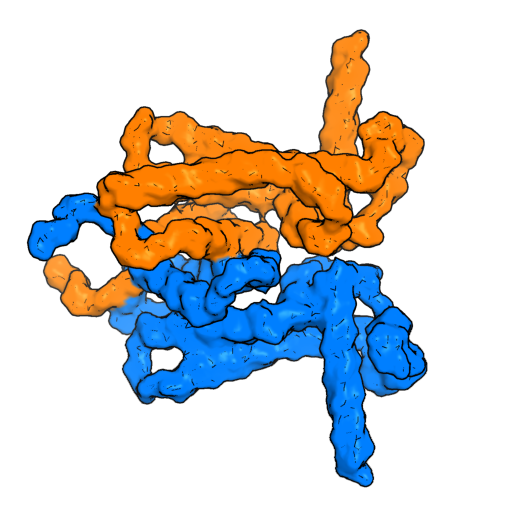 . THR B 1 121 ? 15.32 -17.656 2.689 1 85.94 121 THR B N 1
ATOM 2585 C CA . THR B 1 121 ? 16.688 -17.438 2.248 1 85.94 121 THR B CA 1
ATOM 2586 C C . THR B 1 121 ? 16.781 -16.234 1.333 1 85.94 121 THR B C 1
ATOM 2588 O O . THR B 1 121 ? 17.75 -15.461 1.4 1 85.94 121 THR B O 1
ATOM 2591 N N . VAL B 1 122 ? 15.812 -16.109 0.554 1 85.12 122 VAL B N 1
ATOM 2592 C CA . VAL B 1 122 ? 15.758 -14.969 -0.362 1 85.12 122 VAL B CA 1
ATOM 2593 C C . VAL B 1 122 ? 15.531 -13.68 0.425 1 85.12 122 VAL B C 1
ATOM 2595 O O . VAL B 1 122 ? 16.188 -12.672 0.169 1 85.12 122 VAL B O 1
ATOM 2598 N N . HIS B 1 123 ? 14.688 -13.766 1.426 1 83.81 123 HIS B N 1
ATOM 2599 C CA . HIS B 1 123 ? 14.438 -12.625 2.301 1 83.81 123 HIS B CA 1
ATOM 2600 C C . HIS B 1 123 ? 15.719 -12.172 2.994 1 83.81 123 HIS B C 1
ATOM 2602 O O . HIS B 1 123 ? 16.047 -10.984 2.973 1 83.81 123 HIS B O 1
ATOM 2608 N N . ASN B 1 124 ? 16.375 -13.062 3.514 1 86.94 124 ASN B N 1
ATOM 2609 C CA . ASN B 1 124 ? 17.562 -12.781 4.312 1 86.94 124 ASN B CA 1
ATOM 2610 C C . ASN B 1 124 ? 18.672 -12.156 3.471 1 86.94 124 ASN B C 1
ATOM 2612 O O . ASN B 1 124 ? 19.391 -11.281 3.943 1 86.94 124 ASN B O 1
ATOM 2616 N N . ALA B 1 125 ? 18.734 -12.609 2.285 1 83.88 125 ALA B N 1
ATOM 2617 C CA . ALA B 1 125 ? 19.797 -12.117 1.401 1 83.88 125 ALA B CA 1
ATOM 2618 C C . ALA B 1 125 ? 19.547 -10.656 1.017 1 83.88 125 ALA B C 1
ATOM 2620 O O . ALA B 1 125 ? 20.5 -9.906 0.791 1 83.88 125 ALA B O 1
ATOM 2621 N N . ALA B 1 126 ? 18.359 -10.289 0.993 1 83.81 126 ALA B N 1
ATOM 2622 C CA . ALA B 1 126 ? 18.016 -8.93 0.589 1 83.81 126 ALA B CA 1
ATOM 2623 C C . ALA B 1 126 ? 17.953 -7.996 1.793 1 83.81 126 ALA B C 1
ATOM 2625 O O . ALA B 1 126 ? 17.906 -6.773 1.635 1 83.81 126 ALA B O 1
ATOM 2626 N N . GLN B 1 127 ? 18.062 -8.484 2.988 1 87.44 127 GLN B N 1
ATOM 2627 C CA . GLN B 1 127 ? 17.766 -7.773 4.23 1 87.44 127 GLN B CA 1
ATOM 2628 C C . GLN B 1 127 ? 18.75 -6.633 4.457 1 87.44 127 GLN B C 1
ATOM 2630 O O . GLN B 1 127 ? 18.359 -5.527 4.84 1 87.44 127 GLN B O 1
ATOM 2635 N N . PRO B 1 128 ? 20.078 -6.82 4.137 1 88.19 128 PRO B N 1
ATOM 2636 C CA . PRO B 1 128 ? 21.016 -5.727 4.398 1 88.19 128 PRO B CA 1
ATOM 2637 C C . PRO B 1 128 ? 20.719 -4.48 3.566 1 88.19 128 PRO B C 1
ATOM 2639 O O . PRO B 1 128 ? 20.797 -3.361 4.078 1 88.19 128 PRO B O 1
ATOM 2642 N N . ASP B 1 129 ? 20.375 -4.68 2.328 1 87.94 129 ASP B N 1
ATOM 2643 C CA . ASP B 1 129 ? 20.047 -3.547 1.463 1 87.94 129 ASP B CA 1
ATOM 2644 C C . ASP B 1 129 ? 18.766 -2.861 1.911 1 87.94 129 ASP B C 1
ATOM 2646 O O . ASP B 1 129 ? 18.672 -1.631 1.895 1 87.94 129 ASP B O 1
ATOM 2650 N N . ARG B 1 130 ? 17.891 -3.627 2.32 1 89.94 130 ARG B N 1
ATOM 2651 C CA . ARG B 1 130 ? 16.641 -3.074 2.832 1 89.94 130 ARG B CA 1
ATOM 2652 C C . ARG B 1 130 ? 16.875 -2.287 4.117 1 89.94 130 ARG B C 1
ATOM 2654 O O . ARG B 1 130 ? 16.328 -1.195 4.293 1 89.94 130 ARG B O 1
ATOM 2661 N N . ASP B 1 131 ? 17.703 -2.818 4.965 1 92.19 131 ASP B N 1
ATOM 2662 C CA . ASP B 1 131 ? 18.047 -2.152 6.219 1 92.19 131 ASP B CA 1
ATOM 2663 C C . ASP B 1 131 ? 18.734 -0.813 5.965 1 92.19 131 ASP B C 1
ATOM 2665 O O . ASP B 1 131 ? 18.422 0.183 6.621 1 92.19 131 ASP B O 1
ATOM 2669 N N . ALA B 1 132 ? 19.609 -0.822 5.039 1 92.12 132 ALA B N 1
ATOM 2670 C CA . ALA B 1 132 ? 20.328 0.406 4.719 1 92.12 132 ALA B CA 1
ATOM 2671 C C . ALA B 1 132 ? 19.375 1.494 4.238 1 92.12 132 ALA B C 1
ATOM 2673 O O . ALA B 1 132 ? 19.5 2.656 4.633 1 92.12 132 ALA B O 1
ATOM 2674 N N . TYR B 1 133 ? 18.516 1.141 3.438 1 94.5 133 TYR B N 1
ATOM 2675 C CA . TYR B 1 133 ? 17.531 2.096 2.936 1 94.5 133 TYR B CA 1
ATOM 2676 C C . TYR B 1 133 ? 16.625 2.586 4.059 1 94.5 133 TYR B C 1
ATOM 2678 O O . TYR B 1 133 ? 16.359 3.783 4.168 1 94.5 133 TYR B O 1
ATOM 2686 N N . GLU B 1 134 ? 16.234 1.668 4.883 1 93.94 134 GLU B N 1
ATOM 2687 C CA . GLU B 1 134 ? 15.391 2.027 6.012 1 93.94 134 GLU B CA 1
ATOM 2688 C C . GLU B 1 134 ? 16.141 2.92 7 1 93.94 134 GLU B C 1
ATOM 2690 O O . GLU B 1 134 ? 15.539 3.816 7.605 1 93.94 134 GLU B O 1
ATOM 2695 N N . ASN B 1 135 ? 17.344 2.693 7.16 1 95.62 135 ASN B N 1
ATOM 2696 C CA . ASN B 1 135 ? 18.156 3.496 8.07 1 95.62 135 ASN B CA 1
ATOM 2697 C C . ASN B 1 135 ? 18.25 4.945 7.605 1 95.62 135 ASN B C 1
ATOM 2699 O O . ASN B 1 135 ? 18.266 5.863 8.422 1 95.62 135 ASN B O 1
ATOM 2703 N N . PHE B 1 136 ? 18.344 5.117 6.328 1 96.06 136 PHE B N 1
ATOM 2704 C CA . PHE B 1 136 ? 18.328 6.473 5.793 1 96.06 136 PHE B CA 1
ATOM 2705 C C . PHE B 1 136 ? 17.109 7.238 6.281 1 96.06 136 PHE B C 1
ATOM 2707 O O . PHE B 1 136 ? 17.219 8.367 6.758 1 96.06 136 PHE B O 1
ATOM 2714 N N . TRP B 1 137 ? 15.977 6.637 6.227 1 97.69 137 TRP B N 1
ATOM 2715 C CA . TRP B 1 137 ? 14.727 7.266 6.641 1 97.69 137 TRP B CA 1
ATOM 2716 C C . TRP B 1 137 ? 14.68 7.426 8.156 1 97.69 137 TRP B C 1
ATOM 2718 O O . TRP B 1 137 ? 14.203 8.445 8.664 1 97.69 137 TRP B O 1
ATOM 2728 N N . ARG B 1 138 ? 15.133 6.41 8.828 1 97.38 138 ARG B N 1
ATOM 2729 C CA . ARG B 1 138 ? 15.195 6.504 10.289 1 97.38 138 ARG B CA 1
ATOM 2730 C C . ARG B 1 138 ? 16.047 7.695 10.727 1 97.38 138 ARG B C 1
ATOM 2732 O O . ARG B 1 138 ? 15.625 8.477 11.578 1 97.38 138 ARG B O 1
ATOM 2739 N N . ASP B 1 139 ? 17.188 7.832 10.148 1 97 139 ASP B N 1
ATOM 2740 C CA . ASP B 1 139 ? 18.094 8.922 10.477 1 97 139 ASP B CA 1
ATOM 2741 C C . ASP B 1 139 ? 17.484 10.273 10.125 1 97 139 ASP B C 1
ATOM 2743 O O . ASP B 1 139 ? 17.672 11.258 10.852 1 97 139 ASP B O 1
ATOM 2747 N N . LEU B 1 140 ? 16.781 10.312 9.023 1 97.38 140 LEU B N 1
ATOM 2748 C CA . LEU B 1 140 ? 16.109 11.531 8.586 1 97.38 140 LEU B CA 1
ATOM 2749 C C . LEU B 1 140 ? 15.133 12.031 9.656 1 97.38 140 LEU B C 1
ATOM 2751 O O . LEU B 1 140 ? 15.18 13.195 10.047 1 97.38 140 LEU B O 1
ATOM 2755 N N . PHE B 1 141 ? 14.336 11.164 10.227 1 97.94 141 PHE B N 1
ATOM 2756 C CA . PHE B 1 141 ? 13.312 11.555 11.18 1 97.94 141 PHE B CA 1
ATOM 2757 C C . PHE B 1 141 ? 13.914 11.773 12.562 1 97.94 141 PHE B C 1
ATOM 2759 O O . PHE B 1 141 ? 13.453 12.633 13.32 1 97.94 141 PHE B O 1
ATOM 2766 N N . GLU B 1 142 ? 14.93 10.977 12.875 1 97 142 GLU B N 1
ATOM 2767 C CA . GLU B 1 142 ? 15.625 11.195 14.141 1 97 142 GLU B CA 1
ATOM 2768 C C . GLU B 1 142 ? 16.266 12.57 14.188 1 97 142 GLU B C 1
ATOM 2770 O O . GLU B 1 142 ? 16.156 13.281 15.188 1 97 142 GLU B O 1
ATOM 2775 N N . GLN B 1 143 ? 16.922 12.977 13.117 1 96.25 143 GLN B N 1
ATOM 2776 C CA . GLN B 1 143 ? 17.547 14.297 13.031 1 96.25 143 GLN B CA 1
ATOM 2777 C C . GLN B 1 143 ? 16.484 15.391 13.07 1 96.25 143 GLN B C 1
ATOM 2779 O O . GLN B 1 143 ? 16.672 16.422 13.727 1 96.25 143 GLN B O 1
ATOM 2784 N N . ALA B 1 144 ? 15.422 15.211 12.367 1 96.88 144 ALA B N 1
ATOM 2785 C CA . ALA B 1 144 ? 14.336 16.188 12.367 1 96.88 144 ALA B CA 1
ATOM 2786 C C . ALA B 1 144 ? 13.773 16.375 13.773 1 96.88 144 ALA B C 1
ATOM 2788 O O . ALA B 1 144 ? 13.438 17.5 14.164 1 96.88 144 ALA B O 1
ATOM 2789 N N . GLU B 1 145 ? 13.609 15.273 14.484 1 96 145 GLU B N 1
ATOM 2790 C CA . GLU B 1 145 ? 13.164 15.352 15.875 1 96 145 GLU B CA 1
ATOM 2791 C C . GLU B 1 145 ? 14.156 16.125 16.734 1 96 145 GLU B C 1
ATOM 2793 O O . GLU B 1 145 ? 13.773 16.984 17.516 1 96 145 GLU B O 1
ATOM 2798 N N . LYS B 1 146 ? 15.414 15.828 16.594 1 94.94 146 LYS B N 1
ATOM 2799 C CA . LYS B 1 146 ? 16.469 16.516 17.344 1 94.94 146 LYS B CA 1
ATOM 2800 C C . LYS B 1 146 ? 16.469 18.016 17.031 1 94.94 146 LYS B C 1
ATOM 2802 O O . LYS B 1 146 ? 16.703 18.828 17.922 1 94.94 146 LYS B O 1
ATOM 2807 N N . ASP B 1 147 ? 16.203 18.359 15.766 1 95 147 ASP B N 1
ATOM 2808 C CA . ASP B 1 147 ? 16.188 19.75 15.328 1 95 147 ASP B CA 1
ATOM 2809 C C . ASP B 1 147 ? 14.906 20.453 15.758 1 95 147 ASP B C 1
ATOM 2811 O O . ASP B 1 147 ? 14.758 21.656 15.578 1 95 147 ASP B O 1
ATOM 2815 N N . GLY B 1 148 ? 13.969 19.688 16.281 1 95.56 148 GLY B N 1
ATOM 2816 C CA . GLY B 1 148 ? 12.734 20.266 16.797 1 95.56 148 GLY B CA 1
ATOM 2817 C C . GLY B 1 148 ? 11.742 20.625 15.703 1 95.56 148 GLY B C 1
ATOM 2818 O O . GLY B 1 148 ? 10.898 21.5 15.898 1 95.56 148 GLY B O 1
ATOM 2819 N N . VAL B 1 149 ? 11.852 19.969 14.531 1 96.5 149 VAL B N 1
ATOM 2820 C CA . VAL B 1 149 ? 11.016 20.391 13.414 1 96.5 149 VAL B CA 1
ATOM 2821 C C . VAL B 1 149 ? 9.961 19.328 13.125 1 96.5 149 VAL B C 1
ATOM 2823 O O . VAL B 1 149 ? 9.273 19.391 12.102 1 96.5 149 VAL B O 1
ATOM 2826 N N . ILE B 1 150 ? 9.836 18.359 13.969 1 96.31 150 ILE B N 1
ATOM 2827 C CA . ILE B 1 150 ? 8.734 17.391 13.922 1 96.31 150 ILE B CA 1
ATOM 2828 C C . ILE B 1 150 ? 7.746 17.688 15.047 1 96.31 150 ILE B C 1
ATOM 2830 O O . ILE B 1 150 ? 8.148 17.953 16.188 1 96.31 150 ILE B O 1
ATOM 2834 N N . ARG B 1 151 ? 6.543 17.625 14.68 1 95.56 151 ARG B N 1
ATOM 2835 C CA . ARG B 1 151 ? 5.5 17.859 15.68 1 95.56 151 ARG B CA 1
ATOM 2836 C C . ARG B 1 151 ? 5.637 16.891 16.844 1 95.56 151 ARG B C 1
ATOM 2838 O O . ARG B 1 151 ? 5.906 15.703 16.641 1 95.56 151 ARG B O 1
ATOM 2845 N N . THR B 1 152 ? 5.395 17.359 18.047 1 92.62 152 THR B N 1
ATOM 2846 C CA . THR B 1 152 ? 5.441 16.531 19.25 1 92.62 152 THR B CA 1
ATOM 2847 C C . THR B 1 152 ? 4.395 15.414 19.188 1 92.62 152 THR B C 1
ATOM 2849 O O . THR B 1 152 ? 3.258 15.656 18.766 1 92.62 152 THR B O 1
ATOM 2852 N N . GLY B 1 153 ? 4.812 14.242 19.547 1 92 153 GLY B N 1
ATOM 2853 C CA . GLY B 1 153 ? 3.859 13.148 19.625 1 92 153 GLY B CA 1
ATOM 2854 C C . GLY B 1 153 ? 3.828 12.289 18.375 1 92 153 GLY B C 1
ATOM 2855 O O . GLY B 1 153 ? 3.205 11.219 18.375 1 92 153 GLY B O 1
ATOM 2856 N N . VAL B 1 154 ? 4.496 12.734 17.344 1 95.94 154 VAL B N 1
ATOM 2857 C CA . VAL B 1 154 ? 4.539 11.938 16.125 1 95.94 154 VAL B CA 1
ATOM 2858 C C . VAL B 1 154 ? 5.379 10.68 16.344 1 95.94 154 VAL B C 1
ATOM 2860 O O . VAL B 1 154 ? 6.52 10.766 16.812 1 95.94 154 VAL B O 1
ATOM 2863 N N . ASP B 1 155 ? 4.785 9.523 16.156 1 95.5 155 ASP B N 1
ATOM 2864 C CA . ASP B 1 155 ? 5.527 8.266 16.125 1 95.5 155 ASP B CA 1
ATOM 2865 C C . ASP B 1 155 ? 6.324 8.125 14.836 1 95.5 155 ASP B C 1
ATOM 2867 O O . ASP B 1 155 ? 5.754 7.871 13.773 1 95.5 155 ASP B O 1
ATOM 2871 N N . LYS B 1 156 ? 7.66 8.219 14.945 1 96.75 156 LYS B N 1
ATOM 2872 C CA . LYS B 1 156 ? 8.516 8.258 13.766 1 96.75 156 LYS B CA 1
ATOM 2873 C C . LYS B 1 156 ? 8.469 6.938 13 1 96.75 156 LYS B C 1
ATOM 2875 O O . LYS B 1 156 ? 8.609 6.914 11.781 1 96.75 156 LYS B O 1
ATOM 2880 N N . HIS B 1 157 ? 8.273 5.871 13.719 1 95 157 HIS B N 1
ATOM 2881 C CA . HIS B 1 157 ? 8.164 4.566 13.078 1 95 157 HIS B CA 1
ATOM 2882 C C . HIS B 1 157 ? 6.891 4.473 12.242 1 95 157 HIS B C 1
ATOM 2884 O O . HIS B 1 157 ? 6.938 4.102 11.07 1 95 157 HIS B O 1
ATOM 2890 N N . LEU B 1 158 ? 5.738 4.883 12.766 1 95.62 158 LEU B N 1
ATOM 2891 C CA . LEU B 1 158 ? 4.465 4.836 12.055 1 95.62 158 LEU B CA 1
ATOM 2892 C C . LEU B 1 158 ? 4.43 5.871 10.938 1 95.62 158 LEU B C 1
ATOM 2894 O O . LEU B 1 158 ? 3.82 5.641 9.891 1 95.62 158 LEU B O 1
ATOM 2898 N N . LEU B 1 159 ? 5.117 7.016 11.188 1 97.44 159 LEU B N 1
ATOM 2899 C CA . LEU B 1 159 ? 5.258 8 10.125 1 97.44 159 LEU B CA 1
ATOM 2900 C C . LEU B 1 159 ? 5.941 7.398 8.898 1 97.44 159 LEU B C 1
ATOM 2902 O O . LEU B 1 159 ? 5.445 7.52 7.781 1 97.44 159 LEU B O 1
ATOM 2906 N N . ARG B 1 160 ? 7.062 6.734 9.141 1 96.88 160 ARG B N 1
ATOM 2907 C CA . ARG B 1 160 ? 7.801 6.094 8.055 1 96.88 160 ARG B CA 1
ATOM 2908 C C . ARG B 1 160 ? 6.934 5.066 7.336 1 96.88 160 ARG B C 1
ATOM 2910 O O . ARG B 1 160 ? 6.902 5.023 6.105 1 96.88 160 ARG B O 1
ATOM 2917 N N . LEU B 1 161 ? 6.223 4.262 8.062 1 95.19 161 LEU B N 1
ATOM 2918 C CA . LEU B 1 161 ? 5.383 3.221 7.48 1 95.19 161 LEU B CA 1
ATOM 2919 C C . LEU B 1 161 ? 4.246 3.834 6.664 1 95.19 161 LEU B C 1
ATOM 2921 O O . LEU B 1 161 ? 3.889 3.316 5.605 1 95.19 161 LEU B O 1
ATOM 2925 N N . ALA B 1 162 ? 3.686 4.949 7.164 1 97.19 162 ALA B N 1
ATOM 2926 C CA . ALA B 1 162 ? 2.619 5.637 6.441 1 97.19 162 ALA B CA 1
ATOM 2927 C C . ALA B 1 162 ? 3.129 6.191 5.113 1 97.19 162 ALA B C 1
ATOM 2929 O O . ALA B 1 162 ? 2.463 6.062 4.082 1 97.19 162 ALA B O 1
ATOM 2930 N N . ILE B 1 163 ? 4.32 6.758 5.129 1 98.38 163 ILE B N 1
ATOM 2931 C CA . ILE B 1 163 ? 4.93 7.32 3.928 1 98.38 163 ILE B CA 1
ATOM 2932 C C . ILE B 1 163 ? 5.215 6.207 2.924 1 98.38 163 ILE B C 1
ATOM 2934 O O . ILE B 1 163 ? 4.844 6.309 1.752 1 98.38 163 ILE B O 1
ATOM 2938 N N . PHE B 1 164 ? 5.785 5.16 3.41 1 96 164 PHE B N 1
ATOM 2939 C CA . PHE B 1 164 ? 6.078 4.023 2.545 1 96 164 PHE B CA 1
ATOM 2940 C C . PHE B 1 164 ? 4.797 3.467 1.934 1 96 164 PHE B C 1
ATOM 2942 O O . PHE B 1 164 ? 4.758 3.156 0.742 1 96 164 PHE B O 1
ATOM 2949 N N . GLY B 1 165 ? 3.836 3.361 2.779 1 95.38 165 GLY B N 1
ATOM 2950 C CA . GLY B 1 165 ? 2.566 2.855 2.281 1 95.38 165 GLY B CA 1
ATOM 2951 C C . GLY B 1 165 ? 1.985 3.699 1.162 1 95.38 165 GLY B C 1
ATOM 2952 O O . GLY B 1 165 ? 1.572 3.172 0.129 1 95.38 165 GLY B O 1
ATOM 2953 N N . SER B 1 166 ? 1.979 4.984 1.384 1 96.94 166 SER B N 1
ATOM 2954 C CA . SER B 1 166 ? 1.464 5.898 0.368 1 96.94 166 SER B CA 1
ATOM 2955 C C . SER B 1 166 ? 2.281 5.812 -0.917 1 96.94 166 SER B C 1
ATOM 2957 O O . SER B 1 166 ? 1.719 5.754 -2.014 1 96.94 166 SER B O 1
ATOM 2959 N N . MET B 1 167 ? 3.59 5.715 -0.841 1 96.31 167 MET B N 1
ATOM 2960 C CA . MET B 1 167 ? 4.469 5.684 -2.006 1 96.31 167 MET B CA 1
ATOM 2961 C C . MET B 1 167 ? 4.363 4.348 -2.734 1 96.31 167 MET B C 1
ATOM 2963 O O . MET B 1 167 ? 4.148 4.309 -3.947 1 96.31 167 MET B O 1
ATOM 2967 N N . ASN B 1 168 ? 4.441 3.311 -1.989 1 92.69 168 ASN B N 1
ATOM 2968 C CA . ASN B 1 168 ? 4.465 1.99 -2.609 1 92.69 168 ASN B CA 1
ATOM 2969 C C . ASN B 1 168 ? 3.131 1.655 -3.266 1 92.69 168 ASN B C 1
ATOM 2971 O O . ASN B 1 168 ? 3.09 0.967 -4.289 1 92.69 168 ASN B O 1
ATOM 2975 N N . TRP B 1 169 ? 2.125 2.162 -2.689 1 91.31 169 TRP B N 1
ATOM 2976 C CA . TRP B 1 169 ? 0.798 1.899 -3.238 1 91.31 169 TRP B CA 1
ATOM 2977 C C . TRP B 1 169 ? 0.625 2.572 -4.594 1 91.31 169 TRP B C 1
ATOM 2979 O O . TRP B 1 169 ? -0.218 2.164 -5.395 1 91.31 169 TRP B O 1
ATOM 2989 N N . ALA B 1 170 ? 1.347 3.598 -4.871 1 92.56 170 ALA B N 1
ATOM 2990 C CA . ALA B 1 170 ? 1.264 4.27 -6.168 1 92.56 170 ALA B CA 1
ATOM 2991 C C . ALA B 1 170 ? 1.593 3.311 -7.305 1 92.56 170 ALA B C 1
ATOM 2993 O O . ALA B 1 170 ? 1.112 3.482 -8.43 1 92.56 170 ALA B O 1
ATOM 2994 N N . SER B 1 171 ? 2.387 2.283 -7.055 1 88.19 171 SER B N 1
ATOM 2995 C CA . SER B 1 171 ? 2.738 1.307 -8.078 1 88.19 171 SER B CA 1
ATOM 2996 C C . SER B 1 171 ? 1.513 0.526 -8.547 1 88.19 171 SER B C 1
ATOM 2998 O O . SER B 1 171 ? 1.505 -0.032 -9.641 1 88.19 171 SER B O 1
ATOM 3000 N N . ILE B 1 172 ? 0.558 0.488 -7.719 1 82.69 172 ILE B N 1
ATOM 3001 C CA . ILE B 1 172 ? -0.646 -0.29 -7.988 1 82.69 172 ILE B CA 1
ATOM 3002 C C . ILE B 1 172 ? -1.598 0.521 -8.867 1 82.69 172 ILE B C 1
ATOM 3004 O O . ILE B 1 172 ? -2.219 -0.02 -9.781 1 82.69 172 ILE B O 1
ATOM 3008 N N . TRP B 1 173 ? -1.69 1.834 -8.688 1 85.5 173 TRP B N 1
ATOM 3009 C CA . TRP B 1 173 ? -2.738 2.592 -9.359 1 85.5 173 TRP B CA 1
ATOM 3010 C C . TRP B 1 173 ? -2.148 3.498 -10.438 1 85.5 173 TRP B C 1
ATOM 3012 O O . TRP B 1 173 ? -2.875 4.02 -11.281 1 85.5 173 TRP B O 1
ATOM 3022 N N . TYR B 1 174 ? -0.923 3.666 -10.422 1 85.88 174 TYR B N 1
ATOM 3023 C CA . TYR B 1 174 ? -0.291 4.668 -11.273 1 85.88 174 TYR B CA 1
ATOM 3024 C C . TYR B 1 174 ? -0.465 4.32 -12.742 1 85.88 174 TYR B C 1
ATOM 3026 O O . TYR B 1 174 ? -0.606 5.211 -13.586 1 85.88 174 TYR B O 1
ATOM 3034 N N . VAL B 1 175 ? -0.501 2.998 -12.984 1 71.25 175 VAL B N 1
ATOM 3035 C CA . VAL B 1 175 ? -0.58 2.596 -14.383 1 71.25 175 VAL B CA 1
ATOM 3036 C C . VAL B 1 175 ? -1.819 3.211 -15.031 1 71.25 175 VAL B C 1
ATOM 3038 O O . VAL B 1 175 ? -2.924 3.102 -14.492 1 71.25 175 VAL B O 1
ATOM 3041 N N . ASP B 1 176 ? -1.68 4.129 -15.93 1 61.19 176 ASP B N 1
ATOM 3042 C CA . ASP B 1 176 ? -2.682 4.789 -16.766 1 61.19 176 ASP B CA 1
ATOM 3043 C C . ASP B 1 176 ? -3.35 5.938 -16.016 1 61.19 176 ASP B C 1
ATOM 3045 O O . ASP B 1 176 ? -4.477 6.324 -16.328 1 61.19 176 ASP B O 1
ATOM 3049 N N . SER B 1 177 ? -2.836 6.328 -14.859 1 71.31 177 SER B N 1
ATOM 3050 C CA . SER B 1 177 ? -3.439 7.398 -14.07 1 71.31 177 SER B CA 1
ATOM 3051 C C . SER B 1 177 ? -3.32 8.742 -14.789 1 71.31 177 SER B C 1
ATOM 3053 O O . SER B 1 177 ? -4.125 9.648 -14.562 1 71.31 177 SER B O 1
ATOM 3055 N N . GLY B 1 178 ? -2.352 8.898 -15.664 1 75.62 178 GLY B N 1
ATOM 3056 C CA . GLY B 1 178 ? -2.09 10.164 -16.328 1 75.62 178 GLY B CA 1
ATOM 3057 C C . GLY B 1 178 ? -1.413 11.188 -15.43 1 75.62 178 GLY B C 1
ATOM 3058 O O . GLY B 1 178 ? -1.005 12.25 -15.891 1 75.62 178 GLY B O 1
ATOM 3059 N N . ALA B 1 179 ? -1.26 10.945 -14.219 1 79.69 179 ALA B N 1
ATOM 3060 C CA . ALA B 1 179 ? -0.629 11.891 -13.305 1 79.69 179 ALA B CA 1
ATOM 3061 C C . ALA B 1 179 ? 0.888 11.898 -13.469 1 79.69 179 ALA B C 1
ATOM 3063 O O . ALA B 1 179 ? 1.477 10.883 -13.852 1 79.69 179 ALA B O 1
ATOM 3064 N N . SER B 1 180 ? 1.478 13.062 -13.273 1 91.88 180 SER B N 1
ATOM 3065 C CA . SER B 1 180 ? 2.936 13.125 -13.289 1 91.88 180 SER B CA 1
ATOM 3066 C C . SER B 1 180 ? 3.525 12.68 -11.953 1 91.88 180 SER B C 1
ATOM 3068 O O . SER B 1 180 ? 2.957 12.945 -10.898 1 91.88 180 SER B O 1
ATOM 3070 N N . VAL B 1 181 ? 4.648 11.984 -12.062 1 93.44 181 VAL B N 1
ATOM 3071 C CA . VAL B 1 181 ? 5.352 11.523 -10.867 1 93.44 181 VAL B CA 1
ATOM 3072 C C . VAL B 1 181 ? 5.652 12.711 -9.953 1 93.44 181 VAL B C 1
ATOM 3074 O O . VAL B 1 181 ? 5.523 12.609 -8.734 1 93.44 181 VAL B O 1
ATOM 3077 N N . GLU B 1 182 ? 5.961 13.828 -10.562 1 93.88 182 GLU B N 1
ATOM 3078 C CA . GLU B 1 182 ? 6.289 15.047 -9.82 1 93.88 182 GLU B CA 1
ATOM 3079 C C . GLU B 1 182 ? 5.086 15.547 -9.031 1 93.88 182 GLU B C 1
ATOM 3081 O O . GLU B 1 182 ? 5.219 15.945 -7.871 1 93.88 182 GLU B O 1
ATOM 3086 N N . ALA B 1 183 ? 3.941 15.516 -9.664 1 94.5 183 ALA B N 1
ATOM 3087 C CA . ALA B 1 183 ? 2.725 15.977 -9 1 94.5 183 ALA B CA 1
ATOM 3088 C C . ALA B 1 183 ? 2.367 15.078 -7.82 1 94.5 183 ALA B C 1
ATOM 3090 O O . ALA B 1 183 ? 1.985 15.57 -6.754 1 94.5 183 ALA B O 1
ATOM 3091 N N . ILE B 1 184 ? 2.523 13.812 -8 1 96.38 184 ILE B N 1
ATOM 3092 C CA . ILE B 1 184 ? 2.256 12.852 -6.938 1 96.38 184 ILE B CA 1
ATOM 3093 C C . ILE B 1 184 ? 3.221 13.086 -5.777 1 96.38 184 ILE B C 1
ATOM 3095 O O . ILE B 1 184 ? 2.805 13.148 -4.621 1 96.38 184 ILE B O 1
ATOM 3099 N N . ALA B 1 185 ? 4.508 13.234 -6.145 1 97.62 185 ALA B N 1
ATOM 3100 C CA . ALA B 1 185 ? 5.539 13.43 -5.129 1 97.62 185 ALA B CA 1
ATOM 3101 C C . ALA B 1 185 ? 5.293 14.711 -4.336 1 97.62 185 ALA B C 1
ATOM 3103 O O . ALA B 1 185 ? 5.391 14.711 -3.107 1 97.62 185 ALA B O 1
ATOM 3104 N N . GLN B 1 186 ? 4.992 15.758 -5.055 1 97.12 186 GLN B N 1
ATOM 3105 C CA . GLN B 1 186 ? 4.73 17.047 -4.402 1 97.12 186 GLN B CA 1
ATOM 3106 C C . GLN B 1 186 ? 3.52 16.953 -3.48 1 97.12 186 GLN B C 1
ATOM 3108 O O . GLN B 1 186 ? 3.553 17.453 -2.355 1 97.12 186 GLN B O 1
ATOM 3113 N N . SER B 1 187 ? 2.488 16.328 -3.953 1 97.25 187 SER B N 1
ATOM 3114 C CA . SER B 1 187 ? 1.272 16.188 -3.16 1 97.25 187 SER B CA 1
ATOM 3115 C C . SER B 1 187 ? 1.526 15.367 -1.902 1 97.25 187 SER B C 1
ATOM 3117 O O . SER B 1 187 ? 1.123 15.758 -0.805 1 97.25 187 SER B O 1
ATOM 3119 N N . GLN B 1 188 ? 2.203 14.242 -2.027 1 98 188 GLN B N 1
ATOM 3120 C CA . GLN B 1 188 ? 2.463 13.375 -0.884 1 98 188 GLN B CA 1
ATOM 3121 C C . GLN B 1 188 ? 3.357 14.07 0.141 1 98 188 GLN B C 1
ATOM 3123 O O . GLN B 1 188 ? 3.09 14.016 1.343 1 98 188 GLN B O 1
ATOM 3128 N N . ALA B 1 189 ? 4.41 14.711 -0.386 1 98.31 189 ALA B N 1
ATOM 3129 C CA . ALA B 1 189 ? 5.285 15.43 0.539 1 98.31 189 ALA B CA 1
ATOM 3130 C C . ALA B 1 189 ? 4.52 16.5 1.297 1 98.31 189 ALA B C 1
ATOM 3132 O O . ALA B 1 189 ? 4.66 16.641 2.516 1 98.31 189 ALA B O 1
ATOM 3133 N N . ASP B 1 190 ? 3.721 17.266 0.572 1 97.69 190 ASP B N 1
ATOM 3134 C CA . ASP B 1 190 ? 2.941 18.344 1.182 1 97.69 190 ASP B CA 1
ATOM 3135 C C . ASP B 1 190 ? 1.985 17.797 2.24 1 97.69 190 ASP B C 1
ATOM 3137 O O . ASP B 1 190 ? 1.83 18.391 3.309 1 97.69 190 ASP B O 1
ATOM 3141 N N . LEU B 1 191 ? 1.375 16.703 1.978 1 97.88 191 LEU B N 1
ATOM 3142 C CA . LEU B 1 191 ? 0.423 16.094 2.9 1 97.88 191 LEU B CA 1
ATOM 3143 C C . LEU B 1 191 ? 1.121 15.625 4.172 1 97.88 191 LEU B C 1
ATOM 3145 O O . LEU B 1 191 ? 0.634 15.875 5.277 1 97.88 191 LEU B O 1
ATOM 3149 N N . PHE B 1 192 ? 2.26 14.945 4.051 1 98.31 192 PHE B N 1
ATOM 3150 C CA . PHE B 1 192 ? 2.934 14.414 5.23 1 98.31 192 PHE B CA 1
ATOM 3151 C C . PHE B 1 192 ? 3.602 15.531 6.02 1 98.31 192 PHE B C 1
ATOM 3153 O O . PHE B 1 192 ? 3.717 15.453 7.246 1 98.31 192 PHE B O 1
ATOM 3160 N N . LEU B 1 193 ? 3.988 16.625 5.32 1 97.88 193 LEU B N 1
ATOM 3161 C CA . LEU B 1 193 ? 4.59 17.766 6.02 1 97.88 193 LEU B CA 1
ATOM 3162 C C . LEU B 1 193 ? 3.521 18.594 6.73 1 97.88 193 LEU B C 1
ATOM 3164 O O . LEU B 1 193 ? 3.678 18.938 7.902 1 97.88 193 LEU B O 1
ATOM 3168 N N . ASN B 1 194 ? 2.354 18.859 6.059 1 96.88 194 ASN B N 1
ATOM 3169 C CA . ASN B 1 194 ? 1.481 19.938 6.512 1 96.88 194 ASN B CA 1
ATOM 3170 C C . ASN B 1 194 ? 0.072 19.438 6.809 1 96.88 194 ASN B C 1
ATOM 3172 O O . ASN B 1 194 ? -0.75 20.172 7.363 1 96.88 194 ASN B O 1
ATOM 3176 N N . GLY B 1 195 ? -0.25 18.156 6.43 1 97.44 195 GLY B N 1
ATOM 3177 C CA . GLY B 1 195 ? -1.605 17.672 6.605 1 97.44 195 GLY B CA 1
ATOM 3178 C C . GLY B 1 195 ? -2.602 18.297 5.652 1 97.44 195 GLY B C 1
ATOM 3179 O O . GLY B 1 195 ? -2.225 19.109 4.797 1 97.44 195 GLY B O 1
ATOM 3180 N N . CYS B 1 196 ? -3.871 17.922 5.727 1 97.69 196 CYS B N 1
ATOM 3181 C CA . CYS B 1 196 ? -4.883 18.453 4.82 1 97.69 196 CYS B CA 1
ATOM 3182 C C . CYS B 1 196 ? -5.84 19.375 5.555 1 97.69 196 CYS B C 1
ATOM 3184 O O . CYS B 1 196 ? -6.613 20.109 4.926 1 97.69 196 CYS B O 1
ATOM 3186 N N . TYR B 1 197 ? -5.781 19.422 6.883 1 97.06 197 TYR B N 1
ATOM 3187 C CA . TYR B 1 197 ? -6.828 20.047 7.68 1 97.06 197 TYR B CA 1
ATOM 3188 C C . TYR B 1 197 ? -6.457 21.484 8.039 1 97.06 197 TYR B C 1
ATOM 3190 O O . TYR B 1 197 ? -5.301 21.766 8.352 1 97.06 197 TYR B O 1
ATOM 3198 N N . VAL B 1 198 ? -7.34 22.422 7.953 1 93.25 198 VAL B N 1
ATOM 3199 C CA . VAL B 1 198 ? -7.188 23.781 8.477 1 93.25 198 VAL B CA 1
ATOM 3200 C C . VAL B 1 198 ? -8.383 24.125 9.359 1 93.25 198 VAL B C 1
ATOM 3202 O O . VAL B 1 198 ? -9.516 23.75 9.055 1 93.25 198 VAL B O 1
ATOM 3205 N N . ASP B 1 199 ? -8.102 24.547 10.609 1 80.69 199 ASP B N 1
ATOM 3206 C CA . ASP B 1 199 ? -9.172 24.906 11.531 1 80.69 199 ASP B CA 1
ATOM 3207 C C . ASP B 1 199 ? -9.914 26.156 11.055 1 80.69 199 ASP B C 1
ATOM 3209 O O . ASP B 1 199 ? -9.305 27.047 10.453 1 80.69 199 ASP B O 1
ATOM 3213 N N . GLY B 1 200 ? -10.953 26.203 10.328 1 61.09 200 GLY B N 1
ATOM 3214 C CA . GLY B 1 200 ? -11.773 27.312 9.867 1 61.09 200 GLY B CA 1
ATOM 3215 C C . GLY B 1 200 ? -11.578 28.578 10.688 1 61.09 200 GLY B C 1
ATOM 3216 O O . GLY B 1 200 ? -11.812 29.688 10.195 1 61.09 200 GLY B O 1
ATOM 3217 N N . GLU B 1 201 ? -11.273 28.641 11.945 1 50.38 201 GLU B N 1
ATOM 3218 C CA . GLU B 1 201 ? -11.172 29.938 12.602 1 50.38 201 GLU B CA 1
ATOM 3219 C C . GLU B 1 201 ? -9.922 30.688 12.148 1 50.38 201 GLU B C 1
ATOM 3221 O O . GLU B 1 201 ? -9.812 31.906 12.344 1 50.38 201 GLU B O 1
ATOM 3226 N N . HIS B 1 202 ? -8.797 30.078 11.914 1 45.25 202 HIS B N 1
ATOM 3227 C CA . HIS B 1 202 ? -7.598 30.828 11.586 1 45.25 202 HIS B CA 1
ATOM 3228 C C . HIS B 1 202 ? -7.598 31.25 10.125 1 45.25 202 HIS B C 1
ATOM 3230 O O . HIS B 1 202 ? -6.551 31.609 9.578 1 45.25 202 HIS B O 1
ATOM 3236 N N . ARG B 1 203 ? -8.469 31.078 9.398 1 40.97 203 ARG B N 1
ATOM 3237 C CA . ARG B 1 203 ? -8.336 31.656 8.07 1 40.97 203 ARG B CA 1
ATOM 3238 C C . ARG B 1 203 ? -8.023 33.125 8.141 1 40.97 203 ARG B C 1
ATOM 3240 O O . ARG B 1 203 ? -7.125 33.625 7.457 1 40.97 203 ARG B O 1
ATOM 3247 N N . ALA B 1 204 ? -9.148 34.031 8.367 1 38.69 204 ALA B N 1
ATOM 3248 C CA . ALA B 1 204 ? -9.328 35.375 7.797 1 38.69 204 ALA B CA 1
ATOM 3249 C C . ALA B 1 204 ? -8.383 36.375 8.445 1 38.69 204 ALA B C 1
ATOM 3251 O O . ALA B 1 204 ? -8.523 37.594 8.242 1 38.69 204 ALA B O 1
ATOM 3252 N N . VAL B 1 205 ? -7.105 36.188 9.016 1 32.44 205 VAL B N 1
ATOM 3253 C CA . VAL B 1 205 ? -6.5 37.5 9.031 1 32.44 205 VAL B CA 1
ATOM 3254 C C . VAL B 1 205 ? -5.785 37.781 7.707 1 32.44 205 VAL B C 1
ATOM 3256 O O . VAL B 1 205 ? -5.152 36.875 7.148 1 32.44 205 VAL B O 1
#